Protein AF-0000000079703112 (afdb_homodimer)

Secondary structure (DSSP, 8-state):
------SPP----S-GGGHHHHHHTHHHHHHHTGGGSPPGGGS--GGGTS--TTSTTHHHHHHHHHHHHHTS-HHHHHHHHHHHHHHT-HHHHHHHHHTSTTS--SSSS--SHHHHHHHHHHHHHHHHHHHHHHHHHHHT-S-HHHHHHHHHHHHHH----S-TT-HHHHHHHHHHHHHHHHHHHHHHHHHHHHTT-HHHHHHHHHHHHHHHHHHHHHHHHHHHHHHH-HHHHHHHHHHHHHH----TTTT---SS-TTHHHHHHHHHHHHTSS-HHHHHHHHHHHHHHTTGGG--S--HHHHHHHHHHHHHHHHHHHHHHHHHTT-PPPPEEEEGGGTTEEEE-/------SPP----S-GGGHHHHHHTHHHHHHHTGGGSPPGGGS--GGGTS--TTSTTHHHHHHHHHHHHHTS-HHHHHHHHHHHHHHT-HHHHHHHHHTSTTS--SSSS--SHHHHHHHHHHHHHHHHHHHHHHHHHHHT-S-HHHHHHHHHHHHHH----S-TT-HHHHHHHHHHHHHHHHHHHHHHHHHHHHTT-HHHHHHHHHHHHHHHHHHHHHHHHHHHHHHH-HHHHHHHHHHHHHH----TTTT---SS-TTHHHHHHHHHHHHTSS-HHHHHHHHHHHHHHTTGGG--S--HHHHHHHHHHHHHHHHHHHHHHHHHHT-PPPPEEEEGGGTTEEEE-

Nearest PDB structures (foldseek):
  2j2f-assembly2_C  TM=9.915E-01  e=2.501E-42  Ricinus communis
  1oq4-assembly1_A  TM=9.899E-01  e=3.880E-42  Ricinus communis
  1oq9-assembly1_A-2  TM=9.872E-01  e=5.512E-42  Ricinus communis
  2uw1-assembly1_B  TM=9.976E-01  e=3.349E-39  Hedera helix
  2uw1-assembly1_A  TM=9.976E-01  e=1.028E-37  Hedera helix

Foldseek 3Di:
DFDADDDDAFADPDPPVCLVVLVVCQVVCQVQQCVLFDDPVPDDFLCVLAQDPVDPCRVVRLVVLLVLLVLADPLLVLLLLVLLLLLLLLVLVLVLQQLARNLHPPPCDDPGSSSVNSVSLSVNSNRLNVNSLVSSVSNPQWDNVLSVLLSVSQNVHRDDQNCNSHVLLVLLLLLLQLLQLLLLLQLSLVVSVVSPNNSSSVSSNSVSVSSVSSNVSSLVVLLVCCVVPVQVNLLSNLVSVVVPGDRRSCSGDRPPDRCSNVVSVVSCCVSVSGHLLNSLVSLCVSCVSSVLVVDPDYDPSSVVSSCNSNPVSVVSVVVRVVCVVVDDFADWWFDNGRVGDTDGD/DFDADDDDAAADPDPPVCLVVLVVCQVVCQVQQCVLFDDPVPDDFLCVLAQDPVDPCRVVRLVVLLVLLVLDDPLLVLLLLVLLLLLLLLVLVLVLLQLARNLHPPPCDDPGSSSVNSVSLSVNSNRLNVNSLVSSVSNPQWDNVLSVLLSVSQNVHRDDQNCNSHVLLVLLLLLLQLLQLLLLLQLSLVVSVVSPNNSSSVSSNSVSVSSVSSNVSSLVVLLVCCVVPVQVNLLSNLVSVVVPGDRRSCSGDRPPDRCSNVVSVVSCCVSVSGHLLNSLVSLCVSCVSSVLVVDPDYDPSSVVSSCNSNPVSVVSVVVRVVCVVPDDFADWWFDNGRVGDTDGD

Radius of gyration: 25.56 Å; Cα contacts (8 Å, |Δi|>4): 1079; chains: 2; bounding box: 62×82×50 Å

Organism: Gossypium tomentosum (NCBI:txid34277)

Structure (mmCIF, N/CA/C/O backbone):
data_AF-0000000079703112-model_v1
#
loop_
_entity.id
_entity.type
_entity.pdbx_description
1 polymer Acyl-
#
loop_
_atom_site.group_PDB
_atom_site.id
_atom_site.type_symbol
_atom_site.label_atom_id
_atom_site.label_alt_id
_atom_site.label_comp_id
_atom_site.label_asym_id
_atom_site.label_entity_id
_atom_site.label_seq_id
_atom_site.pdbx_PDB_ins_code
_atom_site.Cartn_x
_atom_site.Cartn_y
_atom_site.Cartn_z
_atom_site.occupancy
_atom_site.B_iso_or_equiv
_atom_site.auth_seq_id
_atom_site.auth_comp_id
_atom_site.auth_asym_id
_atom_site.auth_atom_id
_atom_site.pdbx_PDB_model_num
ATOM 1 N N . MET A 1 1 ? -1.946 10.82 -18.781 1 72.25 1 MET A N 1
ATOM 2 C CA . MET A 1 1 ? -0.868 10.383 -17.906 1 72.25 1 MET A CA 1
ATOM 3 C C . MET A 1 1 ? -1.01 11 -16.516 1 72.25 1 MET A C 1
ATOM 5 O O . MET A 1 1 ? -1.463 12.133 -16.375 1 72.25 1 MET A O 1
ATOM 9 N N . PRO A 1 2 ? -0.68 10.203 -15.5 1 81.56 2 PRO A N 1
ATOM 10 C CA . PRO A 1 2 ? -0.735 10.797 -14.156 1 81.56 2 PRO A CA 1
ATOM 11 C C . PRO A 1 2 ? 0.171 12.016 -14.008 1 81.56 2 PRO A C 1
ATOM 13 O O . PRO A 1 2 ? 1.207 12.102 -14.68 1 81.56 2 PRO A O 1
ATOM 16 N N . PRO A 1 3 ? -0.272 12.977 -13.172 1 82.56 3 PRO A N 1
ATOM 17 C CA . PRO A 1 3 ? 0.598 14.125 -12.922 1 82.56 3 PRO A CA 1
ATOM 18 C C . PRO A 1 3 ? 1.985 13.719 -12.43 1 82.56 3 PRO A C 1
ATOM 20 O O . PRO A 1 3 ? 2.15 12.633 -11.867 1 82.56 3 PRO A O 1
ATOM 23 N N . SER A 1 4 ? 2.92 14.523 -12.781 1 85.62 4 SER A N 1
ATOM 24 C CA . SER A 1 4 ? 4.293 14.234 -12.383 1 85.62 4 SER A CA 1
ATOM 25 C C . SER A 1 4 ? 4.914 15.414 -11.641 1 85.62 4 SER A C 1
ATOM 27 O O . SER A 1 4 ? 4.441 16.547 -11.766 1 85.62 4 SER A O 1
ATOM 29 N N . GLU A 1 5 ? 5.934 15.086 -10.891 1 85.69 5 GLU A N 1
ATOM 30 C CA . GLU A 1 5 ? 6.684 16.141 -10.219 1 85.69 5 GLU A CA 1
ATOM 31 C C . GLU A 1 5 ? 7.402 17.031 -11.219 1 85.69 5 GLU A C 1
ATOM 33 O O . GLU A 1 5 ? 7.961 16.547 -12.203 1 85.69 5 GLU A O 1
ATOM 38 N N . VAL A 1 6 ? 7.426 18.328 -10.93 1 81.88 6 VAL A N 1
ATOM 39 C CA . VAL A 1 6 ? 7.988 19.25 -11.906 1 81.88 6 VAL A CA 1
ATOM 40 C C . VAL A 1 6 ? 9.312 19.812 -11.398 1 81.88 6 VAL A C 1
ATOM 42 O O . VAL A 1 6 ? 10.102 20.375 -12.164 1 81.88 6 VAL A O 1
ATOM 45 N N . HIS A 1 7 ? 9.602 19.594 -10.125 1 85.38 7 HIS A N 1
ATOM 46 C CA . HIS A 1 7 ? 10.844 20.125 -9.57 1 85.38 7 HIS A CA 1
ATOM 47 C C . HIS A 1 7 ? 12.016 19.188 -9.836 1 85.38 7 HIS A C 1
ATOM 49 O O . HIS A 1 7 ? 11.812 18.016 -10.172 1 85.38 7 HIS A O 1
ATOM 55 N N . VAL A 1 8 ? 13.188 19.781 -9.758 1 87.81 8 VAL A N 1
ATOM 56 C CA . VAL A 1 8 ? 14.391 18.969 -9.875 1 87.81 8 VAL A CA 1
ATOM 57 C C . VAL A 1 8 ? 14.469 17.984 -8.711 1 87.81 8 VAL A C 1
ATOM 59 O O . VAL A 1 8 ? 14.32 18.391 -7.551 1 87.81 8 VAL A O 1
ATOM 62 N N . GLN A 1 9 ? 14.719 16.75 -9.039 1 91 9 GLN A N 1
ATOM 63 C CA . GLN A 1 9 ? 14.789 15.711 -8.016 1 91 9 GLN A CA 1
ATOM 64 C C . GLN A 1 9 ? 16.219 15.477 -7.559 1 91 9 GLN A C 1
ATOM 66 O O . GLN A 1 9 ? 17.094 15.18 -8.375 1 91 9 GLN A O 1
ATOM 71 N N . VAL A 1 10 ? 16.422 15.711 -6.273 1 92.5 10 VAL A N 1
ATOM 72 C CA . VAL A 1 10 ? 17.719 15.539 -5.641 1 92.5 10 VAL A CA 1
ATOM 73 C C . VAL A 1 10 ? 17.703 14.312 -4.734 1 92.5 10 VAL A C 1
ATOM 75 O O . VAL A 1 10 ? 16.719 14.055 -4.047 1 92.5 10 VAL A O 1
ATOM 78 N N . THR A 1 11 ? 18.797 13.539 -4.785 1 93.25 11 THR A N 1
ATOM 79 C CA . THR A 1 11 ? 18.891 12.391 -3.896 1 93.25 11 THR A CA 1
ATOM 80 C C . THR A 1 11 ? 20.203 12.406 -3.131 1 93.25 11 THR A C 1
ATOM 82 O O . THR A 1 11 ? 21.203 12.961 -3.609 1 93.25 11 THR A O 1
ATOM 85 N N . HIS A 1 12 ? 20.219 11.938 -1.93 1 93.12 12 HIS A N 1
ATOM 86 C CA . HIS A 1 12 ? 21.391 11.609 -1.129 1 93.12 12 HIS A CA 1
ATOM 87 C C . HIS A 1 12 ? 22.188 12.859 -0.782 1 93.12 12 HIS A C 1
ATOM 89 O O . HIS A 1 12 ? 23.391 12.922 -1.026 1 93.12 12 HIS A O 1
ATOM 95 N N . SER A 1 13 ? 21.562 13.812 -0.246 1 93 13 SER A N 1
ATOM 96 C CA . SER A 1 13 ? 22.219 15.078 0.081 1 93 13 SER A CA 1
ATOM 97 C C . SER A 1 13 ? 22.969 14.992 1.408 1 93 13 SER A C 1
ATOM 99 O O . SER A 1 13 ? 23.75 15.875 1.739 1 93 13 SER A O 1
ATOM 101 N N . MET A 1 14 ? 22.719 13.938 2.193 1 93.44 14 MET A N 1
ATOM 102 C CA . MET A 1 14 ? 23.422 13.766 3.457 1 93.44 14 MET A CA 1
ATOM 103 C C . MET A 1 14 ? 24.828 13.227 3.223 1 93.44 14 MET A C 1
ATOM 105 O O . MET A 1 14 ? 25.016 12.25 2.492 1 93.44 14 MET A O 1
ATOM 109 N N . PRO A 1 15 ? 25.844 13.867 3.852 1 91.69 15 PRO A N 1
ATOM 110 C CA . PRO A 1 15 ? 27.188 13.305 3.732 1 91.69 15 PRO A CA 1
ATOM 111 C C . PRO A 1 15 ? 27.266 11.852 4.176 1 91.69 15 PRO A C 1
ATOM 113 O O . PRO A 1 15 ? 26.672 11.477 5.195 1 91.69 15 PRO A O 1
ATOM 116 N N . PRO A 1 16 ? 28.016 11.078 3.484 1 90.38 16 PRO A N 1
ATOM 117 C CA . PRO A 1 16 ? 28.047 9.633 3.746 1 90.38 16 PRO A CA 1
ATOM 118 C C . PRO A 1 16 ? 28.484 9.305 5.176 1 90.38 16 PRO A C 1
ATOM 120 O O . PRO A 1 16 ? 28.031 8.305 5.742 1 90.38 16 PRO A O 1
ATOM 123 N N . GLN A 1 17 ? 29.359 10.117 5.742 1 90.75 17 GLN A N 1
ATOM 124 C CA . GLN A 1 17 ? 29.844 9.844 7.09 1 90.75 17 GLN A CA 1
ATOM 125 C C . GLN A 1 17 ? 28.734 9.961 8.117 1 90.75 17 GLN A C 1
ATOM 127 O O . GLN A 1 17 ? 28.812 9.367 9.195 1 90.75 17 GLN A O 1
ATOM 132 N N . LYS A 1 18 ? 27.703 10.656 7.734 1 92.69 18 LYS A N 1
ATOM 133 C CA . LYS A 1 18 ? 26.609 10.875 8.68 1 92.69 18 LYS A CA 1
ATOM 134 C C . LYS A 1 18 ? 25.672 9.672 8.719 1 92.69 18 LYS A C 1
ATOM 136 O O . LYS A 1 18 ? 24.812 9.57 9.602 1 92.69 18 LYS A O 1
ATOM 141 N N . ILE A 1 19 ? 25.812 8.797 7.801 1 92.5 19 ILE A N 1
ATOM 142 C CA . ILE A 1 19 ? 25 7.586 7.781 1 92.5 19 ILE A CA 1
ATOM 143 C C . ILE A 1 19 ? 25.219 6.793 9.062 1 92.5 19 ILE A C 1
ATOM 145 O O . ILE A 1 19 ? 24.297 6.184 9.594 1 92.5 19 ILE A O 1
ATOM 149 N N . GLU A 1 20 ? 26.391 6.875 9.586 1 93.81 20 GLU A N 1
ATOM 150 C CA . GLU A 1 20 ? 26.766 6.148 10.797 1 93.81 20 GLU A CA 1
ATOM 151 C C . GLU A 1 20 ? 25.969 6.621 12 1 93.81 20 GLU A C 1
ATOM 153 O O . GLU A 1 20 ? 25.781 5.871 12.969 1 93.81 20 GLU A O 1
ATOM 158 N N . ILE A 1 21 ? 25.516 7.828 11.938 1 95.12 21 ILE A N 1
ATOM 159 C CA . ILE A 1 21 ? 24.688 8.367 13.016 1 95.12 21 ILE A CA 1
ATOM 160 C C . ILE A 1 21 ? 23.453 7.48 13.219 1 95.12 21 ILE A C 1
ATOM 162 O O . ILE A 1 21 ? 23.156 7.07 14.344 1 95.12 21 ILE A O 1
ATOM 166 N N . PHE A 1 22 ? 22.828 7.09 12.18 1 96.12 22 PHE A N 1
ATOM 167 C CA . PHE A 1 22 ? 21.578 6.344 12.281 1 96.12 22 PHE A CA 1
ATOM 168 C C . PHE A 1 22 ? 21.859 4.875 12.594 1 96.12 22 PHE A C 1
ATOM 170 O O . PHE A 1 22 ? 21.016 4.203 13.203 1 96.12 22 PHE A O 1
ATOM 177 N N . LYS A 1 23 ? 23.016 4.438 12.203 1 94.62 23 LYS A N 1
ATOM 178 C CA . LYS A 1 23 ? 23.438 3.113 12.656 1 94.62 23 LYS A CA 1
ATOM 179 C C . LYS A 1 23 ? 23.641 3.092 14.172 1 94.62 23 LYS A C 1
ATOM 181 O O . LYS A 1 23 ? 23.25 2.135 14.844 1 94.62 23 LYS A O 1
ATOM 186 N N . SER A 1 24 ? 24.234 4.121 14.641 1 96.31 24 SER A N 1
ATOM 187 C CA . SER A 1 24 ? 24.516 4.215 16.078 1 96.31 24 SER A CA 1
ATOM 188 C C . SER A 1 24 ? 23.234 4.41 16.875 1 96.31 24 SER A C 1
ATOM 190 O O . SER A 1 24 ? 23.203 4.164 18.078 1 96.31 24 SER A O 1
ATOM 192 N N . LEU A 1 25 ? 22.156 4.809 16.25 1 97.81 25 LEU A N 1
ATOM 193 C CA . LEU A 1 25 ? 20.906 5.098 16.922 1 97.81 25 LEU A CA 1
ATOM 194 C C . LEU A 1 25 ? 19.984 3.877 16.922 1 97.81 25 LEU A C 1
ATOM 196 O O . LEU A 1 25 ? 18.875 3.93 17.438 1 97.81 25 LEU A O 1
ATOM 200 N N . GLU A 1 26 ? 20.375 2.785 16.406 1 97.69 26 GLU A N 1
ATOM 201 C CA . GLU A 1 26 ? 19.516 1.618 16.266 1 97.69 26 GLU A CA 1
ATOM 202 C C . GLU A 1 26 ? 19.047 1.108 17.625 1 97.69 26 GLU A C 1
ATOM 204 O O . GLU A 1 26 ? 17.859 0.825 17.812 1 97.69 26 GLU A O 1
ATOM 209 N N . ASP A 1 27 ? 19.953 0.98 18.562 1 97.94 27 ASP A N 1
ATOM 210 C CA . ASP A 1 27 ? 19.562 0.534 19.891 1 97.94 27 ASP A CA 1
ATOM 211 C C . ASP A 1 27 ? 18.578 1.51 20.531 1 97.94 27 ASP A C 1
ATOM 213 O O . ASP A 1 27 ? 17.609 1.093 21.156 1 97.94 27 ASP A O 1
ATOM 217 N N . TRP A 1 28 ? 18.938 2.74 20.391 1 98.56 28 TRP A N 1
ATOM 218 C CA . TRP A 1 28 ? 18.031 3.768 20.906 1 98.56 28 TRP A CA 1
ATOM 219 C C . TRP A 1 28 ? 16.656 3.664 20.266 1 98.56 28 TRP A C 1
ATOM 221 O O . TRP A 1 28 ? 15.633 3.725 20.953 1 98.56 28 TRP A O 1
ATOM 231 N N . ALA A 1 29 ? 16.594 3.533 18.938 1 98.56 29 ALA A N 1
ATOM 232 C CA . ALA A 1 29 ? 15.328 3.43 18.219 1 98.56 29 ALA A CA 1
ATOM 233 C C . ALA A 1 29 ? 14.523 2.215 18.672 1 98.56 29 ALA A C 1
ATOM 235 O O . ALA A 1 29 ? 13.305 2.291 18.828 1 98.56 29 ALA A O 1
ATOM 236 N N . GLU A 1 30 ? 15.188 1.112 18.844 1 98.12 30 GLU A N 1
ATOM 237 C CA . GLU A 1 30 ? 14.531 -0.104 19.312 1 98.12 30 GLU A CA 1
ATOM 238 C C . GLU A 1 30 ? 13.828 0.128 20.656 1 98.12 30 GLU A C 1
ATOM 240 O O . GLU A 1 30 ? 12.695 -0.317 20.844 1 98.12 30 GLU A O 1
ATOM 245 N N . ASN A 1 31 ? 14.414 0.886 21.5 1 98.19 31 ASN A N 1
ATOM 246 C CA . ASN A 1 31 ? 13.938 1.01 22.875 1 98.19 31 ASN A CA 1
ATOM 247 C C . ASN A 1 31 ? 13.039 2.236 23.047 1 98.19 31 ASN A C 1
ATOM 249 O O . ASN A 1 31 ? 12.328 2.354 24.047 1 98.19 31 ASN A O 1
ATOM 253 N N . ASN A 1 32 ? 13.125 3.16 22.094 1 98.38 32 ASN A N 1
ATOM 254 C CA . ASN A 1 32 ? 12.414 4.418 22.312 1 98.38 32 ASN A CA 1
ATOM 255 C C . ASN A 1 32 ? 11.352 4.652 21.25 1 98.38 32 ASN A C 1
ATOM 257 O O . ASN A 1 32 ? 10.352 5.32 21.5 1 98.38 32 ASN A O 1
ATOM 261 N N . ILE A 1 33 ? 11.609 4.125 20.031 1 98.62 33 ILE A N 1
ATOM 262 C CA . ILE A 1 33 ? 10.68 4.383 18.938 1 98.62 33 ILE A CA 1
ATOM 263 C C . ILE A 1 33 ? 9.711 3.215 18.797 1 98.62 33 ILE A C 1
ATOM 265 O O . ILE A 1 33 ? 8.5 3.416 18.719 1 98.62 33 ILE A O 1
ATOM 269 N N . LEU A 1 34 ? 10.188 1.976 18.812 1 97.94 34 LEU A N 1
ATOM 270 C CA . LEU A 1 34 ? 9.344 0.801 18.609 1 97.94 34 LEU A CA 1
ATOM 271 C C . LEU A 1 34 ? 8.312 0.664 19.719 1 97.94 34 LEU A C 1
ATOM 273 O O . LEU A 1 34 ? 7.293 -0.01 19.547 1 97.94 34 LEU A O 1
ATOM 277 N N . THR A 1 35 ? 8.5 1.334 20.844 1 97.62 35 THR A N 1
ATOM 278 C CA . THR A 1 35 ? 7.578 1.258 21.969 1 97.62 35 THR A CA 1
ATOM 279 C C . THR A 1 35 ? 6.262 1.952 21.625 1 97.62 35 THR A C 1
ATOM 281 O O . THR A 1 35 ? 5.258 1.754 22.312 1 97.62 35 THR A O 1
ATOM 284 N N . TYR A 1 36 ? 6.27 2.787 20.562 1 97.75 36 TYR A N 1
ATOM 285 C CA . TYR A 1 36 ? 5.059 3.508 20.188 1 97.75 36 TYR A CA 1
ATOM 286 C C . TYR A 1 36 ? 4.172 2.646 19.297 1 97.75 36 TYR A C 1
ATOM 288 O O . TYR A 1 36 ? 3.051 3.035 18.969 1 97.75 36 TYR A O 1
ATOM 296 N N . LEU A 1 37 ? 4.66 1.473 18.875 1 96.88 37 LEU A N 1
ATOM 297 C CA . LEU A 1 37 ? 3.838 0.511 18.141 1 96.88 37 LEU A CA 1
ATOM 298 C C . LEU A 1 37 ? 2.986 -0.312 19.109 1 96.88 37 LEU A C 1
ATOM 300 O O . LEU A 1 37 ? 3.498 -0.842 20.094 1 96.88 37 LEU A O 1
ATOM 304 N N . LYS A 1 38 ? 1.77 -0.373 18.812 1 94.81 38 LYS A N 1
ATOM 305 C CA . LYS A 1 38 ? 0.883 -1.234 19.594 1 94.81 38 LYS A CA 1
ATOM 306 C C . LYS A 1 38 ? 0.883 -2.658 19.047 1 94.81 38 LYS A C 1
ATOM 308 O O . LYS A 1 38 ? 0.924 -2.863 17.828 1 94.81 38 LYS A O 1
ATOM 313 N N . PRO A 1 39 ? 0.862 -3.65 20.016 1 95.75 39 PRO A N 1
ATOM 314 C CA . PRO A 1 39 ? 0.627 -5.004 19.5 1 95.75 39 PRO A CA 1
ATOM 315 C C . PRO A 1 39 ? -0.656 -5.105 18.672 1 95.75 39 PRO A C 1
ATOM 317 O O . PRO A 1 39 ? -1.668 -4.492 19.031 1 95.75 39 PRO A O 1
ATOM 320 N N . VAL A 1 40 ? -0.612 -5.855 17.625 1 97.62 40 VAL A N 1
ATOM 321 C CA . VAL A 1 40 ? -1.74 -5.984 16.703 1 97.62 40 VAL A CA 1
ATOM 322 C C . VAL A 1 40 ? -2.994 -6.379 17.484 1 97.62 40 VAL A C 1
ATOM 324 O O . VAL A 1 40 ? -4.09 -5.887 17.203 1 97.62 40 VAL A O 1
ATOM 327 N N . GLU A 1 41 ? -2.855 -7.18 18.5 1 96.81 41 GLU A N 1
ATOM 328 C CA . GLU A 1 41 ? -3.979 -7.676 19.297 1 96.81 41 GLU A CA 1
ATOM 329 C C . GLU A 1 41 ? -4.668 -6.543 20.047 1 96.81 41 GLU A C 1
ATOM 331 O O . GLU A 1 41 ? -5.828 -6.668 20.453 1 96.81 41 GLU A O 1
ATOM 336 N N . LYS A 1 42 ? -4.023 -5.438 20.234 1 96.75 42 LYS A N 1
ATOM 337 C CA . LYS A 1 42 ? -4.566 -4.301 20.969 1 96.75 42 LYS A CA 1
ATOM 338 C C . LYS A 1 42 ? -5.027 -3.197 20.031 1 96.75 42 LYS A C 1
ATOM 340 O O . LYS A 1 42 ? -5.543 -2.17 20.469 1 96.75 42 LYS A O 1
ATOM 345 N N . CYS A 1 43 ? -4.828 -3.361 18.781 1 97.75 43 CYS A N 1
ATOM 346 C CA . CYS A 1 43 ? -5.238 -2.385 17.781 1 97.75 43 CYS A CA 1
ATOM 347 C C . CYS A 1 43 ? -6.711 -2.557 17.422 1 97.75 43 CYS A C 1
ATOM 349 O O . CYS A 1 43 ? -7.199 -3.682 17.312 1 97.75 43 CYS A O 1
ATOM 351 N N . TRP A 1 44 ? -7.402 -1.412 17.359 1 98.56 44 TRP A N 1
ATOM 352 C CA . TRP A 1 44 ? -8.703 -1.494 16.703 1 98.56 44 TRP A CA 1
ATOM 353 C C . TRP A 1 44 ? -8.555 -1.918 15.242 1 98.56 44 TRP A C 1
ATOM 355 O O . TRP A 1 44 ? -7.477 -1.771 14.656 1 98.56 44 TRP A O 1
ATOM 365 N N . GLN A 1 45 ? -9.539 -2.531 14.734 1 98.69 45 GLN A N 1
ATOM 366 C CA . GLN A 1 45 ? -9.625 -2.887 13.32 1 98.69 45 GLN A CA 1
ATOM 367 C C . GLN A 1 45 ? -10.805 -2.191 12.648 1 98.69 45 GLN A C 1
ATOM 369 O O . GLN A 1 45 ? -11.766 -1.809 13.312 1 98.69 45 GLN A O 1
ATOM 374 N N . PRO A 1 46 ? -10.789 -1.968 11.344 1 98.69 46 PRO A N 1
ATOM 375 C CA . PRO A 1 46 ? -11.898 -1.315 10.633 1 98.69 46 PRO A CA 1
ATOM 376 C C . PRO A 1 46 ? -13.25 -1.935 10.953 1 98.69 46 PRO A C 1
ATOM 378 O O . PRO A 1 46 ? -14.234 -1.212 11.164 1 98.69 46 PRO A O 1
ATOM 381 N N . GLN A 1 47 ? -13.258 -3.166 11.07 1 98.62 47 GLN A N 1
ATOM 382 C CA . GLN A 1 47 ? -14.516 -3.871 11.297 1 98.62 47 GLN A CA 1
ATOM 383 C C . GLN A 1 47 ? -15.141 -3.48 12.633 1 98.62 47 GLN A C 1
ATOM 385 O O . GLN A 1 47 ? -16.344 -3.613 12.828 1 98.62 47 GLN A O 1
ATOM 390 N N . ASP A 1 48 ? -14.352 -3.039 13.562 1 98.5 48 ASP A N 1
ATOM 391 C CA . ASP A 1 48 ? -14.852 -2.615 14.867 1 98.5 48 ASP A CA 1
ATOM 392 C C . ASP A 1 48 ? -15.828 -1.444 14.727 1 98.5 48 ASP A C 1
ATOM 394 O O . ASP A 1 48 ? -16.609 -1.172 15.633 1 98.5 48 ASP A O 1
ATOM 398 N N . PHE A 1 49 ? -15.812 -0.713 13.609 1 98.5 49 PHE A N 1
ATOM 399 C CA . PHE A 1 49 ? -16.578 0.526 13.484 1 98.5 49 PHE A CA 1
ATOM 400 C C . PHE A 1 49 ? -17.578 0.436 12.344 1 98.5 49 PHE A C 1
ATOM 402 O O . PHE A 1 49 ? -18.359 1.361 12.133 1 98.5 49 PHE A O 1
ATOM 409 N N . LEU A 1 50 ? -17.578 -0.65 11.633 1 98.56 50 LEU A N 1
ATOM 410 C CA . LEU A 1 50 ? -18.438 -0.828 10.469 1 98.56 50 LEU A CA 1
ATOM 411 C C . LEU A 1 50 ? -19.578 -1.782 10.781 1 98.56 50 LEU A C 1
ATOM 413 O O . LEU A 1 50 ? -19.484 -2.6 11.703 1 98.56 50 LEU A O 1
ATOM 417 N N . PRO A 1 51 ? -20.688 -1.646 9.992 1 98.56 51 PRO A N 1
ATOM 418 C CA . PRO A 1 51 ? -21.734 -2.672 10.125 1 98.56 51 PRO A CA 1
ATOM 419 C C . PRO A 1 51 ? -21.172 -4.09 10.016 1 98.56 51 PRO A C 1
ATOM 421 O O . PRO A 1 51 ? -20.281 -4.348 9.203 1 98.56 51 PRO A O 1
ATOM 424 N N . ASP A 1 52 ? -21.625 -4.977 10.867 1 98.06 52 ASP A N 1
ATOM 425 C CA . ASP A 1 52 ? -21.141 -6.352 10.898 1 98.06 52 ASP A CA 1
ATOM 426 C C . ASP A 1 52 ? -21.844 -7.207 9.852 1 98.06 52 ASP A C 1
ATOM 428 O O . ASP A 1 52 ? -23 -7.613 10.047 1 98.06 52 ASP A O 1
ATOM 432 N N . PRO A 1 53 ? -21.156 -7.539 8.828 1 96.5 53 PRO A N 1
ATOM 433 C CA . PRO A 1 53 ? -21.828 -8.258 7.738 1 96.5 53 PRO A CA 1
ATOM 434 C C . PRO A 1 53 ? -22.234 -9.672 8.125 1 96.5 53 PRO A C 1
ATOM 436 O O . PRO A 1 53 ? -23.078 -10.281 7.453 1 96.5 53 PRO A O 1
ATOM 439 N N . ALA A 1 54 ? -21.703 -10.227 9.133 1 95.88 54 ALA A N 1
ATOM 440 C CA . ALA A 1 54 ? -22.031 -11.594 9.547 1 95.88 54 ALA A CA 1
ATOM 441 C C . ALA A 1 54 ? -23.234 -11.602 10.477 1 95.88 54 ALA A C 1
ATOM 443 O O . ALA A 1 54 ? -23.766 -12.664 10.812 1 95.88 54 ALA A O 1
ATOM 444 N N . SER A 1 55 ? -23.672 -10.406 10.836 1 95.44 55 SER A N 1
ATOM 445 C CA . SER A 1 55 ? -24.781 -10.305 11.773 1 95.44 55 SER A CA 1
ATOM 446 C C . SER A 1 55 ? -26.109 -10.25 11.047 1 95.44 55 SER A C 1
ATOM 448 O O . SER A 1 55 ? -26.188 -9.781 9.906 1 95.44 55 SER A O 1
ATOM 450 N N . ASP A 1 56 ? -27.203 -10.664 11.727 1 93.81 56 ASP A N 1
ATOM 451 C CA . ASP A 1 56 ? -28.547 -10.562 11.188 1 93.81 56 ASP A CA 1
ATOM 452 C C . ASP A 1 56 ? -28.984 -9.109 11.055 1 93.81 56 ASP A C 1
ATOM 454 O O . ASP A 1 56 ? -29.891 -8.789 10.281 1 93.81 56 ASP A O 1
ATOM 458 N N . GLY A 1 57 ? -28.312 -8.266 11.727 1 95.5 57 GLY A N 1
ATOM 459 C CA . GLY A 1 57 ? -28.688 -6.855 11.742 1 95.5 57 GLY A CA 1
ATOM 460 C C . GLY A 1 57 ? -27.906 -6.023 10.75 1 95.5 57 GLY A C 1
ATOM 461 O O . GLY A 1 57 ? -27.969 -4.793 10.773 1 95.5 57 GLY A O 1
ATOM 462 N N . PHE A 1 58 ? -27.219 -6.684 9.859 1 97.62 58 PHE A N 1
ATOM 463 C CA . PHE A 1 58 ? -26.328 -5.988 8.945 1 97.62 58 PHE A CA 1
ATOM 464 C C . PHE A 1 58 ? -27.078 -4.926 8.148 1 97.62 58 PHE A C 1
ATOM 466 O O . PHE A 1 58 ? -26.641 -3.771 8.094 1 97.62 58 PHE A O 1
ATOM 473 N N . HIS A 1 59 ? -28.203 -5.293 7.57 1 96.25 59 HIS A N 1
ATOM 474 C CA . HIS A 1 59 ? -28.953 -4.379 6.715 1 96.25 59 HIS A CA 1
ATOM 475 C C . HIS A 1 59 ? -29.469 -3.18 7.504 1 96.25 59 HIS A C 1
ATOM 477 O O . HIS A 1 59 ? -29.438 -2.049 7.016 1 96.25 59 HIS A O 1
ATOM 483 N N . GLU A 1 60 ? -29.938 -3.461 8.695 1 97.5 60 GLU A N 1
ATOM 484 C CA . GLU A 1 60 ? -30.406 -2.377 9.547 1 97.5 60 GLU A CA 1
ATOM 485 C C . GLU A 1 60 ? -29.266 -1.435 9.93 1 97.5 60 GLU A C 1
ATOM 487 O O . GLU A 1 60 ? -29.453 -0.216 9.953 1 97.5 60 GLU A O 1
ATOM 492 N N . GLN A 1 61 ? -28.172 -1.981 10.234 1 98.12 61 GLN A N 1
ATOM 493 C CA . GLN A 1 61 ? -27 -1.177 10.578 1 98.12 61 GLN A CA 1
ATOM 494 C C . GLN A 1 61 ? -26.578 -0.294 9.414 1 98.12 61 GLN A C 1
ATOM 496 O O . GLN A 1 61 ? -26.188 0.861 9.609 1 98.12 61 GLN A O 1
ATOM 501 N N . VAL A 1 62 ? -26.578 -0.841 8.211 1 98.19 62 VAL A N 1
ATOM 502 C CA . VAL A 1 62 ? -26.234 -0.077 7.02 1 98.19 62 VAL A CA 1
ATOM 503 C C . VAL A 1 62 ? -27.25 1.053 6.816 1 98.19 62 VAL A C 1
ATOM 505 O O . VAL A 1 62 ? -26.859 2.184 6.508 1 98.19 62 VAL A O 1
ATOM 508 N N . LYS A 1 63 ? -28.484 0.737 6.977 1 97.12 63 LYS A N 1
ATOM 509 C CA . LYS A 1 63 ? -29.516 1.762 6.855 1 97.12 63 LYS A CA 1
ATOM 510 C C . LYS A 1 63 ? -29.297 2.898 7.844 1 97.12 63 LYS A C 1
ATOM 512 O O . LYS A 1 63 ? -29.438 4.074 7.496 1 97.12 63 LYS A O 1
ATOM 517 N N . GLU A 1 64 ? -28.969 2.537 9.047 1 97.81 64 GLU A N 1
ATOM 518 C CA . GLU A 1 64 ? -28.703 3.547 10.062 1 97.81 64 GLU A CA 1
ATOM 519 C C . GLU A 1 64 ? -27.516 4.418 9.68 1 97.81 64 GLU A C 1
ATOM 521 O O . GLU A 1 64 ? -27.547 5.637 9.852 1 97.81 64 GLU A O 1
ATOM 526 N N . LEU A 1 65 ? -26.453 3.777 9.234 1 98.25 65 LEU A N 1
ATOM 527 C CA . LEU A 1 65 ? -25.281 4.508 8.773 1 98.25 65 LEU A CA 1
ATOM 528 C C . LEU A 1 65 ? -25.656 5.5 7.676 1 98.25 65 LEU A C 1
ATOM 530 O O . LEU A 1 65 ? -25.25 6.664 7.719 1 98.25 65 LEU A O 1
ATOM 534 N N . ARG A 1 66 ? -26.469 5.082 6.762 1 97.88 66 ARG A N 1
ATOM 535 C CA . ARG A 1 66 ? -26.875 5.91 5.629 1 97.88 66 ARG A CA 1
ATOM 536 C C . ARG A 1 66 ? -27.75 7.074 6.086 1 97.88 66 ARG A C 1
ATOM 538 O O . ARG A 1 66 ? -27.656 8.172 5.543 1 97.88 66 ARG A O 1
ATOM 545 N N . GLU A 1 67 ? -28.562 6.805 7.043 1 97.56 67 GLU A N 1
ATOM 546 C CA . GLU A 1 67 ? -29.406 7.863 7.578 1 97.56 67 GLU A CA 1
ATOM 547 C C . GLU A 1 67 ? -28.578 8.969 8.211 1 97.56 67 GLU A C 1
ATOM 549 O O . GLU A 1 67 ? -28.844 10.156 8 1 97.56 67 GLU A O 1
ATOM 554 N N . ARG A 1 68 ? -27.594 8.617 8.938 1 98 68 ARG A N 1
ATOM 555 C CA . ARG A 1 68 ? -26.703 9.617 9.539 1 98 68 ARG A CA 1
ATOM 556 C C . ARG A 1 68 ? -25.906 10.359 8.461 1 98 68 ARG A C 1
ATOM 558 O O . ARG A 1 68 ? -25.75 11.578 8.539 1 98 68 ARG A O 1
ATOM 565 N N . ALA A 1 69 ? -25.469 9.609 7.484 1 97.62 69 ALA A N 1
ATOM 566 C CA . ALA A 1 69 ? -24.641 10.18 6.426 1 97.62 69 ALA A CA 1
ATOM 567 C C . ALA A 1 69 ? -25.422 11.195 5.602 1 97.62 69 ALA A C 1
ATOM 569 O O . ALA A 1 69 ? -24.844 12.148 5.059 1 97.62 69 ALA A O 1
ATOM 570 N N . LYS A 1 70 ? -26.688 10.984 5.508 1 95.88 70 LYS A N 1
ATOM 571 C CA . LYS A 1 70 ? -27.547 11.875 4.73 1 95.88 70 LYS A CA 1
ATOM 572 C C . LYS A 1 70 ? -27.531 13.289 5.293 1 95.88 70 LYS A C 1
ATOM 574 O O . LYS A 1 70 ? -27.75 14.258 4.559 1 95.88 70 LYS A O 1
ATOM 579 N N . GLU A 1 71 ? -27.266 13.43 6.578 1 95.69 71 GLU A N 1
ATOM 580 C CA . GLU A 1 71 ? -27.297 14.719 7.258 1 95.69 71 GLU A CA 1
ATOM 581 C C . GLU A 1 71 ? -26.016 15.5 7.047 1 95.69 71 GLU A C 1
ATOM 583 O O . GLU A 1 71 ? -25.953 16.703 7.324 1 95.69 71 GLU A O 1
ATOM 588 N N . ILE A 1 72 ? -25.031 14.898 6.496 1 98.38 72 ILE A N 1
ATOM 589 C CA . ILE A 1 72 ? -23.719 15.508 6.344 1 98.38 72 ILE A CA 1
ATOM 590 C C . ILE A 1 72 ? -23.625 16.219 4.988 1 98.38 72 ILE A C 1
ATOM 592 O O . ILE A 1 72 ? -23.953 15.625 3.955 1 98.38 72 ILE A O 1
ATOM 596 N N . PRO A 1 73 ? -23.188 17.453 4.984 1 98.44 73 PRO A N 1
ATOM 597 C CA . PRO A 1 73 ? -23.141 18.219 3.732 1 98.44 73 PRO A CA 1
ATOM 598 C C . PRO A 1 73 ? -22.078 17.703 2.764 1 98.44 73 PRO A C 1
ATOM 600 O O . PRO A 1 73 ? -21.109 17.078 3.186 1 98.44 73 PRO A O 1
ATOM 603 N N . ASP A 1 74 ? -22.219 18.078 1.527 1 98.62 74 ASP A N 1
ATOM 604 C CA . ASP A 1 74 ? -21.344 17.641 0.442 1 98.62 74 ASP A CA 1
ATOM 605 C C . ASP A 1 74 ? -19.922 18.109 0.653 1 98.62 74 ASP A C 1
ATOM 607 O O . ASP A 1 74 ? -18.969 17.391 0.349 1 98.62 74 ASP A O 1
ATOM 611 N N . ASP A 1 75 ? -19.75 19.328 1.075 1 98.44 75 ASP A N 1
ATOM 612 C CA . ASP A 1 75 ? -18.406 19.859 1.241 1 98.44 75 ASP A CA 1
ATOM 613 C C . ASP A 1 75 ? -17.609 19.047 2.258 1 98.44 75 ASP A C 1
ATOM 615 O O . ASP A 1 75 ? -16.406 18.844 2.084 1 98.44 75 ASP A O 1
ATOM 619 N N . TYR A 1 76 ? -18.328 18.547 3.301 1 98.75 76 TYR A N 1
ATOM 620 C CA . TYR A 1 76 ? -17.688 17.641 4.25 1 98.75 76 TYR A CA 1
ATOM 621 C C . TYR A 1 76 ? -17.188 16.391 3.557 1 98.75 76 TYR A C 1
ATOM 623 O O . TYR A 1 76 ? -16.062 15.93 3.809 1 98.75 76 TYR A O 1
ATOM 631 N N . PHE A 1 77 ? -18 15.852 2.705 1 98.88 77 PHE A N 1
ATOM 632 C CA . PHE A 1 77 ? -17.625 14.617 2.02 1 98.88 77 PHE A CA 1
ATOM 633 C C . PHE A 1 77 ? -16.453 14.844 1.082 1 98.88 77 PHE A C 1
ATOM 635 O O . PHE A 1 77 ? -15.602 13.961 0.916 1 98.88 77 PHE A O 1
ATOM 642 N N . VAL A 1 78 ? -16.375 16 0.457 1 98.81 78 VAL A N 1
ATOM 643 C CA . VAL A 1 78 ? -15.227 16.312 -0.377 1 98.81 78 VAL A CA 1
ATOM 644 C C . VAL A 1 78 ? -13.945 16.203 0.451 1 98.81 78 VAL A C 1
ATOM 646 O O . VAL A 1 78 ? -12.977 15.57 0.03 1 98.81 78 VAL A O 1
ATOM 649 N N . VAL A 1 79 ? -13.969 16.75 1.624 1 98.75 79 VAL A N 1
ATOM 650 C CA . VAL A 1 79 ? -12.789 16.766 2.484 1 98.75 79 VAL A CA 1
ATOM 651 C C . VAL A 1 79 ? -12.5 15.359 2.988 1 98.75 79 VAL A C 1
ATOM 653 O O . VAL A 1 79 ? -11.352 14.914 2.98 1 98.75 79 VAL A O 1
ATOM 656 N N . LEU A 1 80 ? -13.531 14.633 3.385 1 98.88 80 LEU A N 1
ATOM 657 C CA . LEU A 1 80 ? -13.352 13.273 3.887 1 98.88 80 LEU A CA 1
ATOM 658 C C . LEU A 1 80 ? -12.789 12.367 2.803 1 98.88 80 LEU A C 1
ATOM 660 O O . LEU A 1 80 ? -11.922 11.531 3.076 1 98.88 80 LEU A O 1
ATOM 664 N N . VAL A 1 81 ? -13.281 12.539 1.584 1 98.88 81 VAL A N 1
ATOM 665 C CA . VAL A 1 81 ? -12.789 11.758 0.454 1 98.88 81 VAL A CA 1
ATOM 666 C C . VAL A 1 81 ? -11.312 12.062 0.213 1 98.88 81 VAL A C 1
ATOM 668 O O . VAL A 1 81 ? -10.508 11.148 0.037 1 98.88 81 VAL A O 1
ATOM 671 N N . GLY A 1 82 ? -10.945 13.344 0.194 1 98.62 82 GLY A N 1
ATOM 672 C CA . GLY A 1 82 ? -9.547 13.703 0.019 1 98.62 82 GLY A CA 1
ATOM 673 C C . GLY A 1 82 ? -8.633 13.109 1.077 1 98.62 82 GLY A C 1
ATOM 674 O O . GLY A 1 82 ? -7.547 12.625 0.766 1 98.62 82 GLY A O 1
ATOM 675 N N . ASP A 1 83 ? -9.117 13.148 2.316 1 98.25 83 ASP A N 1
ATOM 676 C CA . ASP A 1 83 ? -8.367 12.539 3.41 1 98.25 83 ASP A CA 1
ATOM 677 C C . ASP A 1 83 ? -8.211 11.031 3.195 1 98.25 83 ASP A C 1
ATOM 679 O O . ASP A 1 83 ? -7.133 10.477 3.398 1 98.25 83 ASP A O 1
ATOM 683 N N . MET A 1 84 ? -9.281 10.438 2.797 1 98.62 84 MET A N 1
ATOM 684 C CA . MET A 1 84 ? -9.258 8.992 2.586 1 98.62 84 MET A CA 1
ATOM 685 C C . MET A 1 84 ? -8.336 8.625 1.433 1 98.62 84 MET A C 1
ATOM 687 O O . MET A 1 84 ? -7.543 7.688 1.541 1 98.62 84 MET A O 1
ATOM 691 N N . ILE A 1 85 ? -8.391 9.352 0.329 1 98.44 85 ILE A N 1
ATOM 692 C CA . ILE A 1 85 ? -7.527 9.102 -0.823 1 98.44 85 ILE A CA 1
ATOM 693 C C . ILE A 1 85 ? -6.062 9.195 -0.401 1 98.44 85 ILE A C 1
ATOM 695 O O . ILE A 1 85 ? -5.238 8.383 -0.829 1 98.44 85 ILE A O 1
ATOM 699 N N . THR A 1 86 ? -5.801 10.109 0.419 1 97.69 86 THR A N 1
ATOM 700 C CA . THR A 1 86 ? -4.438 10.281 0.918 1 97.69 86 THR A CA 1
ATOM 701 C C . THR A 1 86 ? -3.986 9.047 1.688 1 97.69 86 THR A C 1
ATOM 703 O O . THR A 1 86 ? -2.842 8.609 1.555 1 97.69 86 THR A O 1
ATOM 706 N N . GLU A 1 87 ? -4.883 8.469 2.443 1 97.44 87 GLU A N 1
ATOM 707 C CA . GLU A 1 87 ? -4.562 7.289 3.238 1 97.44 87 GLU A CA 1
ATOM 708 C C . GLU A 1 87 ? -4.285 6.082 2.348 1 97.44 87 GLU A C 1
ATOM 710 O O . GLU A 1 87 ? -3.697 5.094 2.795 1 97.44 87 GLU A O 1
ATOM 715 N N . GLU A 1 88 ? -4.637 6.125 1.111 1 96.88 88 GLU A N 1
ATOM 716 C CA . GLU A 1 88 ? -4.613 4.957 0.239 1 96.88 88 GLU A CA 1
ATOM 717 C C . GLU A 1 88 ? -3.264 4.82 -0.463 1 96.88 88 GLU A C 1
ATOM 719 O O . GLU A 1 88 ? -2.963 3.777 -1.045 1 96.88 88 GLU A O 1
ATOM 724 N N . ALA A 1 89 ? -2.43 5.805 -0.443 1 97 89 ALA A N 1
ATOM 725 C CA . ALA A 1 89 ? -1.19 5.777 -1.216 1 97 89 ALA A CA 1
ATOM 726 C C . ALA A 1 89 ? -0.028 5.262 -0.371 1 97 89 ALA A C 1
ATOM 728 O O . ALA A 1 89 ? 1.096 5.754 -0.485 1 97 89 ALA A O 1
ATOM 729 N N . LEU A 1 90 ? -0.217 4.266 0.393 1 97.69 90 LEU A N 1
ATOM 730 C CA . LEU A 1 90 ? 0.734 3.771 1.383 1 97.69 90 LEU A CA 1
ATOM 731 C C . LEU A 1 90 ? 1.985 3.221 0.706 1 97.69 90 LEU A C 1
ATOM 733 O O . LEU A 1 90 ? 3.096 3.385 1.217 1 97.69 90 LEU A O 1
ATOM 737 N N . PRO A 1 91 ? 1.84 2.541 -0.479 1 97.69 91 PRO A N 1
ATOM 738 C CA . PRO A 1 91 ? 3.08 2.123 -1.138 1 97.69 91 PRO A CA 1
ATOM 739 C C . PRO A 1 91 ? 4.008 3.293 -1.445 1 97.69 91 PRO A C 1
ATOM 741 O O . PRO A 1 91 ? 5.23 3.162 -1.339 1 97.69 91 PRO A O 1
ATOM 744 N N . THR A 1 92 ? 3.41 4.41 -1.75 1 96.88 92 THR A N 1
ATOM 745 C CA . THR A 1 92 ? 4.18 5.617 -2.025 1 96.88 92 THR A CA 1
ATOM 746 C C . THR A 1 92 ? 4.887 6.109 -0.765 1 96.88 92 THR A C 1
ATOM 748 O O . THR A 1 92 ? 6.074 6.434 -0.8 1 96.88 92 THR A O 1
ATOM 751 N N . TYR A 1 93 ? 4.199 6.09 0.332 1 97.25 93 TYR A N 1
ATOM 752 C CA . TYR A 1 93 ? 4.766 6.594 1.577 1 97.25 93 TYR A CA 1
ATOM 753 C C . TYR A 1 93 ? 5.855 5.664 2.1 1 97.25 93 TYR A C 1
ATOM 755 O O . TYR A 1 93 ? 6.883 6.121 2.6 1 97.25 93 TYR A O 1
ATOM 763 N N . GLN A 1 94 ? 5.578 4.422 1.964 1 97.25 94 GLN A N 1
ATOM 764 C CA . GLN A 1 94 ? 6.605 3.475 2.385 1 97.25 94 GLN A CA 1
ATOM 765 C C . GLN A 1 94 ? 7.855 3.6 1.517 1 97.25 94 GLN A C 1
ATOM 767 O O . GLN A 1 94 ? 8.977 3.441 2.006 1 97.25 94 GLN A O 1
ATOM 772 N N . THR A 1 95 ? 7.641 3.834 0.243 1 96.38 95 THR A N 1
ATOM 773 C CA . THR A 1 95 ? 8.773 4.078 -0.644 1 96.38 95 THR A CA 1
ATOM 774 C C . THR A 1 95 ? 9.57 5.293 -0.177 1 96.38 95 THR A C 1
ATOM 776 O O . THR A 1 95 ? 10.797 5.246 -0.108 1 96.38 95 THR A O 1
ATOM 779 N N . MET A 1 96 ? 8.891 6.316 0.117 1 95.06 96 MET A N 1
ATOM 780 C CA . MET A 1 96 ? 9.555 7.523 0.602 1 95.06 96 MET A CA 1
ATOM 781 C C . MET A 1 96 ? 10.422 7.215 1.822 1 95.06 96 MET A C 1
ATOM 783 O O . MET A 1 96 ? 11.602 7.566 1.858 1 95.06 96 MET A O 1
ATOM 787 N N . LEU A 1 97 ? 9.898 6.508 2.773 1 96.62 97 LEU A N 1
ATOM 788 C CA . LEU A 1 97 ? 10.617 6.188 4.004 1 96.62 97 LEU A CA 1
ATOM 789 C C . LEU A 1 97 ? 11.781 5.25 3.719 1 96.62 97 LEU A C 1
ATOM 791 O O . LEU A 1 97 ? 12.859 5.398 4.301 1 96.62 97 LEU A O 1
ATOM 795 N N . ASN A 1 98 ? 11.578 4.402 2.76 1 95.44 98 ASN A N 1
ATOM 796 C CA . ASN A 1 98 ? 12.586 3.395 2.455 1 95.44 98 ASN A CA 1
ATOM 797 C C . ASN A 1 98 ? 13.695 3.961 1.568 1 95.44 98 ASN A C 1
ATOM 799 O O . ASN A 1 98 ? 14.695 3.291 1.313 1 95.44 98 ASN A O 1
ATOM 803 N N . THR A 1 99 ? 13.555 5.133 1.122 1 93.81 99 THR A N 1
ATOM 804 C CA . THR A 1 99 ? 14.625 5.742 0.342 1 93.81 99 THR A CA 1
ATOM 805 C C . THR A 1 99 ? 15.547 6.57 1.236 1 93.81 99 THR A C 1
ATOM 807 O O . THR A 1 99 ? 16.609 7.02 0.799 1 93.81 99 THR A O 1
ATOM 810 N N . LEU A 1 100 ? 15.234 6.746 2.49 1 96.5 100 LEU A N 1
ATOM 811 C CA . LEU A 1 100 ? 16.031 7.555 3.402 1 96.5 100 LEU A CA 1
ATOM 812 C C . LEU A 1 100 ? 17.328 6.836 3.764 1 96.5 100 LEU A C 1
ATOM 814 O O . LEU A 1 100 ? 17.312 5.695 4.234 1 96.5 100 LEU A O 1
ATOM 818 N N . ASP A 1 101 ? 18.391 7.555 3.619 1 96.38 101 ASP A N 1
ATOM 819 C CA . ASP A 1 101 ? 19.719 6.992 3.854 1 96.38 101 ASP A CA 1
ATOM 820 C C . ASP A 1 101 ? 19.906 6.602 5.32 1 96.38 101 ASP A C 1
ATOM 822 O O . ASP A 1 101 ? 19.609 7.395 6.219 1 96.38 101 ASP A O 1
ATOM 826 N N . GLY A 1 102 ? 20.359 5.41 5.527 1 95.25 102 GLY A N 1
ATOM 827 C CA . GLY A 1 102 ? 20.734 4.996 6.867 1 95.25 102 GLY A CA 1
ATOM 828 C C . GLY A 1 102 ? 19.594 4.336 7.629 1 95.25 102 GLY A C 1
ATOM 829 O O . GLY A 1 102 ? 19.828 3.719 8.672 1 95.25 102 GLY A O 1
ATOM 830 N N . VAL A 1 103 ? 18.422 4.418 7.07 1 96.88 103 VAL A N 1
ATOM 831 C CA . VAL A 1 103 ? 17.312 3.834 7.816 1 96.88 103 VAL A CA 1
ATOM 832 C C . VAL A 1 103 ? 16.453 2.977 6.883 1 96.88 103 VAL A C 1
ATOM 834 O O . VAL A 1 103 ? 15.305 2.658 7.203 1 96.88 103 VAL A O 1
ATOM 837 N N . ARG A 1 104 ? 16.938 2.535 5.809 1 94.81 104 ARG A N 1
ATOM 838 C CA . ARG A 1 104 ? 16.234 1.791 4.77 1 94.81 104 ARG A CA 1
ATOM 839 C C . ARG A 1 104 ? 15.945 0.362 5.219 1 94.81 104 ARG A C 1
ATOM 841 O O . ARG A 1 104 ? 16.75 -0.238 5.941 1 94.81 104 ARG A O 1
ATOM 848 N N . ASP A 1 105 ? 14.844 -0.116 4.727 1 96.38 105 ASP A N 1
ATOM 849 C CA . ASP A 1 105 ? 14.633 -1.56 4.746 1 96.38 105 ASP A CA 1
ATOM 850 C C . ASP A 1 105 ? 15.297 -2.23 3.551 1 96.38 105 ASP A C 1
ATOM 852 O O . ASP A 1 105 ? 14.68 -2.406 2.502 1 96.38 105 ASP A O 1
ATOM 856 N N . GLU A 1 106 ? 16.422 -2.758 3.682 1 93.44 106 GLU A N 1
ATOM 857 C CA . GLU A 1 106 ? 17.266 -3.168 2.568 1 93.44 106 GLU A CA 1
ATOM 858 C C . GLU A 1 106 ? 16.781 -4.477 1.952 1 93.44 106 GLU A C 1
ATOM 860 O O . GLU A 1 106 ? 17.094 -4.781 0.8 1 93.44 106 GLU A O 1
ATOM 865 N N . THR A 1 107 ? 16.047 -5.262 2.689 1 94.19 107 THR A N 1
ATOM 866 C CA . THR A 1 107 ? 15.695 -6.582 2.174 1 94.19 107 THR A CA 1
ATOM 867 C C . THR A 1 107 ? 14.188 -6.723 2.051 1 94.19 107 THR A C 1
ATOM 869 O O . THR A 1 107 ? 13.695 -7.699 1.482 1 94.19 107 THR A O 1
ATOM 872 N N . GLY A 1 108 ? 13.398 -5.773 2.58 1 94.06 108 GLY A N 1
ATOM 873 C CA . GLY A 1 108 ? 11.953 -5.898 2.691 1 94.06 108 GLY A CA 1
ATOM 874 C C . GLY A 1 108 ? 11.508 -6.594 3.965 1 94.06 108 GLY A C 1
ATOM 875 O O . GLY A 1 108 ? 10.328 -6.594 4.301 1 94.06 108 GLY A O 1
ATOM 876 N N . ALA A 1 109 ? 12.461 -7.148 4.68 1 95.25 109 ALA A N 1
ATOM 877 C CA . ALA A 1 109 ? 12.195 -7.832 5.941 1 95.25 109 ALA A CA 1
ATOM 878 C C . ALA A 1 109 ? 13.336 -7.633 6.93 1 95.25 109 ALA A C 1
ATOM 880 O O . ALA A 1 109 ? 13.586 -8.492 7.781 1 95.25 109 ALA A O 1
ATOM 881 N N . SER A 1 110 ? 14.102 -6.527 6.746 1 95.5 110 SER A N 1
ATOM 882 C CA . SER A 1 110 ? 15.234 -6.219 7.621 1 95.5 110 SER A CA 1
ATOM 883 C C . SER A 1 110 ? 14.797 -6.156 9.078 1 95.5 110 SER A C 1
ATOM 885 O O . SER A 1 110 ? 13.695 -5.691 9.391 1 95.5 110 SER A O 1
ATOM 887 N N . LEU A 1 111 ? 15.711 -6.566 9.969 1 94.5 111 LEU A N 1
ATOM 888 C CA . LEU A 1 111 ? 15.367 -6.617 11.391 1 94.5 111 LEU A CA 1
ATOM 889 C C . LEU A 1 111 ? 15.844 -5.363 12.109 1 94.5 111 LEU A C 1
ATOM 891 O O . LEU A 1 111 ? 15.742 -5.27 13.336 1 94.5 111 LEU A O 1
ATOM 895 N N . THR A 1 112 ? 16.391 -4.375 11.398 1 96.44 112 THR A N 1
ATOM 896 C CA . THR A 1 112 ? 16.719 -3.104 12.031 1 96.44 112 THR A CA 1
ATOM 897 C C . THR A 1 112 ? 15.461 -2.445 12.594 1 96.44 112 THR A C 1
ATOM 899 O O . THR A 1 112 ? 14.359 -2.625 12.055 1 96.44 112 THR A O 1
ATOM 902 N N . PRO A 1 113 ? 15.617 -1.729 13.695 1 97.94 113 PRO A N 1
ATOM 903 C CA . PRO A 1 113 ? 14.43 -1.085 14.266 1 97.94 113 PRO A CA 1
ATOM 904 C C . PRO A 1 113 ? 13.781 -0.088 13.312 1 97.94 113 PRO A C 1
ATOM 906 O O . PRO A 1 113 ? 12.562 0.114 13.359 1 97.94 113 PRO A O 1
ATOM 909 N N . TRP A 1 114 ? 14.594 0.563 12.438 1 98.38 114 TRP A N 1
ATOM 910 C CA . TRP A 1 114 ? 14.047 1.508 11.469 1 98.38 114 TRP A CA 1
ATOM 911 C C . TRP A 1 114 ? 13.133 0.801 10.469 1 98.38 114 TRP A C 1
ATOM 913 O O . TRP A 1 114 ? 12.023 1.268 10.195 1 98.38 114 TRP A O 1
ATOM 923 N N . ALA A 1 115 ? 13.57 -0.322 9.945 1 97.44 115 ALA A N 1
ATOM 924 C CA . ALA A 1 115 ? 12.781 -1.111 9 1 97.44 115 ALA A CA 1
ATOM 925 C C . ALA A 1 115 ? 11.516 -1.643 9.656 1 97.44 115 ALA A C 1
ATOM 927 O O . ALA A 1 115 ? 10.43 -1.587 9.07 1 97.44 115 ALA A O 1
ATOM 928 N N . ILE A 1 116 ? 11.648 -2.156 10.852 1 97.69 116 ILE A N 1
ATOM 929 C CA 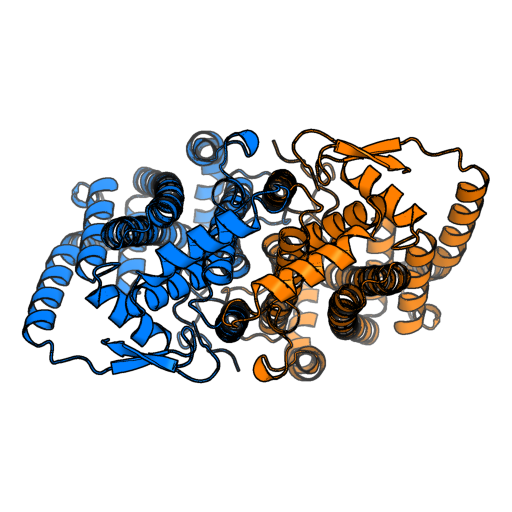. ILE A 1 116 ? 10.508 -2.676 11.602 1 97.69 116 ILE A CA 1
ATOM 930 C C . ILE A 1 116 ? 9.484 -1.565 11.82 1 97.69 116 ILE A C 1
ATOM 932 O O . ILE A 1 116 ? 8.289 -1.764 11.586 1 97.69 116 ILE A O 1
ATOM 936 N N . TRP A 1 117 ? 9.945 -0.391 12.242 1 98.5 117 TRP A N 1
ATOM 937 C CA . TRP A 1 117 ? 9.047 0.743 12.453 1 98.5 117 TRP A CA 1
ATOM 938 C C . TRP A 1 117 ? 8.281 1.068 11.172 1 98.5 117 TRP A C 1
ATOM 940 O O . TRP A 1 117 ? 7.055 1.223 11.203 1 98.5 117 TRP A O 1
ATOM 950 N N . THR A 1 118 ? 9.016 1.183 10.062 1 98.31 118 THR A N 1
ATOM 951 C CA . THR A 1 118 ? 8.391 1.587 8.805 1 98.31 118 THR A CA 1
ATOM 952 C C . THR A 1 118 ? 7.309 0.597 8.398 1 98.31 118 THR A C 1
ATOM 954 O O . THR A 1 118 ? 6.203 0.998 8.023 1 98.31 118 THR A O 1
ATOM 957 N N . ARG A 1 119 ? 7.531 -0.666 8.469 1 97.94 119 ARG A N 1
ATOM 958 C CA . ARG A 1 119 ? 6.555 -1.671 8.062 1 97.94 119 ARG A CA 1
ATOM 959 C C . ARG A 1 119 ? 5.359 -1.69 9.008 1 97.94 119 ARG A C 1
ATOM 961 O O . ARG A 1 119 ? 4.211 -1.766 8.562 1 97.94 119 ARG A O 1
ATOM 968 N N . ALA A 1 120 ? 5.656 -1.642 10.297 1 98.12 120 ALA A N 1
ATOM 969 C CA . ALA A 1 120 ? 4.574 -1.668 11.273 1 98.12 120 ALA A CA 1
ATOM 970 C C . ALA A 1 120 ? 3.723 -0.406 11.188 1 98.12 120 ALA A C 1
ATOM 972 O O . ALA A 1 120 ? 2.496 -0.467 11.312 1 98.12 120 ALA A O 1
ATOM 973 N N . TRP A 1 121 ? 4.438 0.762 11.047 1 98.5 121 TRP A N 1
ATOM 974 C CA . TRP A 1 121 ? 3.717 2.008 10.805 1 98.5 121 TRP A CA 1
ATOM 975 C C . TRP A 1 121 ? 2.797 1.872 9.594 1 98.5 121 TRP A C 1
ATOM 977 O O . TRP A 1 121 ? 1.622 2.24 9.656 1 98.5 121 TRP A O 1
ATOM 987 N N . THR A 1 122 ? 3.295 1.345 8.508 1 98.44 122 THR A N 1
ATOM 988 C CA . THR A 1 122 ? 2.521 1.143 7.285 1 98.44 122 THR A CA 1
ATOM 989 C C . THR A 1 122 ? 1.312 0.25 7.551 1 98.44 122 THR A C 1
ATOM 991 O O . THR A 1 122 ? 0.211 0.531 7.074 1 98.44 122 THR A O 1
ATOM 994 N N . ALA A 1 123 ? 1.525 -0.806 8.281 1 98.31 123 ALA A N 1
ATOM 995 C CA . ALA A 1 123 ? 0.446 -1.73 8.617 1 98.31 123 ALA A CA 1
ATOM 996 C C . ALA A 1 123 ? -0.658 -1.021 9.398 1 98.31 123 ALA A C 1
ATOM 998 O O . ALA A 1 123 ? -1.845 -1.251 9.156 1 98.31 123 ALA A O 1
ATOM 999 N N . GLU A 1 124 ? -0.283 -0.171 10.312 1 98.25 124 GLU A N 1
ATOM 1000 C CA . GLU A 1 124 ? -1.267 0.589 11.078 1 98.25 124 GLU A CA 1
ATOM 1001 C C . GLU A 1 124 ? -2.012 1.58 10.188 1 98.25 124 GLU A C 1
ATOM 1003 O O . GLU A 1 124 ? -3.23 1.729 10.305 1 98.25 124 GLU A O 1
ATOM 1008 N N . GLU A 1 125 ? -1.229 2.248 9.336 1 98.25 125 GLU A N 1
ATOM 1009 C CA . GLU A 1 125 ? -1.827 3.236 8.445 1 98.25 125 GLU A CA 1
ATOM 1010 C C . GLU A 1 125 ? -2.836 2.588 7.5 1 98.25 125 GLU A C 1
ATOM 1012 O O . GLU A 1 125 ? -3.83 3.211 7.121 1 98.25 125 GLU A O 1
ATOM 1017 N N . ASN A 1 126 ? -2.59 1.354 7.113 1 98.56 126 ASN A N 1
ATOM 1018 C CA . ASN A 1 126 ? -3.471 0.646 6.188 1 98.56 126 ASN A CA 1
ATOM 1019 C C . ASN A 1 126 ? -4.898 0.575 6.715 1 98.56 126 ASN A C 1
ATOM 1021 O O . ASN A 1 126 ? -5.855 0.643 5.945 1 98.56 126 ASN A O 1
ATOM 1025 N N . ARG A 1 127 ? -5.086 0.47 8.008 1 98.56 127 ARG A N 1
ATOM 1026 C CA . ARG A 1 127 ? -6.402 0.364 8.633 1 98.56 127 ARG A CA 1
ATOM 1027 C C . ARG A 1 127 ? -7.199 1.649 8.445 1 98.56 127 ARG A C 1
ATOM 1029 O O . ARG A 1 127 ? -8.43 1.615 8.352 1 98.56 127 ARG A O 1
ATOM 1036 N N . HIS A 1 128 ? -6.477 2.811 8.406 1 98.81 128 HIS A N 1
ATOM 1037 C CA . HIS A 1 128 ? -7.152 4.094 8.25 1 98.81 128 HIS A CA 1
ATOM 1038 C C . HIS A 1 128 ? -7.887 4.172 6.914 1 98.81 128 HIS A C 1
ATOM 1040 O O . HIS A 1 128 ? -9.078 4.492 6.871 1 98.81 128 HIS A O 1
ATOM 1046 N N . GLY A 1 129 ? -7.098 3.848 5.84 1 98.31 129 GLY A N 1
ATOM 1047 C CA . GLY A 1 129 ? -7.695 3.865 4.512 1 98.31 129 GLY A CA 1
ATOM 1048 C C . GLY A 1 129 ? -8.82 2.855 4.352 1 98.31 129 GLY A C 1
ATOM 1049 O O . GLY A 1 129 ? -9.859 3.168 3.773 1 98.31 129 GLY A O 1
ATOM 1050 N N . ASP A 1 130 ? -8.625 1.652 4.891 1 98.38 130 ASP A N 1
ATOM 1051 C CA . ASP A 1 130 ? -9.633 0.602 4.797 1 98.38 130 ASP A CA 1
ATOM 1052 C C . ASP A 1 130 ? -10.945 1.04 5.449 1 98.38 130 ASP A C 1
ATOM 1054 O O . ASP A 1 130 ? -12.023 0.829 4.887 1 98.38 130 ASP A O 1
ATOM 1058 N N . LEU A 1 131 ? -10.836 1.635 6.641 1 98.81 131 LEU A N 1
ATOM 1059 C CA . LEU A 1 131 ? -12.008 2.025 7.406 1 98.81 131 LEU A CA 1
ATOM 1060 C C . LEU A 1 131 ? -12.773 3.146 6.703 1 98.81 131 LEU A C 1
ATOM 1062 O O . LEU A 1 131 ? -13.977 3.029 6.461 1 98.81 131 LEU A O 1
ATOM 1066 N N . LEU A 1 132 ? -12.07 4.191 6.324 1 98.88 132 LEU A N 1
ATOM 1067 C CA . LEU A 1 132 ? -12.711 5.34 5.691 1 98.88 132 LEU A CA 1
ATOM 1068 C C . LEU A 1 132 ? -13.289 4.957 4.332 1 98.88 132 LEU A C 1
ATOM 1070 O O . LEU A 1 132 ? -14.375 5.41 3.967 1 98.88 132 LEU A O 1
ATOM 1074 N N . ASN A 1 133 ? -12.547 4.133 3.621 1 98.75 133 ASN A N 1
ATOM 1075 C CA . ASN A 1 133 ? -12.992 3.676 2.309 1 98.75 133 ASN A CA 1
ATOM 1076 C C . ASN A 1 133 ? -14.312 2.924 2.396 1 98.75 133 ASN A C 1
ATOM 1078 O O . ASN A 1 133 ? -15.242 3.195 1.629 1 98.75 133 ASN A O 1
ATOM 1082 N N . LYS A 1 134 ? -14.469 2.041 3.316 1 98.69 134 LYS A N 1
ATOM 1083 C CA . LYS A 1 134 ? -15.688 1.257 3.469 1 98.69 134 LYS A CA 1
ATOM 1084 C C . LYS A 1 134 ? -16.844 2.123 3.979 1 98.69 134 LYS A C 1
ATOM 1086 O O . LYS A 1 134 ? -17.984 1.964 3.549 1 98.69 134 LYS A O 1
ATOM 1091 N N . TYR A 1 135 ? -16.531 3.037 4.918 1 98.88 135 TYR A N 1
ATOM 1092 C CA . TYR A 1 135 ? -17.578 3.953 5.375 1 98.88 135 TYR A CA 1
ATOM 1093 C C . TYR A 1 135 ? -18.141 4.758 4.211 1 98.88 135 TYR A C 1
ATOM 1095 O O . TYR A 1 135 ? -19.359 4.859 4.051 1 98.88 135 TYR A O 1
ATOM 1103 N N . LEU A 1 136 ? -17.188 5.34 3.424 1 98.88 136 LEU A N 1
ATOM 1104 C CA . LEU A 1 136 ? -17.609 6.16 2.293 1 98.88 136 LEU A CA 1
ATOM 1105 C C . LEU A 1 136 ? -18.422 5.34 1.302 1 98.88 136 LEU A C 1
ATOM 1107 O O . LEU A 1 136 ? -19.438 5.809 0.795 1 98.88 136 LEU A O 1
ATOM 1111 N N . TYR A 1 137 ? -18.031 4.125 1.061 1 98.88 137 TYR A N 1
ATOM 1112 C CA . TYR A 1 137 ? -18.781 3.232 0.181 1 98.88 137 TYR A CA 1
ATOM 1113 C C . TYR A 1 137 ? -20.188 2.994 0.714 1 98.88 137 TYR A C 1
ATOM 1115 O O . TYR A 1 137 ? -21.172 3.18 -0.008 1 98.88 137 TYR A O 1
ATOM 1123 N N . LEU A 1 138 ? -20.281 2.639 1.995 1 98.62 138 LEU A N 1
ATOM 1124 C CA . LEU A 1 138 ? -21.562 2.273 2.58 1 98.62 138 LEU A CA 1
ATOM 1125 C C . LEU A 1 138 ? -22.484 3.486 2.668 1 98.62 138 LEU A C 1
ATOM 1127 O O . LEU A 1 138 ? -23.703 3.344 2.639 1 98.62 138 LEU A O 1
ATOM 1131 N N . SER A 1 139 ? -21.922 4.676 2.773 1 98.38 139 SER A N 1
ATOM 1132 C CA . SER A 1 139 ? -22.719 5.887 2.947 1 98.38 139 SER A CA 1
ATOM 1133 C C . SER A 1 139 ? -23.594 6.145 1.733 1 98.38 139 SER A C 1
ATOM 1135 O O . SER A 1 139 ? -24.672 6.75 1.853 1 98.38 139 SER A O 1
ATOM 1137 N N . GLY A 1 140 ? -23.094 5.746 0.526 1 98.25 140 GLY A N 1
ATOM 1138 C CA . GLY A 1 140 ? -23.812 5.988 -0.708 1 98.25 140 GLY A CA 1
ATOM 1139 C C . GLY A 1 140 ? -23.797 7.441 -1.141 1 98.25 140 GLY A C 1
ATOM 1140 O O . GLY A 1 140 ? -24.531 7.836 -2.051 1 98.25 140 GLY A O 1
ATOM 1141 N N . ARG A 1 141 ? -22.906 8.211 -0.506 1 98.38 141 ARG A N 1
ATOM 1142 C CA . ARG A 1 141 ? -22.906 9.656 -0.704 1 98.38 141 ARG A CA 1
ATOM 1143 C C . ARG A 1 141 ? -21.891 10.07 -1.753 1 98.38 141 ARG A C 1
ATOM 1145 O O . ARG A 1 141 ? -21.891 11.211 -2.215 1 98.38 141 ARG A O 1
ATOM 1152 N N . VAL A 1 142 ? -21.062 9.148 -2.154 1 98.75 142 VAL A N 1
ATOM 1153 C CA . VAL A 1 142 ? -19.922 9.539 -2.971 1 98.75 142 VAL A CA 1
ATOM 1154 C C . VAL A 1 142 ? -19.828 8.648 -4.207 1 98.75 142 VAL A C 1
ATOM 1156 O O . VAL A 1 142 ? -20.438 7.574 -4.246 1 98.75 142 VAL A O 1
ATOM 1159 N N . ASP A 1 143 ? -19.141 9.125 -5.23 1 98.69 143 ASP A N 1
ATOM 1160 C CA . ASP A 1 143 ? -18.875 8.367 -6.453 1 98.69 143 ASP A CA 1
ATOM 1161 C C . ASP A 1 143 ? -17.609 7.52 -6.309 1 98.69 143 ASP A C 1
ATOM 1163 O O . ASP A 1 143 ? -16.516 7.961 -6.672 1 98.69 143 ASP A O 1
ATOM 1167 N N . MET A 1 144 ? -17.844 6.297 -5.934 1 98.69 144 MET A N 1
ATOM 1168 C CA . MET A 1 144 ? -16.734 5.414 -5.617 1 98.69 144 MET A CA 1
ATOM 1169 C C . MET A 1 144 ? -15.867 5.164 -6.848 1 98.69 144 MET A C 1
ATOM 1171 O O . MET A 1 144 ? -14.648 5.027 -6.738 1 98.69 144 MET A O 1
ATOM 1175 N N . ARG A 1 145 ? -16.438 5.062 -8.008 1 98.56 145 ARG A N 1
ATOM 1176 C CA . ARG A 1 145 ? -15.664 4.801 -9.219 1 98.56 145 ARG A CA 1
ATOM 1177 C C . ARG A 1 145 ? -14.664 5.918 -9.477 1 98.56 145 ARG A C 1
ATOM 1179 O O . ARG A 1 145 ? -13.5 5.66 -9.797 1 98.56 145 ARG A O 1
ATOM 1186 N N . GLN A 1 146 ? -15.094 7.145 -9.352 1 98.56 146 GLN A N 1
ATOM 1187 C CA . GLN A 1 146 ? -14.211 8.289 -9.547 1 98.56 146 GLN A CA 1
ATOM 1188 C C . GLN A 1 146 ? -13.133 8.344 -8.469 1 98.56 146 GLN A C 1
ATOM 1190 O O . GLN A 1 146 ? -11.992 8.727 -8.742 1 98.56 146 GLN A O 1
ATOM 1195 N N . ILE A 1 147 ? -13.523 8.047 -7.293 1 98.75 147 ILE A N 1
ATOM 1196 C CA . ILE A 1 147 ? -12.578 8.016 -6.184 1 98.75 147 ILE A CA 1
ATOM 1197 C C . ILE A 1 147 ? -11.508 6.957 -6.445 1 98.75 147 ILE A C 1
ATOM 1199 O O . ILE A 1 147 ? -10.312 7.215 -6.273 1 98.75 147 ILE A O 1
ATOM 1203 N N . GLU A 1 148 ? -11.953 5.781 -6.898 1 98.75 148 GLU A N 1
ATOM 1204 C CA . GLU A 1 148 ? -11.023 4.695 -7.199 1 98.75 148 GLU A CA 1
ATOM 1205 C C . GLU A 1 148 ? -10.078 5.078 -8.328 1 98.75 148 GLU A C 1
ATOM 1207 O O . GLU A 1 148 ? -8.883 4.77 -8.273 1 98.75 148 GLU A O 1
ATOM 1212 N N . LYS A 1 149 ? -10.547 5.75 -9.328 1 98.5 149 LYS A N 1
ATOM 1213 C CA . LYS A 1 149 ? -9.68 6.273 -10.383 1 98.5 149 LYS A CA 1
ATOM 1214 C C . LYS A 1 149 ? -8.656 7.25 -9.812 1 98.5 149 LYS A C 1
ATOM 1216 O O . LYS A 1 149 ? -7.477 7.207 -10.18 1 98.5 149 LYS A O 1
ATOM 1221 N N . THR A 1 150 ? -9.117 8.125 -8.938 1 98.75 150 THR A N 1
ATOM 1222 C CA . THR A 1 150 ? -8.227 9.102 -8.32 1 98.75 150 THR A CA 1
ATOM 1223 C C . THR A 1 150 ? -7.113 8.406 -7.539 1 98.75 150 THR A C 1
ATOM 1225 O O . THR A 1 150 ? -5.953 8.812 -7.602 1 98.75 150 THR A O 1
ATOM 1228 N N . ILE A 1 151 ? -7.512 7.355 -6.793 1 98.62 151 ILE A N 1
ATOM 1229 C CA . ILE A 1 151 ? -6.531 6.574 -6.043 1 98.62 151 ILE A CA 1
ATOM 1230 C C . ILE A 1 151 ? -5.516 5.965 -7.004 1 98.62 151 ILE A C 1
ATOM 1232 O O . ILE A 1 151 ? -4.309 6.012 -6.754 1 98.62 151 ILE A O 1
ATOM 1236 N N . GLN A 1 152 ? -5.973 5.391 -8.07 1 98.56 152 GLN A N 1
ATOM 1237 C CA . GLN A 1 152 ? -5.09 4.758 -9.047 1 98.56 152 GLN A CA 1
ATOM 1238 C C . GLN A 1 152 ? -4.113 5.77 -9.641 1 98.56 152 GLN A C 1
ATOM 1240 O O . GLN A 1 152 ? -2.916 5.488 -9.758 1 98.56 152 GLN A O 1
ATOM 1245 N N . TYR A 1 153 ? -4.602 6.957 -9.977 1 98.38 153 TYR A N 1
ATOM 1246 C CA . TYR A 1 153 ? -3.73 8.016 -10.477 1 98.38 153 TYR A CA 1
ATOM 1247 C C . TYR A 1 153 ? -2.68 8.391 -9.438 1 98.38 153 TYR A C 1
ATOM 1249 O O . TYR A 1 153 ? -1.503 8.555 -9.773 1 98.38 153 TYR A O 1
ATOM 1257 N N . LEU A 1 154 ? -3.131 8.539 -8.258 1 98.25 154 LEU A N 1
ATOM 1258 C CA . LEU A 1 154 ? -2.252 9.023 -7.199 1 98.25 154 LEU A CA 1
ATOM 1259 C C . LEU A 1 154 ? -1.105 8.047 -6.957 1 98.25 154 LEU A C 1
ATOM 1261 O O . LEU A 1 154 ? 0.06 8.445 -6.922 1 98.25 154 LEU A O 1
ATOM 1265 N N . ILE A 1 155 ? -1.427 6.762 -6.816 1 98.06 155 ILE A N 1
ATOM 1266 C CA . ILE A 1 155 ? -0.4 5.746 -6.602 1 98.06 155 ILE A CA 1
ATOM 1267 C C . ILE A 1 155 ? 0.532 5.691 -7.809 1 98.06 155 ILE A C 1
ATOM 1269 O O . ILE A 1 155 ? 1.751 5.586 -7.656 1 98.06 155 ILE A O 1
ATOM 1273 N N . GLY A 1 156 ? 0.007 5.797 -8.977 1 97.44 156 GLY A N 1
ATOM 1274 C CA . GLY A 1 156 ? 0.8 5.777 -10.188 1 97.44 156 GLY A CA 1
ATOM 1275 C C . GLY A 1 156 ? 1.743 6.961 -10.305 1 97.44 156 GLY A C 1
ATOM 1276 O O . GLY A 1 156 ? 2.816 6.852 -10.906 1 97.44 156 GLY A O 1
ATOM 1277 N N . SER A 1 157 ? 1.367 8.07 -9.703 1 96.75 157 SER A N 1
ATOM 1278 C CA . SER A 1 157 ? 2.17 9.281 -9.773 1 96.75 157 SER A CA 1
ATOM 1279 C C . SER A 1 157 ? 3.342 9.227 -8.805 1 96.75 157 SER A C 1
ATOM 1281 O O . SER A 1 157 ? 4.402 9.805 -9.07 1 96.75 157 SER A O 1
ATOM 1283 N N . GLY A 1 158 ? 3.127 8.531 -7.742 1 95.88 158 GLY A N 1
ATOM 1284 C CA . GLY A 1 158 ? 4.109 8.609 -6.676 1 95.88 158 GLY A CA 1
ATOM 1285 C C . GLY A 1 158 ? 4.23 10 -6.082 1 95.88 158 GLY A C 1
ATOM 1286 O O . GLY A 1 158 ? 3.287 10.797 -6.148 1 95.88 158 GLY A O 1
ATOM 1287 N N . MET A 1 159 ? 5.348 10.188 -5.359 1 95 159 MET A N 1
ATOM 1288 C CA . MET A 1 159 ? 5.586 11.492 -4.754 1 95 159 MET A CA 1
ATOM 1289 C C . MET A 1 159 ? 7.062 11.672 -4.406 1 95 159 MET A C 1
ATOM 1291 O O . MET A 1 159 ? 7.734 10.711 -4.031 1 95 159 MET A O 1
ATOM 1295 N N . ASP A 1 160 ? 7.52 12.828 -4.656 1 93.94 160 ASP A N 1
ATOM 1296 C CA . ASP A 1 160 ? 8.805 13.281 -4.133 1 93.94 160 ASP A CA 1
ATOM 1297 C C . ASP A 1 160 ? 8.617 14.375 -3.084 1 93.94 160 ASP A C 1
ATOM 1299 O O . ASP A 1 160 ? 8.32 15.523 -3.424 1 93.94 160 ASP A O 1
ATOM 1303 N N . PRO A 1 161 ? 8.742 14.031 -1.866 1 92.12 161 PRO A N 1
ATOM 1304 C CA . PRO A 1 161 ? 8.539 15.023 -0.807 1 92.12 161 PRO A CA 1
ATOM 1305 C C . PRO A 1 161 ? 9.719 15.992 -0.679 1 92.12 161 PRO A C 1
ATOM 1307 O O . PRO A 1 161 ? 9.703 16.875 0.19 1 92.12 161 PRO A O 1
ATOM 1310 N N . ARG A 1 162 ? 10.766 15.805 -1.5 1 94.69 162 ARG A N 1
ATOM 1311 C CA . ARG A 1 162 ? 11.969 16.625 -1.534 1 94.69 162 ARG A CA 1
ATOM 1312 C C . ARG A 1 162 ? 12.789 16.453 -0.259 1 94.69 162 ARG A C 1
ATOM 1314 O O . ARG A 1 162 ? 13.352 17.422 0.257 1 94.69 162 ARG A O 1
ATOM 1321 N N . THR A 1 163 ? 12.797 15.289 0.286 1 96 163 THR A N 1
ATOM 1322 C CA . THR A 1 163 ? 13.602 14.984 1.462 1 96 163 THR A CA 1
ATOM 1323 C C . THR A 1 163 ? 15.016 14.578 1.058 1 96 163 THR A C 1
ATOM 1325 O O . THR A 1 163 ? 15.891 14.43 1.912 1 96 163 THR A O 1
ATOM 1328 N N . GLU A 1 164 ? 15.219 14.406 -0.305 1 96.81 164 GLU A N 1
ATOM 1329 C CA . GLU A 1 164 ? 16.547 14.133 -0.861 1 96.81 164 GLU A CA 1
ATOM 1330 C C . GLU A 1 164 ? 17.156 12.883 -0.233 1 96.81 164 GLU A C 1
ATOM 1332 O O . GLU A 1 164 ? 18.375 12.836 -0.002 1 96.81 164 GLU A O 1
ATOM 1337 N N . ASN A 1 165 ? 16.297 11.953 0.161 1 96.69 165 ASN A N 1
ATOM 1338 C CA . ASN A 1 165 ? 16.688 10.711 0.817 1 96.69 165 ASN A CA 1
ATOM 1339 C C . ASN A 1 165 ? 17.5 10.977 2.08 1 96.69 165 ASN A C 1
ATOM 1341 O O . ASN A 1 165 ? 18.328 10.148 2.473 1 96.69 165 ASN A O 1
ATOM 1345 N N . ASN A 1 166 ? 17.406 12.188 2.6 1 97.75 166 ASN A N 1
ATOM 1346 C CA . ASN A 1 166 ? 18.031 12.633 3.846 1 97.75 166 ASN A CA 1
ATOM 1347 C C . ASN A 1 166 ? 17.109 12.383 5.043 1 97.75 166 ASN A C 1
ATOM 1349 O O . ASN A 1 166 ? 16.047 13 5.156 1 97.75 166 ASN A O 1
ATOM 1353 N N . PRO A 1 167 ? 17.578 11.469 5.945 1 97.81 167 PRO A N 1
ATOM 1354 C CA . PRO A 1 167 ? 16.672 11.133 7.043 1 97.81 167 PRO A CA 1
ATOM 1355 C C . PRO A 1 167 ? 16.391 12.32 7.965 1 97.81 167 PRO A C 1
ATOM 1357 O O . PRO A 1 167 ? 15.336 12.375 8.602 1 97.81 167 PRO A O 1
ATOM 1360 N N . TYR A 1 168 ? 17.328 13.336 8.078 1 98.19 168 TYR A N 1
ATOM 1361 C CA . TYR A 1 168 ? 17 14.555 8.812 1 98.19 168 TYR A CA 1
ATOM 1362 C C . TYR A 1 168 ? 15.75 15.219 8.242 1 98.19 168 TYR A C 1
ATOM 1364 O O . TYR A 1 168 ? 14.82 15.531 8.984 1 98.19 168 TYR A O 1
ATOM 1372 N N . LEU A 1 169 ? 15.781 15.383 6.93 1 98.06 169 LEU A N 1
ATOM 1373 C CA . LEU A 1 169 ? 14.641 15.984 6.246 1 98.06 169 LEU A CA 1
ATOM 1374 C C . LEU A 1 169 ? 13.414 15.086 6.336 1 98.06 169 LEU A C 1
ATOM 1376 O O . LEU A 1 169 ? 12.305 15.562 6.59 1 98.06 169 LEU A O 1
ATOM 1380 N N . GLY A 1 170 ? 13.609 13.797 6.148 1 97.75 170 GLY A N 1
ATOM 1381 C CA . GLY A 1 170 ? 12.516 12.836 6.16 1 97.75 170 GLY A CA 1
ATOM 1382 C C . GLY A 1 170 ? 11.758 12.812 7.473 1 97.75 170 GLY A C 1
ATOM 1383 O O . GLY A 1 170 ? 10.523 12.836 7.48 1 97.75 170 GLY A O 1
ATOM 1384 N N . PHE A 1 171 ? 12.477 12.758 8.57 1 98.56 171 PHE A N 1
ATOM 1385 C CA . PHE A 1 171 ? 11.82 12.633 9.867 1 98.56 171 PHE A CA 1
ATOM 1386 C C . PHE A 1 171 ? 11.18 13.953 10.281 1 98.56 171 PHE A C 1
ATOM 1388 O O . PHE A 1 171 ? 10.172 13.969 10.984 1 98.56 171 PHE A O 1
ATOM 1395 N N . ILE A 1 172 ? 11.727 15.086 9.828 1 98.69 172 ILE A N 1
ATOM 1396 C CA . ILE A 1 172 ? 11.07 16.375 10.031 1 98.69 172 ILE A CA 1
ATOM 1397 C C . ILE A 1 172 ? 9.758 16.406 9.25 1 98.69 172 ILE A C 1
ATOM 1399 O O . ILE A 1 172 ? 8.719 16.797 9.789 1 98.69 172 ILE A O 1
ATOM 1403 N N . TYR A 1 173 ? 9.82 15.992 8.023 1 98.12 173 TYR A N 1
ATOM 1404 C CA . TYR A 1 173 ? 8.633 15.922 7.184 1 98.12 173 TYR A CA 1
ATOM 1405 C C . TYR A 1 173 ? 7.551 15.062 7.828 1 98.12 173 TYR A C 1
ATOM 1407 O O . TYR A 1 173 ? 6.387 15.469 7.895 1 98.12 173 TYR A O 1
ATOM 1415 N N . THR A 1 174 ? 7.93 13.867 8.312 1 98.12 174 THR A N 1
ATOM 1416 C CA . THR A 1 174 ? 6.957 12.945 8.891 1 98.12 174 THR A CA 1
ATOM 1417 C C . THR A 1 174 ? 6.383 13.516 10.188 1 98.12 174 THR A C 1
ATOM 1419 O O . THR A 1 174 ? 5.195 13.344 10.477 1 98.12 174 THR A O 1
ATOM 1422 N N . SER A 1 175 ? 7.23 14.172 11.008 1 98.62 175 SER A N 1
ATOM 1423 C CA . SER A 1 175 ? 6.738 14.82 12.219 1 98.62 175 SER A CA 1
ATOM 1424 C C . SER A 1 175 ? 5.648 15.836 11.898 1 98.62 175 SER A C 1
ATOM 1426 O O . SER A 1 175 ? 4.586 15.828 12.523 1 98.62 175 SER A O 1
ATOM 1428 N N . PHE A 1 176 ? 5.938 16.625 10.914 1 98.38 176 PHE A N 1
ATOM 1429 C CA . PHE A 1 176 ? 5 17.672 10.5 1 98.38 176 PHE A CA 1
ATOM 1430 C C . PHE A 1 176 ? 3.711 17.047 9.969 1 98.38 176 PHE A C 1
ATOM 1432 O O . PHE A 1 176 ? 2.617 17.438 10.391 1 98.38 176 PHE A O 1
ATOM 1439 N N . GLN A 1 177 ? 3.816 16.125 9.086 1 97.75 177 GLN A N 1
ATOM 1440 C CA . GLN A 1 177 ? 2.664 15.539 8.406 1 97.75 177 GLN A CA 1
ATOM 1441 C C . GLN A 1 177 ? 1.781 14.766 9.383 1 97.75 177 GLN A C 1
ATOM 1443 O O . GLN A 1 177 ? 0.554 14.781 9.258 1 97.75 177 GLN A O 1
ATOM 1448 N N . GLU A 1 178 ? 2.389 14.008 10.328 1 98.25 178 GLU A N 1
ATOM 1449 C CA . GLU A 1 178 ? 1.59 13.289 11.312 1 98.25 178 GLU A CA 1
ATOM 1450 C C . GLU A 1 178 ? 0.759 14.25 12.156 1 98.25 178 GLU A C 1
ATOM 1452 O O . GLU A 1 178 ? -0.385 13.945 12.5 1 98.25 178 GLU A O 1
ATOM 1457 N N . ARG A 1 179 ? 1.335 15.375 12.516 1 98.38 179 ARG A N 1
ATOM 1458 C CA . ARG A 1 179 ? 0.564 16.359 13.273 1 98.38 179 ARG A CA 1
ATOM 1459 C C . ARG A 1 179 ? -0.529 16.969 12.414 1 98.38 179 ARG A C 1
ATOM 1461 O O . ARG A 1 179 ? -1.645 17.203 12.883 1 98.38 179 ARG A O 1
ATOM 1468 N N . ALA A 1 180 ? -0.18 17.266 11.164 1 97.94 180 ALA A N 1
ATOM 1469 C CA . ALA A 1 180 ? -1.182 17.812 10.25 1 97.94 180 ALA A CA 1
ATOM 1470 C C . ALA A 1 180 ? -2.379 16.875 10.133 1 97.94 180 ALA A C 1
ATOM 1472 O O . ALA A 1 180 ? -3.529 17.312 10.188 1 97.94 180 ALA A O 1
ATOM 1473 N N . THR A 1 181 ? -2.158 15.578 9.977 1 98 181 THR A N 1
ATOM 1474 C CA . THR A 1 181 ? -3.252 14.633 9.812 1 98 181 THR A CA 1
ATOM 1475 C C . THR A 1 181 ? -4 14.438 11.125 1 98 181 THR A C 1
ATOM 1477 O O . THR A 1 181 ? -5.215 14.227 11.133 1 98 181 THR A O 1
ATOM 1480 N N . PHE A 1 182 ? -3.211 14.477 12.242 1 98.69 182 PHE A N 1
ATOM 1481 C CA . PHE A 1 182 ? -3.859 14.469 13.547 1 98.69 182 PHE A CA 1
ATOM 1482 C C . PHE A 1 182 ? -4.898 15.578 13.648 1 98.69 182 PHE A C 1
ATOM 1484 O O . PHE A 1 182 ? -6.055 15.32 14.008 1 98.69 182 PHE A O 1
ATOM 1491 N N . ILE A 1 183 ? -4.527 16.75 13.289 1 98.44 183 ILE A N 1
ATOM 1492 C CA . ILE A 1 183 ? -5.402 17.922 13.344 1 98.44 183 ILE A CA 1
ATOM 1493 C C . ILE A 1 183 ? -6.555 17.75 12.359 1 98.44 183 ILE A C 1
ATOM 1495 O O . ILE A 1 183 ? -7.715 17.953 12.711 1 98.44 183 ILE A O 1
ATOM 1499 N N . SER A 1 184 ? -6.273 17.359 11.148 1 98.31 184 SER A N 1
ATOM 1500 C CA . SER A 1 184 ? -7.285 17.188 10.109 1 98.31 184 SER A CA 1
ATOM 1501 C C . SER A 1 184 ? -8.344 16.188 10.523 1 98.31 184 SER A C 1
ATOM 1503 O O . SER A 1 184 ? -9.539 16.469 10.461 1 98.31 184 SER A O 1
ATOM 1505 N N . HIS A 1 185 ? -7.941 15.008 10.938 1 98.81 185 HIS A N 1
ATOM 1506 C CA . HIS A 1 185 ? -8.883 13.977 11.359 1 98.81 185 HIS A CA 1
ATOM 1507 C C . HIS A 1 185 ? -9.633 14.398 12.617 1 98.81 185 HIS A C 1
ATOM 1509 O O . HIS A 1 185 ? -10.805 14.062 12.789 1 98.81 185 HIS A O 1
ATOM 1515 N N . GLY A 1 186 ? -8.891 15.055 13.516 1 98.81 186 GLY A N 1
ATOM 1516 C CA . GLY A 1 186 ? -9.578 15.594 14.68 1 98.81 186 GLY A CA 1
ATOM 1517 C C . GLY A 1 186 ? -10.695 16.562 14.32 1 98.81 186 GLY A C 1
ATOM 1518 O O . GLY A 1 186 ? -11.789 16.484 14.875 1 98.81 186 GLY A O 1
ATOM 1519 N N . ASN A 1 187 ? -10.43 17.438 13.422 1 98.75 187 ASN A N 1
ATOM 1520 C CA . ASN A 1 187 ? -11.414 18.422 13 1 98.75 187 ASN A CA 1
ATOM 1521 C C . ASN A 1 187 ? -12.562 17.781 12.227 1 98.75 187 ASN A C 1
ATOM 1523 O O . ASN A 1 187 ? -13.719 18.188 12.359 1 98.75 187 ASN A O 1
ATOM 1527 N N . THR A 1 188 ? -12.297 16.797 11.422 1 98.75 188 THR A N 1
ATOM 1528 C CA . THR A 1 188 ? -13.367 16.078 10.734 1 98.75 188 THR A CA 1
ATOM 1529 C C . THR A 1 188 ? -14.234 15.312 11.734 1 98.75 188 THR A C 1
ATOM 1531 O O . THR A 1 188 ? -15.445 15.18 11.531 1 98.75 188 THR A O 1
ATOM 1534 N N . ALA A 1 189 ? -13.562 14.766 12.781 1 98.81 189 ALA A N 1
ATOM 1535 C CA . ALA A 1 189 ? -14.336 14.125 13.844 1 98.81 189 ALA A CA 1
ATOM 1536 C C . ALA A 1 189 ? -15.305 15.117 14.484 1 98.81 189 ALA A C 1
ATOM 1538 O O . ALA A 1 189 ? -16.484 14.812 14.648 1 98.81 189 ALA A O 1
ATOM 1539 N N . ARG A 1 190 ? -14.82 16.312 14.828 1 98.62 190 ARG A N 1
ATOM 1540 C CA . ARG A 1 190 ? -15.633 17.344 15.453 1 98.62 190 ARG A CA 1
ATOM 1541 C C . ARG A 1 190 ? -16.812 17.734 14.555 1 98.62 190 ARG A C 1
ATOM 1543 O O . ARG A 1 190 ? -17.953 17.812 15.016 1 98.62 190 ARG A O 1
ATOM 1550 N N . LEU A 1 191 ? -16.562 17.969 13.297 1 98.62 191 LEU A N 1
ATOM 1551 C CA . LEU A 1 191 ? -17.594 18.375 12.352 1 98.62 191 LEU A CA 1
ATOM 1552 C C . LEU A 1 191 ? -18.625 17.266 12.172 1 98.62 191 LEU A C 1
ATOM 1554 O O . LEU A 1 191 ? -19.828 17.547 12.047 1 98.62 191 LEU A O 1
ATOM 1558 N N . ALA A 1 192 ? -18.156 15.984 12.094 1 98.69 192 ALA A N 1
ATOM 1559 C CA . ALA A 1 192 ? -19.078 14.867 11.977 1 98.69 192 ALA A CA 1
ATOM 1560 C C . ALA A 1 192 ? -20.047 14.828 13.156 1 98.69 192 ALA A C 1
ATOM 1562 O O . ALA A 1 192 ? -21.25 14.578 12.977 1 98.69 192 ALA A O 1
ATOM 1563 N N . LYS A 1 193 ? -19.5 15.047 14.328 1 98.06 193 LYS A N 1
ATOM 1564 C CA . LYS A 1 193 ? -20.328 15.109 15.523 1 98.06 193 LYS A CA 1
ATOM 1565 C C . LYS A 1 193 ? -21.359 16.219 15.422 1 98.06 193 LYS A C 1
ATOM 1567 O O . LYS A 1 193 ? -22.531 16.016 15.758 1 98.06 193 LYS A O 1
ATOM 1572 N N . GLU A 1 194 ? -20.969 17.375 14.977 1 98.25 194 GLU A N 1
ATOM 1573 C CA . GLU A 1 194 ? -21.859 18.531 14.812 1 98.25 194 GLU A CA 1
ATOM 1574 C C . GLU A 1 194 ? -22.969 18.219 13.82 1 98.25 194 GLU A C 1
ATOM 1576 O O . GLU A 1 194 ? -24.094 18.703 13.977 1 98.25 194 GLU A O 1
ATOM 1581 N N . HIS A 1 195 ? -22.688 17.391 12.844 1 97.94 195 HIS A N 1
ATOM 1582 C CA . HIS A 1 195 ? -23.672 17.062 11.812 1 97.94 195 HIS A CA 1
ATOM 1583 C C . HIS A 1 195 ? -24.5 15.852 12.219 1 97.94 195 HIS A C 1
ATOM 1585 O O . HIS A 1 195 ? -25.375 15.414 11.469 1 97.94 195 HIS A O 1
ATOM 1591 N N . GLY A 1 196 ? -24.172 15.273 13.375 1 96.94 196 GLY A N 1
ATOM 1592 C CA . GLY A 1 196 ? -25.062 14.266 13.938 1 96.94 196 GLY A CA 1
ATOM 1593 C C . GLY A 1 196 ? -24.578 12.852 13.695 1 96.94 196 GLY A C 1
ATOM 1594 O O . GLY A 1 196 ? -25.25 11.891 14.086 1 96.94 196 GLY A O 1
ATOM 1595 N N . ASP A 1 197 ? -23.484 12.656 13.062 1 98.25 197 ASP A N 1
ATOM 1596 C CA . ASP A 1 197 ? -22.953 11.312 12.867 1 98.25 197 ASP A CA 1
ATOM 1597 C C . ASP A 1 197 ? -21.891 10.992 13.914 1 98.25 197 ASP A C 1
ATOM 1599 O O . ASP A 1 197 ? -20.688 11.078 13.641 1 98.25 197 ASP A O 1
ATOM 1603 N N . ILE A 1 198 ? -22.297 10.43 14.953 1 97.81 198 ILE A N 1
ATOM 1604 C CA . ILE A 1 198 ? -21.438 10.164 16.109 1 97.81 198 ILE A CA 1
ATOM 1605 C C . ILE A 1 198 ? -20.469 9.039 15.773 1 97.81 198 ILE A C 1
ATOM 1607 O O . ILE A 1 198 ? -19.312 9.047 16.219 1 97.81 198 ILE A O 1
ATOM 1611 N N . LYS A 1 199 ? -20.922 8.086 15 1 98.06 199 LYS A N 1
ATOM 1612 C CA . LYS A 1 199 ? -20.047 6.973 14.633 1 98.06 199 LYS A CA 1
ATOM 1613 C C . LYS A 1 199 ? -18.906 7.445 13.742 1 98.06 199 LYS A C 1
ATOM 1615 O O . LYS A 1 199 ? -17.75 7.027 13.93 1 98.06 199 LYS A O 1
ATOM 1620 N N . LEU A 1 200 ? -19.234 8.289 12.781 1 98.75 200 LEU A N 1
ATOM 1621 C CA . LEU A 1 200 ? -18.172 8.859 11.945 1 98.75 200 LEU A CA 1
ATOM 1622 C C . LEU A 1 200 ? -17.203 9.68 12.773 1 98.75 200 LEU A C 1
ATOM 1624 O O . LEU A 1 200 ? -16 9.664 12.531 1 98.75 200 LEU A O 1
ATOM 1628 N N . ALA A 1 201 ? -17.734 10.43 13.734 1 98.81 201 ALA A N 1
ATOM 1629 C CA . ALA A 1 201 ? -16.875 11.172 14.656 1 98.81 201 ALA A CA 1
ATOM 1630 C C . ALA A 1 201 ? -15.914 10.242 15.383 1 98.81 201 ALA A C 1
ATOM 1632 O O . ALA A 1 201 ? -14.734 10.562 15.555 1 98.81 201 ALA A O 1
ATOM 1633 N N . GLN A 1 202 ? -16.406 9.109 15.797 1 98.75 202 GLN A N 1
ATOM 1634 C CA . GLN A 1 202 ? -15.578 8.117 16.469 1 98.75 202 GLN A CA 1
ATOM 1635 C C . GLN A 1 202 ? -14.508 7.57 15.531 1 98.75 202 GLN A C 1
ATOM 1637 O O . GLN A 1 202 ? -13.352 7.395 15.93 1 98.75 202 GLN A O 1
ATOM 1642 N N . ILE A 1 203 ? -14.922 7.273 14.328 1 98.75 203 ILE A N 1
ATOM 1643 C CA . ILE A 1 203 ? -14 6.777 13.312 1 98.75 203 ILE A CA 1
ATOM 1644 C C . ILE A 1 203 ? -12.844 7.758 13.141 1 98.75 203 ILE A C 1
ATOM 1646 O O . ILE A 1 203 ? -11.68 7.395 13.336 1 98.75 203 ILE A O 1
ATOM 1650 N N . CYS A 1 204 ? -13.148 8.992 12.82 1 98.88 204 CYS A N 1
ATOM 1651 C CA . CYS A 1 204 ? -12.133 10.016 12.602 1 98.88 204 CYS A CA 1
ATOM 1652 C C . CYS A 1 204 ? -11.32 10.266 13.867 1 98.88 204 CYS A C 1
ATOM 1654 O O . CYS A 1 204 ? -10.117 10.492 13.797 1 98.88 204 CYS A O 1
ATOM 1656 N N . GLY A 1 205 ? -11.977 10.234 15.008 1 98.81 205 GLY A N 1
ATOM 1657 C CA . GLY A 1 205 ? -11.289 10.43 16.281 1 98.81 205 GLY A CA 1
ATOM 1658 C C . GLY A 1 205 ? -10.258 9.352 16.562 1 98.81 205 GLY A C 1
ATOM 1659 O O . GLY A 1 205 ? -9.172 9.648 17.062 1 98.81 205 GLY A O 1
ATOM 1660 N N . ASN A 1 206 ? -10.602 8.086 16.344 1 98.69 206 ASN A N 1
ATOM 1661 C CA . ASN A 1 206 ? -9.664 6.992 16.562 1 98.69 206 ASN A CA 1
ATOM 1662 C C . ASN A 1 206 ? -8.461 7.094 15.617 1 98.69 206 ASN A C 1
ATOM 1664 O O . ASN A 1 206 ? -7.332 6.809 16.016 1 98.69 206 ASN A O 1
ATOM 1668 N N . ILE A 1 207 ? -8.75 7.449 14.391 1 98.81 207 ILE A N 1
ATOM 1669 C CA . ILE A 1 207 ? -7.656 7.656 13.445 1 98.81 207 ILE A CA 1
ATOM 1670 C C . ILE A 1 207 ? -6.758 8.797 13.93 1 98.81 207 ILE A C 1
ATOM 1672 O O . ILE A 1 207 ? -5.531 8.672 13.914 1 98.81 207 ILE A O 1
ATOM 1676 N N . ALA A 1 208 ? -7.383 9.914 14.367 1 98.81 208 ALA A N 1
ATOM 1677 C CA . ALA A 1 208 ? -6.617 11.039 14.898 1 98.81 208 ALA A CA 1
ATOM 1678 C C . ALA A 1 208 ? -5.719 10.594 16.047 1 98.81 208 ALA A C 1
ATOM 1680 O O . ALA A 1 208 ? -4.582 11.055 16.172 1 98.81 208 ALA A O 1
ATOM 1681 N N . SER A 1 209 ? -6.227 9.734 16.859 1 98.69 209 SER A N 1
ATOM 1682 C CA . SER A 1 209 ? -5.445 9.227 17.984 1 98.69 209 SER A CA 1
ATOM 1683 C C . SER A 1 209 ? -4.215 8.461 17.5 1 98.69 209 SER A C 1
ATOM 1685 O O . SER A 1 209 ? -3.127 8.602 18.062 1 98.69 209 SER A O 1
ATOM 1687 N N . ASP A 1 210 ? -4.355 7.629 16.5 1 98.69 210 ASP A N 1
ATOM 1688 C CA . ASP A 1 210 ? -3.211 6.938 15.914 1 98.69 210 ASP A CA 1
ATOM 1689 C C . ASP A 1 210 ? -2.189 7.934 15.367 1 98.69 210 ASP A C 1
ATOM 1691 O O . ASP A 1 210 ? -0.985 7.762 15.562 1 98.69 210 ASP A O 1
ATOM 1695 N N . GLU A 1 211 ? -2.738 8.906 14.633 1 98.56 211 GLU A N 1
ATOM 1696 C CA . GLU A 1 211 ? -1.856 9.922 14.07 1 98.56 211 GLU A CA 1
ATOM 1697 C C . GLU A 1 211 ? -1.04 10.617 15.156 1 98.56 211 GLU A C 1
ATOM 1699 O O . GLU A 1 211 ? 0.14 10.914 14.961 1 98.56 211 GLU A O 1
ATOM 1704 N N . LYS A 1 212 ? -1.677 10.906 16.234 1 98.62 212 LYS A N 1
ATOM 1705 C CA . LYS A 1 212 ? -0.991 11.562 17.344 1 98.62 212 LYS A CA 1
ATOM 1706 C C . LYS A 1 212 ? 0.132 10.688 17.891 1 98.62 212 LYS A C 1
ATOM 1708 O O . LYS A 1 212 ? 1.213 11.18 18.219 1 98.62 212 LYS A O 1
ATOM 1713 N N . ARG A 1 213 ? -0.134 9.43 18.062 1 98.62 213 ARG A N 1
ATOM 1714 C CA . ARG A 1 213 ? 0.888 8.492 18.516 1 98.62 213 ARG A CA 1
ATOM 1715 C C . ARG A 1 213 ? 2.059 8.438 17.547 1 98.62 213 ARG A C 1
ATOM 1717 O O . ARG A 1 213 ? 3.219 8.438 17.953 1 98.62 213 ARG A O 1
ATOM 1724 N N . HIS A 1 214 ? 1.797 8.359 16.25 1 98.75 214 HIS A N 1
ATOM 1725 C CA . HIS A 1 214 ? 2.836 8.383 15.227 1 98.75 214 HIS A CA 1
ATOM 1726 C C . HIS A 1 214 ? 3.641 9.672 15.281 1 98.75 214 HIS A C 1
ATOM 1728 O O . HIS A 1 214 ? 4.867 9.656 15.172 1 98.75 214 HIS A O 1
ATOM 1734 N N . GLU A 1 215 ? 2.904 10.758 15.422 1 98.69 215 GLU A N 1
ATOM 1735 C CA . GLU A 1 215 ? 3.555 12.062 15.57 1 98.69 215 GLU A CA 1
ATOM 1736 C C . GLU A 1 215 ? 4.57 12.039 16.703 1 98.69 215 GLU A C 1
ATOM 1738 O O . GLU A 1 215 ? 5.688 12.539 16.547 1 98.69 215 GLU A O 1
ATOM 1743 N N . THR A 1 216 ? 4.145 11.508 17.812 1 98.75 216 THR A N 1
ATOM 1744 C CA . THR A 1 216 ? 5.016 11.469 18.984 1 98.75 216 THR A CA 1
ATOM 1745 C C . THR A 1 216 ? 6.297 10.703 18.672 1 98.75 216 THR A C 1
ATOM 1747 O O . THR A 1 216 ? 7.391 11.133 19.047 1 98.75 216 THR A O 1
ATOM 1750 N N . ALA A 1 217 ? 6.184 9.602 18.031 1 98.75 217 ALA A N 1
ATOM 1751 C CA . ALA A 1 217 ? 7.348 8.797 17.672 1 98.75 217 ALA A CA 1
ATOM 1752 C C . ALA A 1 217 ? 8.297 9.578 16.766 1 98.75 217 ALA A C 1
ATOM 1754 O O . ALA A 1 217 ? 9.5 9.664 17.047 1 98.75 217 ALA A O 1
ATOM 1755 N N . TYR A 1 218 ? 7.793 10.164 15.711 1 98.75 218 TYR A N 1
ATOM 1756 C CA . TYR A 1 218 ? 8.633 10.867 14.75 1 98.75 218 TYR A CA 1
ATOM 1757 C C . TYR A 1 218 ? 9.258 12.109 15.375 1 98.75 218 TYR A C 1
ATOM 1759 O O . TYR A 1 218 ? 10.422 12.43 15.109 1 98.75 218 TYR A O 1
ATOM 1767 N N . THR A 1 219 ? 8.492 12.828 16.188 1 98.75 219 THR A N 1
ATOM 1768 C CA . THR A 1 219 ? 9.031 14.008 16.859 1 98.75 219 THR A CA 1
ATOM 1769 C C . THR A 1 219 ? 10.156 13.633 17.812 1 98.75 219 THR A C 1
ATOM 1771 O O . THR A 1 219 ? 11.109 14.391 17.984 1 98.75 219 THR A O 1
ATOM 1774 N N . LYS A 1 220 ? 10.023 12.492 18.453 1 98.75 220 LYS A N 1
ATOM 1775 C CA . LYS A 1 220 ? 11.062 12 19.344 1 98.75 220 LYS A CA 1
ATOM 1776 C C . LYS A 1 220 ? 12.359 11.727 18.578 1 98.75 220 LYS A C 1
ATOM 1778 O O . LYS A 1 220 ? 13.453 11.938 19.109 1 98.75 220 LYS A O 1
ATOM 1783 N N . ILE A 1 221 ? 12.281 11.211 17.391 1 98.75 221 ILE A N 1
ATOM 1784 C CA . ILE A 1 221 ? 13.453 10.977 16.562 1 98.75 221 ILE A CA 1
ATOM 1785 C C . ILE A 1 221 ? 14.188 12.289 16.297 1 98.75 221 ILE A C 1
ATOM 1787 O O . ILE A 1 221 ? 15.406 12.375 16.469 1 98.75 221 ILE A O 1
ATOM 1791 N N . VAL A 1 222 ? 13.414 13.273 15.93 1 98.81 222 VAL A N 1
ATOM 1792 C CA . VAL A 1 222 ? 14.016 14.57 15.625 1 98.81 222 VAL A CA 1
ATOM 1793 C C . VAL A 1 222 ? 14.586 15.188 16.891 1 98.81 222 VAL A C 1
ATOM 1795 O O . VAL A 1 222 ? 15.633 15.836 16.859 1 98.81 222 VAL A O 1
ATOM 1798 N N . GLU A 1 223 ? 13.898 15.008 17.984 1 98.62 223 GLU A N 1
ATOM 1799 C CA . GLU A 1 223 ? 14.438 15.445 19.266 1 98.62 223 GLU A CA 1
ATOM 1800 C C . GLU A 1 223 ? 15.812 14.828 19.531 1 98.62 223 GLU A C 1
ATOM 1802 O O . GLU A 1 223 ? 16.734 15.516 19.969 1 98.62 223 GLU A O 1
ATOM 1807 N N . LYS A 1 224 ? 15.945 13.562 19.297 1 98.69 224 LYS A N 1
ATOM 1808 C CA . LYS A 1 224 ? 17.219 12.867 19.469 1 98.69 224 LYS A CA 1
ATOM 1809 C C . LYS A 1 224 ? 18.281 13.414 18.516 1 98.69 224 LYS A C 1
ATOM 1811 O O . LYS A 1 224 ? 19.438 13.547 18.891 1 98.69 224 LYS A O 1
ATOM 1816 N N . LEU A 1 225 ? 17.859 13.727 17.297 1 98.19 225 LEU A N 1
ATOM 1817 C CA . LEU A 1 225 ? 18.781 14.328 16.344 1 98.19 225 LEU A CA 1
ATOM 1818 C C . LEU A 1 225 ? 19.266 15.688 16.828 1 98.19 225 LEU A C 1
ATOM 1820 O O . LEU A 1 225 ? 20.438 16.016 16.688 1 98.19 225 LEU A O 1
ATOM 1824 N N . PHE A 1 226 ? 18.375 16.5 17.422 1 98.5 226 PHE A N 1
ATOM 1825 C CA . PHE A 1 226 ? 18.766 17.797 17.969 1 98.5 226 PHE A CA 1
ATOM 1826 C C . PHE A 1 226 ? 19.75 17.609 19.109 1 98.5 226 PHE A C 1
ATOM 1828 O O . PHE A 1 226 ? 20.641 18.453 19.312 1 98.5 226 PHE A O 1
ATOM 1835 N N . GLU A 1 227 ? 19.625 16.531 19.844 1 97.69 227 GLU A N 1
ATOM 1836 C CA . GLU A 1 227 ? 20.531 16.219 20.938 1 97.69 227 GLU A CA 1
ATOM 1837 C C . GLU A 1 227 ? 21.938 15.906 20.422 1 97.69 227 GLU A C 1
ATOM 1839 O O . GLU A 1 227 ? 22.938 16.375 20.969 1 97.69 227 GLU A O 1
ATOM 1844 N N . ILE A 1 228 ? 22.062 15.188 19.328 1 96.75 228 ILE A N 1
ATOM 1845 C CA . ILE A 1 228 ? 23.359 14.633 18.953 1 96.75 228 ILE A CA 1
ATOM 1846 C C . ILE A 1 228 ? 23.984 15.461 17.828 1 96.75 228 ILE A C 1
ATOM 1848 O O . ILE A 1 228 ? 25.188 15.422 17.609 1 96.75 228 ILE A O 1
ATOM 1852 N N . ASP A 1 229 ? 23.156 16.156 17.094 1 97.19 229 ASP A N 1
ATOM 1853 C CA . ASP A 1 229 ? 23.609 17 15.984 1 97.19 229 ASP A CA 1
ATOM 1854 C C . ASP A 1 229 ? 22.719 18.219 15.812 1 97.19 229 ASP A C 1
ATOM 1856 O O . ASP A 1 229 ? 22.062 18.375 14.781 1 97.19 229 ASP A O 1
ATOM 1860 N N . PRO A 1 230 ? 22.766 19.125 16.812 1 97.94 230 PRO A N 1
ATOM 1861 C CA . PRO A 1 230 ? 21.859 20.281 16.781 1 97.94 230 PRO A CA 1
ATOM 1862 C C . PRO A 1 230 ? 22.031 21.156 15.547 1 97.94 230 PRO A C 1
ATOM 1864 O O . PRO A 1 230 ? 21.047 21.609 14.961 1 97.94 230 PRO A O 1
ATOM 1867 N N . ASP A 1 231 ? 23.281 21.344 15.102 1 97.81 231 ASP A N 1
ATOM 1868 C CA . ASP A 1 231 ? 23.547 22.203 13.953 1 97.81 231 ASP A CA 1
ATOM 1869 C C . ASP A 1 231 ? 22.969 21.609 12.68 1 97.81 231 ASP A C 1
ATOM 1871 O O . ASP A 1 231 ? 22.234 22.297 11.953 1 97.81 231 ASP A O 1
ATOM 1875 N N . GLY A 1 232 ? 23.234 20.328 12.414 1 97.38 232 GLY A N 1
ATOM 1876 C CA . GLY A 1 232 ? 22.703 19.688 11.227 1 97.38 232 GLY A CA 1
ATOM 1877 C C . GLY A 1 232 ? 21.188 19.609 11.227 1 97.38 232 GLY A C 1
ATOM 1878 O O . GLY A 1 232 ? 20.547 19.75 10.18 1 97.38 232 GLY A O 1
ATOM 1879 N N . THR A 1 233 ? 20.625 19.453 12.383 1 98.5 233 THR A N 1
ATOM 1880 C CA . THR A 1 233 ? 19.188 19.266 12.5 1 98.5 233 THR A CA 1
ATOM 1881 C C . THR A 1 233 ? 18.453 20.578 12.242 1 98.5 233 THR A C 1
ATOM 1883 O O . THR A 1 233 ? 17.453 20.609 11.531 1 98.5 233 THR A O 1
ATOM 1886 N N . VAL A 1 234 ? 18.938 21.656 12.789 1 98.81 234 VAL A N 1
ATOM 1887 C CA . VAL A 1 234 ? 18.25 22.938 12.594 1 98.81 234 VAL A CA 1
ATOM 1888 C C . VAL A 1 234 ? 18.391 23.375 11.141 1 98.81 234 VAL A C 1
ATOM 1890 O O . VAL A 1 234 ? 17.469 23.984 10.586 1 98.81 234 VAL A O 1
ATOM 1893 N N . LEU A 1 235 ? 19.516 23.094 10.484 1 98.5 235 LEU A N 1
ATOM 1894 C CA . LEU A 1 235 ? 19.688 23.375 9.062 1 98.5 235 LEU A CA 1
ATOM 1895 C C . LEU A 1 235 ? 18.688 22.578 8.227 1 98.5 235 LEU A C 1
ATOM 1897 O O . LEU A 1 235 ? 18.094 23.109 7.289 1 98.5 235 LEU A O 1
ATOM 1901 N N . ALA A 1 236 ? 18.469 21.328 8.625 1 98.5 236 ALA A N 1
ATOM 1902 C CA . ALA A 1 236 ? 17.5 20.484 7.934 1 98.5 236 ALA A CA 1
ATOM 1903 C C . ALA A 1 236 ? 16.078 21 8.141 1 98.5 236 ALA A C 1
ATOM 1905 O O . ALA A 1 236 ? 15.273 21 7.207 1 98.5 236 ALA A O 1
ATOM 1906 N N . PHE A 1 237 ? 15.82 21.375 9.375 1 98.69 237 PHE A N 1
ATOM 1907 C CA . PHE A 1 237 ? 14.508 21.938 9.68 1 98.69 237 PHE A CA 1
ATOM 1908 C C . PHE A 1 237 ? 14.219 23.156 8.812 1 98.69 237 PHE A C 1
ATOM 1910 O O . PHE A 1 237 ? 13.164 23.234 8.18 1 98.69 237 PHE A O 1
ATOM 1917 N N . ALA A 1 238 ? 15.141 24.031 8.711 1 98.56 238 ALA A N 1
ATOM 1918 C CA . ALA A 1 238 ? 15.008 25.234 7.883 1 98.56 238 ALA A CA 1
ATOM 1919 C C . ALA A 1 238 ? 14.828 24.859 6.414 1 98.56 238 ALA A C 1
ATOM 1921 O O . ALA A 1 238 ? 14.023 25.469 5.707 1 98.56 238 ALA A O 1
ATOM 1922 N N . ASP A 1 239 ? 15.57 23.922 5.992 1 97.94 239 ASP A N 1
ATOM 1923 C CA . ASP A 1 239 ? 15.508 23.484 4.602 1 97.94 239 ASP A CA 1
ATOM 1924 C C . ASP A 1 239 ? 14.109 22.969 4.258 1 97.94 239 ASP A C 1
ATOM 1926 O O . ASP A 1 239 ? 13.539 23.359 3.229 1 97.94 239 ASP A O 1
ATOM 1930 N N . MET A 1 240 ? 13.516 22.125 5.078 1 97.56 240 MET A N 1
ATOM 1931 C CA . MET A 1 240 ? 12.172 21.594 4.844 1 97.56 240 MET A CA 1
ATOM 1932 C C . MET A 1 240 ? 11.141 22.719 4.805 1 97.56 240 MET A C 1
ATOM 1934 O O . MET A 1 240 ? 10.211 22.672 4 1 97.56 240 MET A O 1
ATOM 1938 N N . MET A 1 241 ? 11.328 23.688 5.688 1 97.38 241 MET A N 1
ATOM 1939 C CA . MET A 1 241 ? 10.359 24.781 5.723 1 97.38 241 MET A CA 1
ATOM 1940 C C . MET A 1 241 ? 10.484 25.656 4.484 1 97.38 241 MET A C 1
ATOM 1942 O O . MET A 1 241 ? 9.484 26.188 3.994 1 97.38 241 MET A O 1
ATOM 1946 N N . ARG A 1 242 ? 11.695 25.812 3.984 1 96.38 242 ARG A N 1
ATOM 1947 C CA . ARG A 1 242 ? 11.883 26.578 2.752 1 96.38 242 ARG A CA 1
ATOM 1948 C C . ARG A 1 242 ? 11.227 25.859 1.569 1 96.38 242 ARG A C 1
ATOM 1950 O O . ARG A 1 242 ? 10.688 26.516 0.673 1 96.38 242 ARG A O 1
ATOM 1957 N N . LYS A 1 243 ? 11.328 24.531 1.596 1 93.81 243 LYS A N 1
ATOM 1958 C CA . LYS A 1 243 ? 10.719 23.734 0.542 1 93.81 243 LYS A CA 1
ATOM 1959 C C . LYS A 1 243 ? 9.195 23.688 0.687 1 93.81 243 LYS A C 1
ATOM 1961 O O . LYS A 1 243 ? 8.492 23.281 -0.233 1 93.81 243 LYS A O 1
ATOM 1966 N N . LYS A 1 244 ? 8.664 24.203 1.745 1 88.88 244 LYS A N 1
ATOM 1967 C CA . LYS A 1 244 ? 7.242 24.141 2.066 1 88.88 244 LYS A CA 1
ATOM 1968 C C . LYS A 1 244 ? 6.75 22.703 2.115 1 88.88 244 LYS A C 1
ATOM 1970 O O . LYS A 1 244 ? 6.664 22.031 1.081 1 88.88 244 LYS A O 1
ATOM 1975 N N . ILE A 1 245 ? 6.387 22.219 3.15 1 89.19 245 ILE A N 1
ATOM 1976 C CA . ILE A 1 245 ? 5.926 20.859 3.346 1 89.19 245 ILE A CA 1
ATOM 1977 C C . ILE A 1 245 ? 4.574 20.656 2.662 1 89.19 245 ILE A C 1
ATOM 1979 O O . ILE A 1 245 ? 3.602 21.344 2.99 1 89.19 245 ILE A O 1
ATOM 1983 N N . SER A 1 246 ? 4.621 19.844 1.69 1 86.5 246 SER A N 1
ATOM 1984 C CA . SER A 1 246 ? 3.402 19.547 0.946 1 86.5 246 SER A CA 1
ATOM 1985 C C . SER A 1 246 ? 2.777 18.234 1.417 1 86.5 246 SER A C 1
ATOM 1987 O O . SER A 1 246 ? 3.486 17.312 1.814 1 86.5 246 SER A O 1
ATOM 1989 N N . MET A 1 247 ? 1.422 18.312 1.276 1 88.25 247 MET A N 1
ATOM 1990 C CA . MET A 1 247 ? 0.715 17.062 1.555 1 88.25 247 MET A CA 1
ATOM 1991 C C . MET A 1 247 ? 1.127 15.969 0.571 1 88.25 247 MET A C 1
ATOM 1993 O O . MET A 1 247 ? 1.325 16.234 -0.615 1 88.25 247 MET A O 1
ATOM 1997 N N . PRO A 1 248 ? 1.203 14.719 1.07 1 87.12 248 PRO A N 1
ATOM 1998 C CA . PRO A 1 248 ? 1.643 13.625 0.203 1 87.12 248 PRO A CA 1
ATOM 1999 C C . PRO A 1 248 ? 0.746 13.445 -1.02 1 87.12 248 PRO A C 1
ATOM 2001 O O . PRO A 1 248 ? 1.217 13.023 -2.08 1 87.12 248 PRO A O 1
ATOM 2004 N N . ALA A 1 249 ? -0.488 13.789 -0.904 1 89.56 249 ALA A N 1
ATOM 2005 C CA . ALA A 1 249 ? -1.437 13.547 -1.987 1 89.56 249 ALA A CA 1
ATOM 2006 C C . ALA A 1 249 ? -1.587 14.781 -2.871 1 89.56 249 ALA A C 1
ATOM 2008 O O . ALA A 1 249 ? -2.602 14.945 -3.553 1 89.56 249 ALA A O 1
ATOM 2009 N N . HIS A 1 250 ? -0.561 15.648 -2.906 1 93.31 250 HIS A N 1
ATOM 2010 C CA . HIS A 1 250 ? -0.66 16.906 -3.627 1 93.31 250 HIS A CA 1
ATOM 2011 C C . HIS A 1 250 ? -0.786 16.672 -5.129 1 93.31 250 HIS A C 1
ATOM 2013 O O . HIS A 1 250 ? -1.167 17.578 -5.871 1 93.31 250 HIS A O 1
ATOM 2019 N N . LEU A 1 251 ? -0.543 15.461 -5.598 1 94.25 251 LEU A N 1
ATOM 2020 C CA . LEU A 1 251 ? -0.664 15.148 -7.016 1 94.25 251 LEU A CA 1
ATOM 2021 C C . LEU A 1 251 ? -1.987 14.453 -7.312 1 94.25 251 LEU A C 1
ATOM 2023 O O . LEU A 1 251 ? -2.137 13.812 -8.352 1 94.25 251 LEU A O 1
ATOM 2027 N N . MET A 1 252 ? -2.934 14.484 -6.41 1 96.88 252 MET A N 1
ATOM 2028 C CA . MET A 1 252 ? -4.227 13.852 -6.664 1 96.88 252 MET A CA 1
ATOM 2029 C C . MET A 1 252 ? -4.859 14.406 -7.934 1 96.88 252 MET A C 1
ATOM 2031 O O . MET A 1 252 ? -4.82 15.617 -8.18 1 96.88 252 MET A O 1
ATOM 2035 N N . TYR A 1 253 ? -5.387 13.492 -8.672 1 97.81 253 TYR A N 1
ATOM 2036 C CA . TYR A 1 253 ? -5.98 13.719 -9.984 1 97.81 253 TYR A CA 1
ATOM 2037 C C . TYR A 1 253 ? -7.078 12.703 -10.273 1 97.81 253 TYR A C 1
ATOM 2039 O O . TYR A 1 253 ? -6.934 11.516 -9.961 1 97.81 253 TYR A O 1
ATOM 2047 N N . ASP A 1 254 ? -8.211 13.227 -10.852 1 97.62 254 ASP A N 1
ATOM 2048 C CA . ASP A 1 254 ? -9.328 12.32 -11.047 1 97.62 254 ASP A CA 1
ATOM 2049 C C . ASP A 1 254 ? -9.562 12.039 -12.531 1 97.62 254 ASP A C 1
ATOM 2051 O O . ASP A 1 254 ? -10.578 11.461 -12.906 1 97.62 254 ASP A O 1
ATOM 2055 N N . GLY A 1 255 ? -8.625 12.453 -13.383 1 96.12 255 GLY A N 1
ATOM 2056 C CA . GLY A 1 255 ? -8.742 12.234 -14.812 1 96.12 255 GLY A CA 1
ATOM 2057 C C . GLY A 1 255 ? -9.398 13.391 -15.539 1 96.12 255 GLY A C 1
ATOM 2058 O O . GLY A 1 255 ? -9.461 13.406 -16.766 1 96.12 255 GLY A O 1
ATOM 2059 N N . GLN A 1 256 ? -9.812 14.445 -14.844 1 95.75 256 GLN A N 1
ATOM 2060 C CA . GLN A 1 256 ? -10.578 15.516 -15.477 1 95.75 256 GLN A CA 1
ATOM 2061 C C . GLN A 1 256 ? -10.148 16.875 -14.953 1 95.75 256 GLN A C 1
ATOM 2063 O O . GLN A 1 256 ? -9.906 17.797 -15.742 1 95.75 256 GLN A O 1
ATOM 2068 N N . ASP A 1 257 ? -10 16.984 -13.656 1 96.19 257 ASP A N 1
ATOM 2069 C CA . ASP A 1 257 ? -9.727 18.281 -13.031 1 96.19 257 ASP A CA 1
ATOM 2070 C C . ASP A 1 257 ? -8.25 18.391 -12.648 1 96.19 257 ASP A C 1
ATOM 2072 O O . ASP A 1 257 ? -7.82 17.844 -11.641 1 96.19 257 ASP A O 1
ATOM 2076 N N . ASP A 1 258 ? -7.516 19.25 -13.266 1 95.12 258 ASP A N 1
ATOM 2077 C CA . ASP A 1 258 ? -6.102 19.453 -12.984 1 95.12 258 ASP A CA 1
ATOM 2078 C C . ASP A 1 258 ? -5.91 20.203 -11.664 1 95.12 258 ASP A C 1
ATOM 2080 O O . ASP A 1 258 ? -4.816 20.219 -11.102 1 95.12 258 ASP A O 1
ATOM 2084 N N . ASN A 1 259 ? -6.984 20.844 -11.203 1 96.62 259 ASN A N 1
ATOM 2085 C CA . ASN A 1 259 ? -6.906 21.625 -9.969 1 96.62 259 ASN A CA 1
ATOM 2086 C C . ASN A 1 259 ? -7.547 20.891 -8.797 1 96.62 259 ASN A C 1
ATOM 2088 O O . ASN A 1 259 ? -7.934 21.516 -7.809 1 96.62 259 ASN A O 1
ATOM 2092 N N . LEU A 1 260 ? -7.715 19.594 -8.945 1 97.88 260 LEU A N 1
ATOM 2093 C CA . LEU A 1 260 ? -8.445 18.812 -7.957 1 97.88 260 LEU A CA 1
ATOM 2094 C C . LEU A 1 260 ? -7.887 19.047 -6.559 1 97.88 260 LEU A C 1
ATOM 2096 O O . LEU A 1 260 ? -8.641 19.281 -5.613 1 97.88 260 LEU A O 1
ATOM 2100 N N . PHE A 1 261 ? -6.566 19.016 -6.383 1 97.31 261 PHE A N 1
ATOM 2101 C CA . PHE A 1 261 ? -5.941 19.172 -5.074 1 97.31 261 PHE A CA 1
ATOM 2102 C C . PHE A 1 261 ? -6.203 20.578 -4.52 1 97.31 261 PHE A C 1
ATOM 2104 O O . PHE A 1 261 ? -6.562 20.719 -3.352 1 97.31 261 PHE A O 1
ATOM 2111 N N . ASP A 1 262 ? -5.977 21.547 -5.32 1 96.62 262 ASP A N 1
ATOM 2112 C CA . ASP A 1 262 ? -6.188 22.922 -4.883 1 96.62 262 ASP A CA 1
ATOM 2113 C C . ASP A 1 262 ? -7.637 23.141 -4.461 1 96.62 262 ASP A C 1
ATOM 2115 O O . ASP A 1 262 ? -7.902 23.828 -3.471 1 96.62 262 ASP A O 1
ATOM 2119 N N . ASN A 1 263 ? -8.539 22.625 -5.285 1 97.94 263 ASN A N 1
ATOM 2120 C CA . ASN A 1 263 ? -9.953 22.75 -4.961 1 97.94 263 ASN A CA 1
ATOM 2121 C C . ASN A 1 263 ? -10.289 22.031 -3.65 1 97.94 263 ASN A C 1
ATOM 2123 O O . ASN A 1 263 ? -10.977 22.594 -2.795 1 97.94 263 ASN A O 1
ATOM 2127 N N . PHE A 1 264 ? -9.797 20.844 -3.508 1 97.88 264 PHE A N 1
ATOM 2128 C CA . PHE A 1 264 ? -9.969 20.094 -2.27 1 97.88 264 PHE A CA 1
ATOM 2129 C C . PHE A 1 264 ? -9.422 20.875 -1.081 1 97.88 264 PHE A C 1
ATOM 2131 O O . PHE A 1 264 ? -10.086 21 -0.053 1 97.88 264 PHE A O 1
ATOM 2138 N N . SER A 1 265 ? -8.188 21.391 -1.225 1 96.62 265 SER A N 1
ATOM 2139 C CA . SER A 1 265 ? -7.516 22.141 -0.167 1 96.62 265 SER A CA 1
ATOM 2140 C C . SER A 1 265 ? -8.305 23.391 0.215 1 96.62 265 SER A C 1
ATOM 2142 O O . SER A 1 265 ? -8.391 23.734 1.394 1 96.62 265 SER A O 1
ATOM 2144 N N . ALA A 1 266 ? -8.891 24.031 -0.769 1 96.5 266 ALA A N 1
ATOM 2145 C CA . ALA A 1 266 ? -9.695 25.219 -0.521 1 96.5 266 ALA A CA 1
ATOM 2146 C C . ALA A 1 266 ? -10.93 24.891 0.307 1 96.5 266 ALA A C 1
ATOM 2148 O O . ALA A 1 266 ? -11.312 25.641 1.202 1 96.5 266 ALA A O 1
ATOM 2149 N N . VAL A 1 267 ? -11.578 23.797 -0.013 1 98.12 267 VAL A N 1
ATOM 2150 C CA . 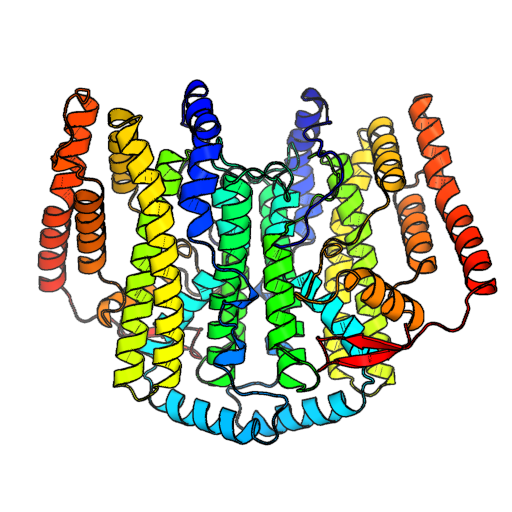VAL A 1 267 ? -12.75 23.375 0.738 1 98.12 267 VAL A CA 1
ATOM 2151 C C . VAL A 1 267 ? -12.359 23.062 2.18 1 98.12 267 VAL A C 1
ATOM 2153 O O . VAL A 1 267 ? -13.055 23.438 3.119 1 98.12 267 VAL A O 1
ATOM 2156 N N . ALA A 1 268 ? -11.211 22.375 2.344 1 97.56 268 ALA A N 1
ATOM 2157 C CA . ALA A 1 268 ? -10.727 22.031 3.68 1 97.56 268 ALA A CA 1
ATOM 2158 C C . ALA A 1 268 ? -10.461 23.281 4.504 1 97.56 268 ALA A C 1
ATOM 2160 O O . ALA A 1 268 ? -10.797 23.344 5.691 1 97.56 268 ALA A O 1
ATOM 2161 N N . GLN A 1 269 ? -9.859 24.266 3.863 1 95.44 269 GLN A N 1
ATOM 2162 C CA . GLN A 1 269 ? -9.586 25.547 4.523 1 95.44 269 GLN A CA 1
ATOM 2163 C C . GLN A 1 269 ? -10.875 26.234 4.941 1 95.44 269 GLN A C 1
ATOM 2165 O O . GLN A 1 269 ? -11 26.703 6.078 1 95.44 269 GLN A O 1
ATOM 2170 N N . ARG A 1 270 ? -11.828 26.281 4.09 1 95.88 270 ARG A N 1
ATOM 2171 C CA . ARG A 1 270 ? -13.094 26.953 4.359 1 95.88 270 ARG A CA 1
ATOM 2172 C C . ARG A 1 270 ? -13.836 26.281 5.504 1 95.88 270 ARG A C 1
ATOM 2174 O O . ARG A 1 270 ? -14.43 26.953 6.352 1 95.88 270 ARG A O 1
ATOM 2181 N N . LEU A 1 271 ? -13.773 24.953 5.555 1 97.31 271 LEU A N 1
ATOM 2182 C CA . LEU A 1 271 ? -14.516 24.188 6.562 1 97.31 271 LEU A CA 1
ATOM 2183 C C . LEU A 1 271 ? -13.781 24.203 7.895 1 97.31 271 LEU A C 1
ATOM 2185 O O . LEU A 1 271 ? -14.312 23.75 8.906 1 97.31 271 LEU A O 1
ATOM 2189 N N . GLY A 1 272 ? -12.477 24.688 7.84 1 96.81 272 GLY A N 1
ATOM 2190 C CA . GLY A 1 272 ? -11.695 24.703 9.062 1 96.81 272 GLY A CA 1
ATOM 2191 C C . GLY A 1 272 ? -11.094 23.359 9.406 1 96.81 272 GLY A C 1
ATOM 2192 O O . GLY A 1 272 ? -10.781 23.094 10.57 1 96.81 272 GLY A O 1
ATOM 2193 N N . VAL A 1 273 ? -11.008 22.469 8.461 1 98.06 273 VAL A N 1
ATOM 2194 C CA . VAL A 1 273 ? -10.438 21.156 8.688 1 98.06 273 VAL A CA 1
ATOM 2195 C C . VAL A 1 273 ? -8.914 21.25 8.766 1 98.06 273 VAL A C 1
ATOM 2197 O O . VAL A 1 273 ? -8.289 20.609 9.617 1 98.06 273 VAL A O 1
ATOM 2200 N N . TYR A 1 274 ? -8.312 21.953 7.91 1 96.5 274 TYR A N 1
ATOM 2201 C CA . TYR A 1 274 ? -6.883 22.25 7.883 1 96.5 274 TYR A CA 1
ATOM 2202 C C . TYR A 1 274 ? -6.625 23.609 7.234 1 96.5 274 TYR A C 1
ATOM 2204 O O . TYR A 1 274 ? -6.793 23.766 6.023 1 96.5 274 TYR A O 1
ATOM 2212 N N . THR A 1 275 ? -6.18 24.547 7.984 1 94.81 275 THR A N 1
ATOM 2213 C CA . THR A 1 275 ? -6.059 25.922 7.531 1 94.81 275 THR A CA 1
ATOM 2214 C C . THR A 1 275 ? -4.605 26.391 7.582 1 94.81 275 THR A C 1
ATOM 2216 O O . THR A 1 275 ? -3.74 25.672 8.094 1 94.81 275 THR A O 1
ATOM 2219 N N . ALA A 1 276 ? -4.398 27.484 7.035 1 92 276 ALA A N 1
ATOM 2220 C CA . ALA A 1 276 ? -3.082 28.109 7.125 1 92 276 ALA A CA 1
ATOM 2221 C C . ALA A 1 276 ? -2.693 28.359 8.578 1 92 276 ALA A C 1
ATOM 2223 O O . ALA A 1 276 ? -1.517 28.281 8.938 1 92 276 ALA A O 1
ATOM 2224 N N . ARG A 1 277 ? -3.641 28.672 9.383 1 93.88 277 ARG A N 1
ATOM 2225 C CA . ARG A 1 277 ? -3.375 28.859 10.805 1 93.88 277 ARG A CA 1
ATOM 2226 C C . ARG A 1 277 ? -2.879 27.562 11.43 1 93.88 277 ARG A C 1
ATOM 2228 O O . ARG A 1 277 ? -1.983 27.578 12.281 1 93.88 277 ARG A O 1
ATOM 2235 N N . ASP A 1 278 ? -3.527 26.469 11.07 1 96.12 278 ASP A N 1
ATOM 2236 C CA . ASP A 1 278 ? -3.064 25.156 11.555 1 96.12 278 ASP A CA 1
ATOM 2237 C C . ASP A 1 278 ? -1.609 24.922 11.156 1 96.12 278 ASP A C 1
ATOM 2239 O O . ASP A 1 278 ? -0.822 24.406 11.953 1 96.12 278 ASP A O 1
ATOM 2243 N N . TYR A 1 279 ? -1.32 25.25 9.914 1 95.56 279 TYR A N 1
ATOM 2244 C CA . TYR A 1 279 ? 0.047 25.109 9.43 1 95.56 279 TYR A CA 1
ATOM 2245 C C . TYR A 1 279 ? 1.026 25.859 10.328 1 95.56 279 TYR A C 1
ATOM 2247 O O . TYR A 1 279 ? 2.051 25.312 10.734 1 95.56 279 TYR A O 1
ATOM 2255 N N . ALA A 1 280 ? 0.744 27.125 10.625 1 96.25 280 ALA A N 1
ATOM 2256 C CA . ALA A 1 280 ? 1.582 27.938 11.5 1 96.25 280 ALA A CA 1
ATOM 2257 C C . ALA A 1 280 ? 1.652 27.344 12.906 1 96.25 280 ALA A C 1
ATOM 2259 O O . ALA A 1 280 ? 2.715 27.344 13.531 1 96.25 280 ALA A O 1
ATOM 2260 N N . ASP A 1 281 ? 0.542 26.906 13.398 1 97.38 281 ASP A N 1
ATOM 2261 C CA . ASP A 1 281 ? 0.481 26.312 14.727 1 97.38 281 ASP A CA 1
ATOM 2262 C C . ASP A 1 281 ? 1.341 25.047 14.812 1 97.38 281 ASP A C 1
ATOM 2264 O O . ASP A 1 281 ? 1.962 24.781 15.844 1 97.38 281 ASP A O 1
ATOM 2268 N N . ILE A 1 282 ? 1.325 24.25 13.781 1 98 282 ILE A N 1
ATOM 2269 C CA . ILE A 1 282 ? 2.141 23.031 13.75 1 98 282 ILE A CA 1
ATOM 2270 C C . ILE A 1 282 ? 3.619 23.406 13.828 1 98 282 ILE A C 1
ATOM 2272 O O . ILE A 1 282 ? 4.371 22.828 14.609 1 98 282 ILE A O 1
ATOM 2276 N N . LEU A 1 283 ? 3.988 24.375 13.039 1 97.5 283 LEU A N 1
ATOM 2277 C CA . LEU A 1 283 ? 5.375 24.828 13.055 1 97.5 283 LEU A CA 1
ATOM 2278 C C . LEU A 1 283 ? 5.77 25.328 14.438 1 97.5 283 LEU A C 1
ATOM 2280 O O . LEU A 1 283 ? 6.836 24.984 14.953 1 97.5 283 LEU A O 1
ATOM 2284 N N . GLU A 1 284 ? 4.914 26.156 14.961 1 97.94 284 GLU A N 1
ATOM 2285 C CA . GLU A 1 284 ? 5.176 26.688 16.297 1 97.94 284 GLU A CA 1
ATOM 2286 C C . GLU A 1 284 ? 5.293 25.547 17.312 1 97.94 284 GLU A C 1
ATOM 2288 O O . GLU A 1 284 ? 6.168 25.578 18.188 1 97.94 284 GLU A O 1
ATOM 2293 N N . PHE A 1 285 ? 4.422 24.641 17.219 1 98.44 285 PHE A N 1
ATOM 2294 C CA . PHE A 1 285 ? 4.441 23.484 18.109 1 98.44 285 PHE A CA 1
ATOM 2295 C C . PHE A 1 285 ? 5.777 22.75 18.016 1 98.44 285 PHE A C 1
ATOM 2297 O O . PHE A 1 285 ? 6.379 22.422 19.031 1 98.44 285 PHE A O 1
ATOM 2304 N N . LEU A 1 286 ? 6.258 22.469 16.812 1 98.56 286 LEU A N 1
ATOM 2305 C CA . LEU A 1 286 ? 7.488 21.719 16.609 1 98.56 286 LEU A CA 1
ATOM 2306 C C . LEU A 1 286 ? 8.703 22.5 17.078 1 98.56 286 LEU A C 1
ATOM 2308 O O . LEU A 1 286 ? 9.625 21.938 17.672 1 98.56 286 LEU A O 1
ATOM 2312 N N . VAL A 1 287 ? 8.688 23.828 16.844 1 98.38 287 VAL A N 1
ATOM 2313 C CA . VAL A 1 287 ? 9.75 24.703 17.312 1 98.38 287 VAL A CA 1
ATOM 2314 C C . VAL A 1 287 ? 9.844 24.625 18.844 1 98.38 287 VAL A C 1
ATOM 2316 O O . VAL A 1 287 ? 10.945 24.531 19.391 1 98.38 287 VAL A O 1
ATOM 2319 N N . ASN A 1 288 ? 8.695 24.656 19.453 1 98.31 288 ASN A N 1
ATOM 2320 C CA . ASN A 1 288 ? 8.656 24.594 20.922 1 98.31 288 ASN A CA 1
ATOM 2321 C C . ASN A 1 288 ? 9.023 23.203 21.422 1 98.31 288 ASN A C 1
ATOM 2323 O O . ASN A 1 288 ? 9.797 23.078 22.375 1 98.31 288 ASN A O 1
ATOM 2327 N N . LYS A 1 289 ? 8.469 22.172 20.797 1 98.31 289 LYS A N 1
ATOM 2328 C CA . LYS A 1 289 ? 8.719 20.797 21.172 1 98.31 289 LYS A CA 1
ATOM 2329 C C . LYS A 1 289 ? 10.203 20.469 21.141 1 98.31 289 LYS A C 1
ATOM 2331 O O . LYS A 1 289 ? 10.719 19.781 22.031 1 98.31 289 LYS A O 1
ATOM 2336 N N . TRP A 1 290 ? 10.906 20.969 20.141 1 98.62 290 TRP A N 1
ATOM 2337 C CA . TRP A 1 290 ? 12.32 20.656 19.938 1 98.62 290 TRP A CA 1
ATOM 2338 C C . TRP A 1 290 ? 13.203 21.734 20.578 1 98.62 290 TRP A C 1
ATOM 2340 O O . TRP A 1 290 ? 14.422 21.719 20.391 1 98.62 290 TRP A O 1
ATOM 2350 N N . LYS A 1 291 ? 12.586 22.719 21.25 1 98.12 291 LYS A N 1
ATOM 2351 C CA . LYS A 1 291 ? 13.289 23.797 21.969 1 98.12 291 LYS A CA 1
ATOM 2352 C C . LYS A 1 291 ? 14.32 24.469 21.062 1 98.12 291 LYS A C 1
ATOM 2354 O O . LYS A 1 291 ? 15.469 24.656 21.453 1 98.12 291 LYS A O 1
ATOM 2359 N N . VAL A 1 292 ? 13.859 24.734 19.891 1 98.56 292 VAL A N 1
ATOM 2360 C CA . VAL A 1 292 ? 14.758 25.25 18.859 1 98.56 292 VAL A CA 1
ATOM 2361 C C . VAL A 1 292 ? 15.297 26.609 19.297 1 98.56 292 VAL A C 1
ATOM 2363 O O . VAL A 1 292 ? 16.469 26.922 19.062 1 98.56 292 VAL A O 1
ATOM 2366 N N . MET A 1 293 ? 14.516 27.422 19.922 1 97.38 293 MET A N 1
ATOM 2367 C CA . MET A 1 293 ? 14.898 28.766 20.328 1 97.38 293 MET A CA 1
ATOM 2368 C C . MET A 1 293 ? 16 28.734 21.375 1 97.38 293 MET A C 1
ATOM 2370 O O . MET A 1 293 ? 16.781 29.688 21.5 1 97.38 293 MET A O 1
ATOM 2374 N N . GLU A 1 294 ? 16.141 27.688 22.031 1 97.62 294 GLU A N 1
ATOM 2375 C CA . GLU A 1 294 ? 17.062 27.609 23.156 1 97.62 294 GLU A CA 1
ATOM 2376 C C . GLU A 1 294 ? 18.406 27.016 22.734 1 97.62 294 GLU A C 1
ATOM 2378 O O . GLU A 1 294 ? 19.344 26.953 23.531 1 97.62 294 GLU A O 1
ATOM 2383 N N . LEU A 1 295 ? 18.422 26.547 21.5 1 97.31 295 LEU A N 1
ATOM 2384 C CA . LEU A 1 295 ? 19.641 25.922 21.047 1 97.31 295 LEU A CA 1
ATOM 2385 C C . LEU A 1 295 ? 20.812 26.891 21.125 1 97.31 295 LEU A C 1
ATOM 2387 O O . LEU A 1 295 ? 20.672 28.078 20.828 1 97.31 295 LEU A O 1
ATOM 2391 N N . THR A 1 296 ? 22 26.438 21.609 1 96.62 296 THR A N 1
ATOM 2392 C CA . THR A 1 296 ? 23.234 27.219 21.672 1 96.62 296 THR A CA 1
ATOM 2393 C C . THR A 1 296 ? 24.391 26.453 21 1 96.62 296 THR A C 1
ATOM 2395 O O . THR A 1 296 ? 24.25 25.281 20.656 1 96.62 296 THR A O 1
ATOM 2398 N N . GLY A 1 297 ? 25.422 27.172 20.656 1 96.06 297 GLY A N 1
ATOM 2399 C CA . GLY A 1 297 ? 26.609 26.531 20.109 1 96.06 297 GLY A CA 1
ATOM 2400 C C . GLY A 1 297 ? 26.453 26.188 18.641 1 96.06 297 GLY A C 1
ATOM 2401 O O . GLY A 1 297 ? 27.156 25.312 18.125 1 96.06 297 GLY A O 1
ATOM 2402 N N . LEU A 1 298 ? 25.578 26.844 17.953 1 98 298 LEU A N 1
ATOM 2403 C CA . LEU A 1 298 ? 25.328 26.594 16.547 1 98 298 LEU A CA 1
ATOM 2404 C C . LEU A 1 298 ? 26.359 27.312 15.68 1 98 298 LEU A C 1
ATOM 2406 O O . LEU A 1 298 ? 26.938 28.312 16.109 1 98 298 LEU A O 1
ATOM 2410 N N . SER A 1 299 ? 26.625 26.797 14.508 1 98.12 299 SER A N 1
ATOM 2411 C CA . SER A 1 299 ? 27.391 27.531 13.5 1 98.12 299 SER A CA 1
ATOM 2412 C C . SER A 1 299 ? 26.656 28.781 13.055 1 98.12 299 SER A C 1
ATOM 2414 O O . SER A 1 299 ? 25.5 29 13.43 1 98.12 299 SER A O 1
ATOM 2416 N N . ALA A 1 300 ? 27.344 29.609 12.258 1 98.06 300 ALA A N 1
ATOM 2417 C CA . ALA A 1 300 ? 26.703 30.812 11.727 1 98.06 300 ALA A CA 1
ATOM 2418 C C . ALA A 1 300 ? 25.469 30.469 10.906 1 98.06 300 ALA A C 1
ATOM 2420 O O . ALA A 1 300 ? 24.422 31.109 11.047 1 98.06 300 ALA A O 1
ATOM 2421 N N . ASP A 1 301 ? 25.641 29.484 10.094 1 98.19 301 ASP A N 1
ATOM 2422 C CA . ASP A 1 301 ? 24.5 29.031 9.289 1 98.19 301 ASP A CA 1
ATOM 2423 C C . ASP A 1 301 ? 23.406 28.453 10.172 1 98.19 301 ASP A C 1
ATOM 2425 O O . ASP A 1 301 ? 22.219 28.625 9.883 1 98.19 301 ASP A O 1
ATOM 2429 N N . GLY A 1 302 ? 23.812 27.719 11.211 1 98.31 302 GLY A N 1
ATOM 2430 C CA . GLY A 1 302 ? 22.844 27.172 12.156 1 98.31 302 GLY A CA 1
ATOM 2431 C C . GLY A 1 302 ? 22.031 28.25 12.852 1 98.31 302 GLY A C 1
ATOM 2432 O O . GLY A 1 302 ? 20.812 28.094 13.031 1 98.31 302 GLY A O 1
ATOM 2433 N N . ARG A 1 303 ? 22.703 29.312 13.195 1 98.31 303 ARG A N 1
ATOM 2434 C CA . ARG A 1 303 ? 22.031 30.422 13.867 1 98.31 303 ARG A CA 1
ATOM 2435 C C . ARG A 1 303 ? 21.047 31.109 12.922 1 98.31 303 ARG A C 1
ATOM 2437 O O . ARG A 1 303 ? 19.938 31.484 13.336 1 98.31 303 ARG A O 1
ATOM 2444 N N . LYS A 1 304 ? 21.469 31.25 11.734 1 98.38 304 LYS A N 1
ATOM 2445 C CA . LYS A 1 304 ? 20.562 31.812 10.734 1 98.38 304 LYS A CA 1
ATOM 2446 C C . LYS A 1 304 ? 19.328 30.922 10.547 1 98.38 304 LYS A C 1
ATOM 2448 O O . LYS A 1 304 ? 18.219 31.438 10.422 1 98.38 304 LYS A O 1
ATOM 2453 N N . ALA A 1 305 ? 19.578 29.641 10.5 1 98.62 305 ALA A N 1
ATOM 2454 C CA . ALA A 1 305 ? 18.484 28.672 10.375 1 98.62 305 ALA A CA 1
ATOM 2455 C C . ALA A 1 305 ? 17.547 28.734 11.578 1 98.62 305 ALA A C 1
ATOM 2457 O O . ALA A 1 305 ? 16.328 28.672 11.438 1 98.62 305 ALA A O 1
ATOM 2458 N N . GLN A 1 306 ? 18.141 28.797 12.742 1 98.56 306 GLN A N 1
ATOM 2459 C CA . GLN A 1 306 ? 17.391 28.922 13.984 1 98.56 306 GLN A CA 1
ATOM 2460 C C . GLN A 1 306 ? 16.469 30.141 13.938 1 98.56 306 GLN A C 1
ATOM 2462 O O . GLN A 1 306 ? 15.266 30.031 14.211 1 98.56 306 GLN A O 1
ATOM 2467 N N . ASP A 1 307 ? 17 31.266 13.562 1 98.25 307 ASP A N 1
ATOM 2468 C CA . ASP A 1 307 ? 16.219 32.5 13.477 1 98.25 307 ASP A CA 1
ATOM 2469 C C . ASP A 1 307 ? 15.102 32.375 12.445 1 98.25 307 ASP A C 1
ATOM 2471 O O . ASP A 1 307 ? 13.984 32.812 12.68 1 98.25 307 ASP A O 1
ATOM 2475 N N . TYR A 1 308 ? 15.477 31.781 11.398 1 98.25 308 TYR A N 1
ATOM 2476 C CA . TYR A 1 308 ? 14.516 31.609 10.305 1 98.25 308 TYR A CA 1
ATOM 2477 C C . TYR A 1 308 ? 13.312 30.797 10.758 1 98.25 308 TYR A C 1
ATOM 2479 O O . TYR A 1 308 ? 12.164 31.25 10.633 1 98.25 308 TYR A O 1
ATOM 2487 N N . VAL A 1 309 ? 13.523 29.594 11.359 1 98.31 309 VAL A N 1
ATOM 2488 C CA . VAL A 1 309 ? 12.43 28.688 11.695 1 98.31 309 VAL A CA 1
ATOM 2489 C C . VAL A 1 309 ? 11.617 29.266 12.852 1 98.31 309 VAL A C 1
ATOM 2491 O O . VAL A 1 309 ? 10.391 29.109 12.898 1 98.31 309 VAL A O 1
ATOM 2494 N N . CYS A 1 310 ? 12.242 29.938 13.773 1 98 310 CYS A N 1
ATOM 2495 C CA . CYS A 1 310 ? 11.555 30.516 14.922 1 98 310 CYS A CA 1
ATOM 2496 C C . CYS A 1 310 ? 10.719 31.734 14.5 1 98 310 CYS A C 1
ATOM 2498 O O . CYS A 1 310 ? 9.719 32.031 15.141 1 98 310 CYS A O 1
ATOM 2500 N N . GLY A 1 311 ? 11.109 32.344 13.43 1 97.5 311 GLY A N 1
ATOM 2501 C CA . GLY A 1 311 ? 10.398 33.531 12.977 1 97.5 311 GLY A CA 1
ATOM 2502 C C . GLY A 1 311 ? 9.281 33.219 11.992 1 97.5 311 GLY A C 1
ATOM 2503 O O . GLY A 1 311 ? 8.453 34.094 11.703 1 97.5 311 GLY A O 1
ATOM 2504 N N . LEU A 1 312 ? 9.203 32.031 11.547 1 96.5 312 LEU A N 1
ATOM 2505 C CA . LEU A 1 312 ? 8.289 31.672 10.469 1 96.5 312 LEU A CA 1
ATOM 2506 C C . LEU A 1 312 ? 6.848 31.656 10.953 1 96.5 312 LEU A C 1
ATOM 2508 O O . LEU A 1 312 ? 5.945 32.125 10.25 1 96.5 312 LEU A O 1
ATOM 2512 N N . PRO A 1 313 ? 6.512 31.078 12.195 1 96.31 313 PRO A N 1
ATOM 2513 C CA . PRO A 1 313 ? 5.109 30.969 12.602 1 96.31 313 PRO A CA 1
ATOM 2514 C C . PRO A 1 313 ? 4.402 32.312 12.648 1 96.31 313 PRO A C 1
ATOM 2516 O O . PRO A 1 313 ? 3.359 32.5 12.008 1 96.31 313 PRO A O 1
ATOM 2519 N N . PRO A 1 314 ? 4.957 33.344 13.289 1 94.81 314 PRO A N 1
ATOM 2520 C CA . PRO A 1 314 ? 4.289 34.656 13.273 1 94.81 314 PRO A CA 1
ATOM 2521 C C . PRO A 1 314 ? 4.184 35.25 11.867 1 94.81 314 PRO A C 1
ATOM 2523 O O . PRO A 1 314 ? 3.211 35.938 11.555 1 94.81 314 PRO A O 1
ATOM 2526 N N . ARG A 1 315 ? 5.18 35 11.07 1 95 315 ARG A N 1
ATOM 2527 C CA . ARG A 1 315 ? 5.145 35.5 9.703 1 95 315 ARG A CA 1
ATOM 2528 C C . ARG A 1 315 ? 3.99 34.906 8.922 1 95 315 ARG A C 1
ATOM 2530 O O . ARG A 1 315 ? 3.277 35.594 8.195 1 95 315 ARG A O 1
ATOM 2537 N N . ILE A 1 316 ? 3.83 33.562 9.062 1 94.19 316 ILE A N 1
ATOM 2538 C CA . ILE A 1 316 ? 2.764 32.844 8.367 1 94.19 316 ILE A CA 1
ATOM 2539 C C . ILE A 1 316 ? 1.406 33.344 8.859 1 94.19 316 ILE A C 1
ATOM 2541 O O . ILE A 1 316 ? 0.484 33.531 8.062 1 94.19 316 ILE A O 1
ATOM 2545 N N . ARG A 1 317 ? 1.259 33.625 10.102 1 93.88 317 ARG A N 1
ATOM 2546 C CA . ARG A 1 317 ? 0.007 34.125 10.672 1 93.88 317 ARG A CA 1
ATOM 2547 C C . ARG A 1 317 ? -0.351 35.469 10.102 1 93.88 317 ARG A C 1
ATOM 2549 O O . ARG A 1 317 ? -1.516 35.75 9.805 1 93.88 317 ARG A O 1
ATOM 2556 N N . ARG A 1 318 ? 0.601 36.312 9.992 1 93.12 318 ARG A N 1
ATOM 2557 C CA . ARG A 1 318 ? 0.372 37.625 9.453 1 93.12 318 ARG A CA 1
ATOM 2558 C C . ARG A 1 318 ? -0.073 37.562 7.996 1 93.12 318 ARG A C 1
ATOM 2560 O O . ARG A 1 318 ? -0.979 38.281 7.582 1 93.12 318 ARG A O 1
ATOM 2567 N N . LEU A 1 319 ? 0.6 36.75 7.25 1 89.81 319 LEU A N 1
ATOM 2568 C CA . LEU A 1 319 ? 0.245 36.562 5.844 1 89.81 319 LEU A CA 1
ATOM 2569 C C . LEU A 1 319 ? -1.178 36.031 5.707 1 89.81 319 LEU A C 1
ATOM 2571 O O . LEU A 1 319 ? -1.912 36.438 4.801 1 89.81 319 LEU A O 1
ATOM 2575 N N . GLU A 1 320 ? -1.494 35.062 6.527 1 88.5 320 GLU A N 1
ATOM 2576 C CA . GLU A 1 320 ? -2.834 34.5 6.508 1 88.5 320 GLU A CA 1
ATOM 2577 C C . GLU A 1 320 ? -3.893 35.531 6.848 1 88.5 320 GLU A C 1
ATOM 2579 O O . GLU A 1 320 ? -4.961 35.562 6.234 1 88.5 320 GLU A O 1
ATOM 2584 N N . GLU A 1 321 ? -3.68 36.406 7.824 1 87.38 321 GLU A N 1
ATOM 2585 C CA . GLU A 1 321 ? -4.598 37.469 8.219 1 87.38 321 GLU A CA 1
ATOM 2586 C C . GLU A 1 321 ? -4.832 38.438 7.074 1 87.38 321 GLU A C 1
ATOM 2588 O O . GLU A 1 321 ? -5.957 38.906 6.855 1 87.38 321 GLU A O 1
ATOM 2593 N N . ARG A 1 322 ? -3.85 38.719 6.348 1 87.5 322 ARG A N 1
ATOM 2594 C CA . ARG A 1 322 ? -3.953 39.625 5.207 1 87.5 322 ARG A CA 1
ATOM 2595 C C . ARG A 1 322 ? -4.758 39 4.074 1 87.5 322 ARG A C 1
ATOM 2597 O O . ARG A 1 322 ? -5.551 39.688 3.416 1 87.5 322 ARG A O 1
ATOM 2604 N N . ALA A 1 323 ? -4.496 37.75 3.906 1 82.5 323 ALA A N 1
ATOM 2605 C CA . ALA A 1 323 ? -5.191 37.031 2.848 1 82.5 323 ALA A CA 1
ATOM 2606 C C . ALA A 1 323 ? -6.684 36.906 3.146 1 82.5 323 ALA A C 1
ATOM 2608 O O . ALA A 1 323 ? -7.516 37 2.238 1 82.5 323 ALA A O 1
ATOM 2609 N N . GLN A 1 324 ? -7.105 36.656 4.305 1 81.62 324 GLN A N 1
ATOM 2610 C CA . GLN A 1 324 ? -8.5 36.562 4.719 1 81.62 324 GLN A CA 1
ATOM 2611 C C . GLN A 1 324 ? -9.234 37.875 4.527 1 81.62 324 GLN A C 1
ATOM 2613 O O . GLN A 1 324 ? -10.414 37.875 4.176 1 81.62 324 GLN A O 1
ATOM 2618 N N . GLY A 1 325 ? -8.516 38.906 4.723 1 70.62 325 GLY A N 1
ATOM 2619 C CA . GLY A 1 325 ? -9.094 40.25 4.555 1 70.62 325 GLY A CA 1
ATOM 2620 C C . GLY A 1 325 ? -9.43 40.562 3.113 1 70.62 325 GLY A C 1
ATOM 2621 O O . GLY A 1 325 ? -10.25 41.469 2.848 1 70.62 325 GLY A O 1
ATOM 2622 N N . ARG A 1 326 ? -8.906 39.812 2.203 1 74.94 326 ARG A N 1
ATOM 2623 C CA . ARG A 1 326 ? -9.086 40.062 0.779 1 74.94 326 ARG A CA 1
ATOM 2624 C C . ARG A 1 326 ? -9.953 39 0.126 1 74.94 326 ARG A C 1
ATOM 2626 O O . ARG A 1 326 ? -10.164 39.031 -1.087 1 74.94 326 ARG A O 1
ATOM 2633 N N . ALA A 1 327 ? -10.242 38.125 0.937 1 69 327 ALA A N 1
ATOM 2634 C CA . ALA A 1 327 ? -10.883 36.906 0.4 1 69 327 ALA A CA 1
ATOM 2635 C C . ALA A 1 327 ? -12.242 37.25 -0.211 1 69 327 ALA A C 1
ATOM 2637 O O . ALA A 1 327 ? -13.062 37.906 0.417 1 69 327 ALA A O 1
ATOM 2638 N N . LYS A 1 328 ? -12.266 37.156 -1.532 1 74.75 328 LYS A N 1
ATOM 2639 C CA . LYS A 1 328 ? -13.516 37.281 -2.275 1 74.75 328 LYS A CA 1
ATOM 2640 C C . LYS A 1 328 ? -14.336 36 -2.189 1 74.75 328 LYS A C 1
ATOM 2642 O O . LYS A 1 328 ? -13.844 34.969 -1.719 1 74.75 328 LYS A O 1
ATOM 2647 N N . GLU A 1 329 ? -15.5 36.219 -2.582 1 81.38 329 GLU A N 1
ATOM 2648 C CA . GLU A 1 329 ? -16.391 35.062 -2.611 1 81.38 329 GLU A CA 1
ATOM 2649 C C . GLU A 1 329 ? -15.844 33.969 -3.518 1 81.38 329 GLU A C 1
ATOM 2651 O O . GLU A 1 329 ? -15.547 34.219 -4.688 1 81.38 329 GLU A O 1
ATOM 2656 N N . ALA A 1 330 ? -15.555 32.844 -2.887 1 87.31 330 ALA A N 1
ATOM 2657 C CA . ALA A 1 330 ? -15.016 31.703 -3.635 1 87.31 330 ALA A CA 1
ATOM 2658 C C . ALA A 1 330 ? -16.094 31.062 -4.508 1 87.31 330 ALA A C 1
ATOM 2660 O O . ALA A 1 330 ? -17.266 31 -4.121 1 87.31 330 ALA A O 1
ATOM 2661 N N . PRO A 1 331 ? -15.758 30.672 -5.676 1 94.69 331 PRO A N 1
ATOM 2662 C CA . PRO A 1 331 ? -16.719 30.047 -6.59 1 94.69 331 PRO A CA 1
ATOM 2663 C C . PRO A 1 331 ? -17.156 28.656 -6.133 1 94.69 331 PRO A C 1
ATOM 2665 O O . PRO A 1 331 ? -16.5 28.062 -5.266 1 94.69 331 PRO A O 1
ATOM 2668 N N . ARG A 1 332 ? -18.312 28.281 -6.641 1 97.5 332 ARG A N 1
ATOM 2669 C CA . ARG A 1 332 ? -18.734 26.891 -6.523 1 97.5 332 ARG A CA 1
ATOM 2670 C C . ARG A 1 332 ? -18.172 26.047 -7.672 1 97.5 332 ARG A C 1
ATOM 2672 O O . ARG A 1 332 ? -18.188 26.484 -8.828 1 97.5 332 ARG A O 1
ATOM 2679 N N . VAL A 1 333 ? -17.594 24.906 -7.34 1 97.88 333 VAL A N 1
ATOM 2680 C CA . VAL A 1 333 ? -16.969 24.047 -8.344 1 97.88 333 VAL A CA 1
ATOM 2681 C C . VAL A 1 333 ? -17.484 22.609 -8.188 1 97.88 333 VAL A C 1
ATOM 2683 O O . VAL A 1 333 ? -17.734 22.156 -7.066 1 97.88 333 VAL A O 1
ATOM 2686 N N . PRO A 1 334 ? -17.688 21.953 -9.312 1 98.38 334 PRO A N 1
ATOM 2687 C CA . PRO A 1 334 ? -18.109 20.562 -9.219 1 98.38 334 PRO A CA 1
ATOM 2688 C C . PRO A 1 334 ? -16.984 19.625 -8.82 1 98.38 334 PRO A C 1
ATOM 2690 O O . PRO A 1 334 ? -15.82 19.859 -9.172 1 98.38 334 PRO A O 1
ATOM 2693 N N . PHE A 1 335 ? -17.219 18.594 -8.094 1 98.75 335 PHE A N 1
ATOM 2694 C CA . PHE A 1 335 ? -16.281 17.531 -7.758 1 98.75 335 PHE A CA 1
ATOM 2695 C C . PHE A 1 335 ? -16.75 16.188 -8.297 1 98.75 335 PHE A C 1
ATOM 2697 O O . PHE A 1 335 ? -17.875 15.766 -8.023 1 98.75 335 PHE A O 1
ATOM 2704 N N . SER A 1 336 ? -15.922 15.523 -9.016 1 98.69 336 SER A N 1
ATOM 2705 C CA . SER A 1 336 ? -16.266 14.203 -9.547 1 98.69 336 SER A CA 1
ATOM 2706 C C . SER A 1 336 ? -16.5 13.203 -8.422 1 98.69 336 SER A C 1
ATOM 2708 O O . SER A 1 336 ? -17.297 12.266 -8.578 1 98.69 336 SER A O 1
ATOM 2710 N N . TRP A 1 337 ? -15.992 13.414 -7.258 1 98.75 337 TRP A N 1
ATOM 2711 C CA . TRP A 1 337 ? -16.062 12.523 -6.102 1 98.75 337 TRP A CA 1
ATOM 2712 C C . TRP A 1 337 ? -17.484 12.445 -5.566 1 98.75 337 TRP A C 1
ATOM 2714 O O . TRP A 1 337 ? -17.828 11.523 -4.828 1 98.75 337 TRP A O 1
ATOM 2724 N N . ILE A 1 338 ? -18.281 13.492 -5.844 1 98.69 338 ILE A N 1
ATOM 2725 C CA . ILE A 1 338 ? -19.656 13.531 -5.359 1 98.69 338 ILE A CA 1
ATOM 2726 C C . ILE A 1 338 ? -20.609 13.75 -6.535 1 98.69 338 ILE A C 1
ATOM 2728 O O . ILE A 1 338 ? -21.531 14.578 -6.457 1 98.69 338 ILE A O 1
ATOM 2732 N N . PHE A 1 339 ? -20.375 13.07 -7.648 1 98.25 339 PHE A N 1
ATOM 2733 C CA . PHE A 1 339 ? -21.25 13.023 -8.82 1 98.25 339 PHE A CA 1
ATOM 2734 C C . PHE A 1 339 ? -21.391 14.406 -9.445 1 98.25 339 PHE A C 1
ATOM 2736 O O . PHE A 1 339 ? -22.484 14.797 -9.859 1 98.25 339 PHE A O 1
ATOM 2743 N N . ASP A 1 340 ? -20.344 15.211 -9.352 1 98.31 340 ASP A N 1
ATOM 2744 C CA . ASP A 1 340 ? -20.203 16.516 -9.992 1 98.31 340 ASP A CA 1
ATOM 2745 C C . ASP A 1 340 ? -21.141 17.547 -9.359 1 98.31 340 ASP A C 1
ATOM 2747 O O . ASP A 1 340 ? -21.469 18.547 -9.977 1 98.31 340 ASP A O 1
ATOM 2751 N N . ARG A 1 341 ? -21.656 17.188 -8.18 1 98.44 341 ARG A N 1
ATOM 2752 C CA . ARG A 1 341 ? -22.297 18.25 -7.414 1 98.44 341 ARG A CA 1
ATOM 2753 C C . ARG A 1 341 ? -21.297 19.344 -7.055 1 98.44 341 ARG A C 1
ATOM 2755 O O . ARG A 1 341 ? -20.094 19.094 -6.922 1 98.44 341 ARG A O 1
ATOM 2762 N N . GLU A 1 342 ? -21.844 20.578 -6.918 1 98.25 342 GLU A N 1
ATOM 2763 C CA . GLU A 1 342 ? -20.969 21.719 -6.719 1 98.25 342 GLU A CA 1
ATOM 2764 C C . GLU A 1 342 ? -20.828 22.062 -5.238 1 98.25 342 GLU A C 1
ATOM 2766 O O . GLU A 1 342 ? -21.781 21.938 -4.473 1 98.25 342 GLU A O 1
ATOM 2771 N N . VAL A 1 343 ? -19.609 22.406 -4.871 1 97.62 343 VAL A N 1
ATOM 2772 C CA . VAL A 1 343 ? -19.344 22.875 -3.514 1 97.62 343 VAL A CA 1
ATOM 2773 C C . VAL A 1 343 ? -18.578 24.188 -3.559 1 97.62 343 VAL A C 1
ATOM 2775 O O . VAL A 1 343 ? -17.844 24.453 -4.508 1 97.62 343 VAL A O 1
ATOM 2778 N N . GLN A 1 344 ? -18.906 25.016 -2.584 1 97.06 344 GLN A N 1
ATOM 2779 C CA . GLN A 1 344 ? -18.188 26.281 -2.453 1 97.06 344 GLN A CA 1
ATOM 2780 C C . GLN A 1 344 ? -16.734 26.047 -2.057 1 97.06 344 GLN A C 1
ATOM 2782 O O . GLN A 1 344 ? -16.453 25.25 -1.165 1 97.06 344 GLN A O 1
ATOM 2787 N N . LEU A 1 345 ? -15.844 26.656 -2.771 1 96.75 345 LEU A N 1
ATOM 2788 C CA . LEU A 1 345 ? -14.43 26.594 -2.42 1 96.75 345 LEU A CA 1
ATOM 2789 C C . LEU A 1 345 ? -14.125 27.5 -1.231 1 96.75 345 LEU A C 1
ATOM 2791 O O . LEU A 1 345 ? -14.82 28.484 -1 1 96.75 345 LEU A O 1
ATOM 2795 N N . MET B 1 1 ? 4.75 -11.016 18.312 1 70.94 1 MET B N 1
ATOM 2796 C CA . MET B 1 1 ? 5.469 -10.352 17.234 1 70.94 1 MET B CA 1
ATOM 2797 C C . MET B 1 1 ? 5.164 -11.016 15.891 1 70.94 1 MET B C 1
ATOM 2799 O O . MET B 1 1 ? 4.969 -12.227 15.82 1 70.94 1 MET B O 1
ATOM 2803 N N . PRO B 1 2 ? 5.062 -10.203 14.844 1 80.25 2 PRO B N 1
ATOM 2804 C CA . PRO B 1 2 ? 4.848 -10.82 13.531 1 80.25 2 PRO B CA 1
ATOM 2805 C C . PRO B 1 2 ? 5.957 -11.797 13.148 1 80.25 2 PRO B C 1
ATOM 2807 O O . PRO B 1 2 ? 7.102 -11.633 13.578 1 80.25 2 PRO B O 1
ATOM 2810 N N . PRO B 1 3 ? 5.586 -12.844 12.391 1 82.75 3 PRO B N 1
ATOM 2811 C CA . PRO B 1 3 ? 6.625 -13.758 11.906 1 82.75 3 PRO B CA 1
ATOM 2812 C C . PRO B 1 3 ? 7.742 -13.047 11.156 1 82.75 3 PRO B C 1
ATOM 2814 O O . PRO B 1 3 ? 7.531 -11.953 10.617 1 82.75 3 PRO B O 1
ATOM 2817 N N . SER B 1 4 ? 8.891 -13.602 11.281 1 85.38 4 SER B N 1
ATOM 2818 C CA . SER B 1 4 ? 10.047 -13.008 10.617 1 85.38 4 SER B CA 1
ATOM 2819 C C . SER B 1 4 ? 10.758 -14.016 9.727 1 85.38 4 SER B C 1
ATOM 2821 O O . SER B 1 4 ? 10.602 -15.227 9.906 1 85.38 4 SER B O 1
ATOM 2823 N N . GLU B 1 5 ? 11.5 -13.469 8.797 1 86.12 5 GLU B N 1
ATOM 2824 C CA . GLU B 1 5 ? 12.32 -14.328 7.949 1 86.12 5 GLU B CA 1
ATOM 2825 C C . GLU B 1 5 ? 13.422 -15.008 8.758 1 86.12 5 GLU B C 1
ATOM 2827 O O . GLU B 1 5 ? 14.039 -14.383 9.617 1 86.12 5 GLU B O 1
ATOM 2832 N N . VAL B 1 6 ? 13.68 -16.266 8.422 1 82.44 6 VAL B N 1
ATOM 2833 C CA . VAL B 1 6 ? 14.633 -17.016 9.242 1 82.44 6 VAL B CA 1
ATOM 2834 C C . VAL B 1 6 ? 15.914 -17.266 8.438 1 82.44 6 VAL B C 1
ATOM 2836 O O . VAL B 1 6 ? 16.953 -17.609 9.008 1 82.44 6 VAL B O 1
ATOM 2839 N N . HIS B 1 7 ? 15.867 -17.016 7.164 1 85.75 7 HIS B N 1
ATOM 2840 C CA . HIS B 1 7 ? 17.047 -17.25 6.344 1 85.75 7 HIS B CA 1
ATOM 2841 C C . HIS B 1 7 ? 18 -16.047 6.379 1 85.75 7 HIS B C 1
ATOM 2843 O O . HIS B 1 7 ? 17.594 -14.953 6.781 1 85.75 7 HIS B O 1
ATOM 2849 N N . VAL B 1 8 ? 19.25 -16.344 6.031 1 88 8 VAL B N 1
ATOM 2850 C CA . VAL B 1 8 ? 20.219 -15.266 5.91 1 88 8 VAL B CA 1
ATOM 2851 C C . VAL B 1 8 ? 19.812 -14.328 4.777 1 88 8 VAL B C 1
ATOM 2853 O O . VAL B 1 8 ? 19.516 -14.773 3.668 1 88 8 VAL B O 1
ATOM 2856 N N . GLN B 1 9 ? 19.828 -13.055 5.066 1 91 9 GLN B N 1
ATOM 2857 C CA . GLN B 1 9 ? 19.422 -12.055 4.086 1 91 9 GLN B CA 1
ATOM 2858 C C . GLN B 1 9 ? 20.625 -11.492 3.34 1 91 9 GLN B C 1
ATOM 2860 O O . GLN B 1 9 ? 21.531 -10.922 3.955 1 91 9 GLN B O 1
ATOM 2865 N N . VAL B 1 10 ? 20.625 -11.742 2.053 1 92.75 10 VAL B N 1
ATOM 2866 C CA . VAL B 1 10 ? 21.688 -11.273 1.166 1 92.75 10 VAL B CA 1
ATOM 2867 C C . VAL B 1 10 ? 21.172 -10.102 0.328 1 92.75 10 VAL B C 1
ATOM 2869 O O . VAL B 1 10 ? 20.031 -10.094 -0.117 1 92.75 10 VAL B O 1
ATOM 2872 N N . THR B 1 11 ? 22.031 -9.117 0.18 1 93.38 11 THR B N 1
ATOM 2873 C CA . THR B 1 11 ? 21.672 -7.98 -0.662 1 93.38 11 THR B CA 1
ATOM 2874 C C . THR B 1 11 ? 22.75 -7.695 -1.691 1 93.38 11 THR B C 1
ATOM 2876 O O . THR B 1 11 ? 23.938 -7.984 -1.455 1 93.38 11 THR B O 1
ATOM 2879 N N . HIS B 1 12 ? 22.391 -7.273 -2.85 1 93.31 12 HIS B N 1
ATOM 2880 C CA . HIS B 1 12 ? 23.25 -6.684 -3.871 1 93.31 12 HIS B CA 1
ATOM 2881 C C . HIS B 1 12 ? 24.234 -7.707 -4.406 1 93.31 12 HIS B C 1
ATOM 2883 O O . HIS B 1 12 ? 25.453 -7.453 -4.422 1 93.31 12 HIS B O 1
ATOM 2889 N N . SER B 1 13 ? 23.797 -8.812 -4.82 1 93.44 13 SER B N 1
ATOM 2890 C CA . SER B 1 13 ? 24.641 -9.891 -5.301 1 93.44 13 SER B CA 1
ATOM 2891 C C . SER B 1 13 ? 25.047 -9.672 -6.754 1 93.44 13 SER B C 1
ATOM 2893 O O . SER B 1 13 ? 25.938 -10.359 -7.273 1 93.44 13 SER B O 1
ATOM 2895 N N . MET B 1 14 ? 24.406 -8.711 -7.441 1 93.88 14 MET B N 1
ATOM 2896 C CA . MET B 1 14 ? 24.766 -8.422 -8.828 1 93.88 14 MET B CA 1
ATOM 2897 C C . MET B 1 14 ? 26.031 -7.574 -8.891 1 93.88 14 MET B C 1
ATOM 2899 O O . MET B 1 14 ? 26.141 -6.559 -8.195 1 93.88 14 MET B O 1
ATOM 2903 N N . PRO B 1 15 ? 27 -7.984 -9.727 1 92 15 PRO B N 1
ATOM 2904 C CA . PRO B 1 15 ? 28.172 -7.129 -9.891 1 92 15 PRO B CA 1
ATOM 2905 C C . PRO B 1 15 ? 27.828 -5.707 -10.312 1 92 15 PRO B C 1
ATOM 2907 O O . PRO B 1 15 ? 26.969 -5.508 -11.172 1 92 15 PRO B O 1
ATOM 2910 N N . PRO B 1 16 ? 28.516 -4.758 -9.781 1 90.62 16 PRO B N 1
ATOM 2911 C CA . PRO B 1 16 ? 28.156 -3.357 -10.008 1 90.62 16 PRO B CA 1
ATOM 2912 C C . PRO B 1 16 ? 28.188 -2.977 -11.492 1 90.62 16 PRO B C 1
ATOM 2914 O O . PRO B 1 16 ? 27.406 -2.129 -11.922 1 90.62 16 PRO B O 1
ATOM 2917 N N . GLN B 1 17 ? 29.094 -3.578 -12.258 1 91.06 17 GLN B N 1
ATOM 2918 C CA . GLN B 1 17 ? 29.203 -3.236 -13.672 1 91.06 17 GLN B CA 1
ATOM 2919 C C . GLN B 1 17 ? 27.953 -3.629 -14.445 1 91.06 17 GLN B C 1
ATOM 2921 O O . GLN B 1 17 ? 27.672 -3.064 -15.5 1 91.06 17 GLN B O 1
ATOM 2926 N N . LYS B 1 18 ? 27.203 -4.52 -13.875 1 93.06 18 LYS B N 1
ATOM 2927 C CA . LYS B 1 18 ? 26.016 -5.004 -14.562 1 93.06 18 LYS B CA 1
ATOM 2928 C C . LYS B 1 18 ? 24.844 -4.051 -14.375 1 93.06 18 LYS B C 1
ATOM 2930 O O . LYS B 1 18 ? 23.828 -4.168 -15.055 1 93.06 18 LYS B O 1
ATOM 2935 N N . ILE B 1 19 ? 24.984 -3.137 -13.484 1 92.75 19 ILE B N 1
ATOM 2936 C CA . ILE B 1 19 ? 23.938 -2.148 -13.258 1 92.75 19 ILE B CA 1
ATOM 2937 C C . ILE B 1 19 ? 23.688 -1.359 -14.547 1 92.75 19 ILE B C 1
ATOM 2939 O O . ILE B 1 19 ? 22.547 -0.998 -14.844 1 92.75 19 ILE B O 1
ATOM 2943 N N . GLU B 1 20 ? 24.703 -1.185 -15.305 1 93.94 20 GLU B N 1
ATOM 2944 C CA . GLU B 1 20 ? 24.641 -0.415 -16.547 1 93.94 20 GLU B CA 1
ATOM 2945 C C . GLU B 1 20 ? 23.734 -1.089 -17.562 1 93.94 20 GLU B C 1
ATOM 2947 O O . GLU B 1 20 ? 23.172 -0.425 -18.438 1 93.94 20 GLU B O 1
ATOM 2952 N N . ILE B 1 21 ? 23.578 -2.367 -17.438 1 95.38 21 ILE B N 1
ATOM 2953 C CA . ILE B 1 21 ? 22.688 -3.107 -18.328 1 95.38 21 ILE B CA 1
ATOM 2954 C C . ILE B 1 21 ? 21.281 -2.535 -18.25 1 95.38 21 ILE B C 1
ATOM 2956 O O . ILE B 1 21 ? 20.672 -2.232 -19.266 1 95.38 21 ILE B O 1
ATOM 2960 N N . PHE B 1 22 ? 20.812 -2.273 -17.094 1 96.31 22 PHE B N 1
ATOM 2961 C CA . PH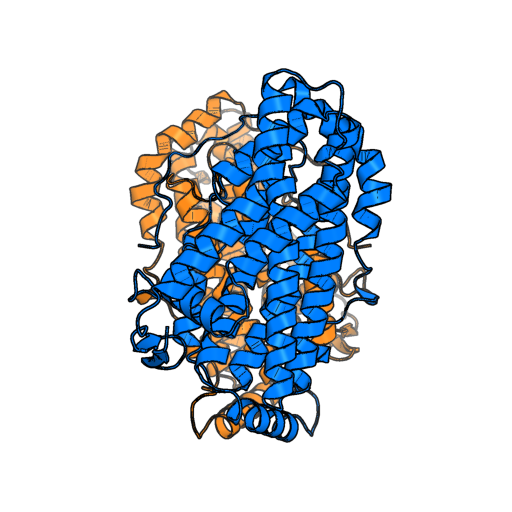E B 1 22 ? 19.438 -1.839 -16.906 1 96.31 22 PHE B CA 1
ATOM 2962 C C . PHE B 1 22 ? 19.297 -0.357 -17.219 1 96.31 22 PHE B C 1
ATOM 2964 O O . PHE B 1 22 ? 18.219 0.091 -17.625 1 96.31 22 PHE B O 1
ATOM 2971 N N . LYS B 1 23 ? 20.375 0.343 -17.062 1 94.69 23 LYS B N 1
ATOM 2972 C CA . LYS B 1 23 ? 20.359 1.719 -17.562 1 94.69 23 LYS B CA 1
ATOM 2973 C C . LYS B 1 23 ? 20.234 1.76 -19.078 1 94.69 23 LYS B C 1
ATOM 2975 O O . LYS B 1 23 ? 19.5 2.582 -19.625 1 94.69 23 LYS B O 1
ATOM 2980 N N . SER B 1 24 ? 20.953 0.889 -19.703 1 96.38 24 SER B N 1
ATOM 2981 C CA . SER B 1 24 ? 20.938 0.834 -21.156 1 96.38 24 SER B CA 1
ATOM 2982 C C . SER B 1 24 ? 19.609 0.325 -21.688 1 96.38 24 SER B C 1
ATOM 2984 O O . SER B 1 24 ? 19.266 0.537 -22.859 1 96.38 24 SER B O 1
ATOM 2986 N N . LEU B 1 25 ? 18.812 -0.299 -20.844 1 97.81 25 LEU B N 1
ATOM 2987 C CA . LEU B 1 25 ? 17.547 -0.891 -21.266 1 97.81 25 LEU B CA 1
ATOM 2988 C C . LEU B 1 25 ? 16.391 0.078 -21.031 1 97.81 25 LEU B C 1
ATOM 2990 O O . LEU B 1 25 ? 15.227 -0.251 -21.312 1 97.81 25 LEU B O 1
ATOM 2994 N N . GLU B 1 26 ? 16.609 1.245 -20.578 1 97.69 26 GLU B N 1
ATOM 2995 C CA . GLU B 1 26 ? 15.539 2.176 -20.219 1 97.69 26 GLU B CA 1
ATOM 2996 C C . GLU B 1 26 ? 14.695 2.527 -21.438 1 97.69 26 GLU B C 1
ATOM 2998 O O . GLU B 1 26 ? 13.461 2.518 -21.375 1 97.69 26 GLU B O 1
ATOM 3003 N N . ASP B 1 27 ? 15.32 2.838 -22.547 1 97.94 27 ASP B N 1
ATOM 3004 C CA . ASP B 1 27 ? 14.57 3.146 -23.766 1 97.94 27 ASP B CA 1
ATOM 3005 C C . ASP B 1 27 ? 13.734 1.949 -24.203 1 97.94 27 ASP B C 1
ATOM 3007 O O . ASP B 1 27 ? 12.57 2.105 -24.594 1 97.94 27 ASP B O 1
ATOM 3011 N N . TRP B 1 28 ? 14.383 0.842 -24.156 1 98.56 28 TRP B N 1
ATOM 3012 C CA . TRP B 1 28 ? 13.664 -0.38 -24.516 1 98.56 28 TRP B CA 1
ATOM 3013 C C . TRP B 1 28 ? 12.469 -0.591 -23.594 1 98.56 28 TRP B C 1
ATOM 3015 O O . TRP B 1 28 ? 11.367 -0.91 -24.062 1 98.56 28 TRP B O 1
ATOM 3025 N N . ALA B 1 29 ? 12.648 -0.446 -22.281 1 98.56 29 ALA B N 1
ATOM 3026 C CA . ALA B 1 29 ? 11.586 -0.628 -21.312 1 98.56 29 ALA B CA 1
ATOM 3027 C C . ALA B 1 29 ? 10.438 0.348 -21.562 1 98.56 29 ALA B C 1
ATOM 3029 O O . ALA B 1 29 ? 9.266 -0.018 -21.438 1 98.56 29 ALA B O 1
ATOM 3030 N N . GLU B 1 30 ? 10.766 1.569 -21.844 1 98.12 30 GLU B N 1
ATOM 3031 C CA . GLU B 1 30 ? 9.75 2.58 -22.125 1 98.12 30 GLU B CA 1
ATOM 3032 C C . GLU B 1 30 ? 8.859 2.154 -23.297 1 98.12 30 GLU B C 1
ATOM 3034 O O . GLU B 1 30 ? 7.641 2.299 -23.234 1 98.12 30 GLU B O 1
ATOM 3039 N N . ASN B 1 31 ? 9.422 1.54 -24.266 1 98.25 31 ASN B N 1
ATOM 3040 C CA . ASN B 1 31 ? 8.719 1.271 -25.516 1 98.25 31 ASN B CA 1
ATOM 3041 C C . ASN B 1 31 ? 8.125 -0.136 -25.531 1 98.25 31 ASN B C 1
ATOM 3043 O O . ASN B 1 31 ? 7.266 -0.444 -26.359 1 98.25 31 ASN B O 1
ATOM 3047 N N . ASN B 1 32 ? 8.625 -0.985 -24.641 1 98.44 32 ASN B N 1
ATOM 3048 C CA . ASN B 1 32 ? 8.203 -2.379 -24.734 1 98.44 32 ASN B CA 1
ATOM 3049 C C . ASN B 1 32 ? 7.473 -2.832 -23.484 1 98.44 32 ASN B C 1
ATOM 3051 O O . ASN B 1 32 ? 6.625 -3.725 -23.531 1 98.44 32 ASN B O 1
ATOM 3055 N N . ILE B 1 33 ? 7.844 -2.229 -22.344 1 98.62 33 ILE B N 1
ATOM 3056 C CA . ILE B 1 33 ? 7.254 -2.67 -21.078 1 98.62 33 ILE B CA 1
ATOM 3057 C C . ILE B 1 33 ? 6.082 -1.763 -20.703 1 98.62 33 ILE B C 1
ATOM 3059 O O . ILE B 1 33 ? 4.992 -2.244 -20.391 1 98.62 33 ILE B O 1
ATOM 3063 N N . LEU B 1 34 ? 6.23 -0.454 -20.797 1 98 34 LEU B N 1
ATOM 3064 C CA . LEU B 1 34 ? 5.199 0.493 -20.391 1 98 34 LEU B CA 1
ATOM 3065 C C . LEU B 1 34 ? 3.957 0.353 -21.25 1 98 34 LEU B C 1
ATOM 3067 O O . LEU B 1 34 ? 2.867 0.774 -20.859 1 98 34 LEU B O 1
ATOM 3071 N N . THR B 1 35 ? 4.07 -0.276 -22.406 1 97.69 35 THR B N 1
ATOM 3072 C CA . THR B 1 35 ? 2.941 -0.449 -23.312 1 97.69 35 THR B CA 1
ATOM 3073 C C . THR B 1 35 ? 1.924 -1.426 -22.734 1 97.69 35 THR B C 1
ATOM 3075 O O . THR B 1 35 ? 0.783 -1.491 -23.188 1 97.69 35 THR B O 1
ATOM 3078 N N . TYR B 1 36 ? 2.348 -2.207 -21.719 1 97.81 36 TYR B N 1
ATOM 3079 C CA . TYR B 1 36 ? 1.449 -3.184 -21.109 1 97.81 36 TYR B CA 1
ATOM 3080 C C . TYR B 1 36 ? 0.587 -2.535 -20.031 1 97.81 36 TYR B C 1
ATOM 3082 O O . TYR B 1 36 ? -0.316 -3.17 -19.484 1 97.81 36 TYR B O 1
ATOM 3090 N N . LEU B 1 37 ? 0.858 -1.27 -19.688 1 96.94 37 LEU B N 1
ATOM 3091 C CA . LEU B 1 37 ? 0.001 -0.513 -18.781 1 96.94 37 LEU B CA 1
ATOM 3092 C C . LEU B 1 37 ? -1.203 0.058 -19.516 1 96.94 37 LEU B C 1
ATOM 3094 O O . LEU B 1 37 ? -1.053 0.672 -20.578 1 96.94 37 LEU B O 1
ATOM 3098 N N . LYS B 1 38 ? -2.314 -0.166 -18.984 1 95.06 38 LYS B N 1
ATOM 3099 C CA . LYS B 1 38 ? -3.523 0.442 -19.531 1 95.06 38 LYS B CA 1
ATOM 3100 C C . LYS B 1 38 ? -3.742 1.841 -18.953 1 95.06 38 LYS B C 1
ATOM 3102 O O . LYS B 1 38 ? -3.496 2.08 -17.781 1 95.06 38 LYS B O 1
ATOM 3107 N N . PRO B 1 39 ? -4.191 2.771 -19.875 1 95.94 39 PRO B N 1
ATOM 3108 C CA . PRO B 1 39 ? -4.621 4.043 -19.281 1 95.94 39 PRO B CA 1
ATOM 3109 C C . PRO B 1 39 ? -5.691 3.867 -18.219 1 95.94 39 PRO B C 1
ATOM 3111 O O . PRO B 1 39 ? -6.582 3.025 -18.359 1 95.94 39 PRO B O 1
ATOM 3114 N N . VAL B 1 40 ? -5.605 4.629 -17.172 1 97.75 40 VAL B N 1
ATOM 3115 C CA . VAL B 1 40 ? -6.512 4.516 -16.031 1 97.75 40 VAL B CA 1
ATOM 3116 C C . VAL B 1 40 ? -7.961 4.586 -16.516 1 97.75 40 VAL B C 1
ATOM 3118 O O . VAL B 1 40 ? -8.82 3.855 -16.031 1 97.75 40 VAL B O 1
ATOM 3121 N N . GLU B 1 41 ? -8.234 5.379 -17.531 1 96.94 41 GLU B N 1
ATOM 3122 C CA . GLU B 1 41 ? -9.586 5.574 -18.047 1 96.94 41 GLU B CA 1
ATOM 3123 C C . GLU B 1 41 ? -10.125 4.297 -18.672 1 96.94 41 GLU B C 1
ATOM 3125 O O . GLU B 1 41 ? -11.336 4.137 -18.828 1 96.94 41 GLU B O 1
ATOM 3130 N N . LYS B 1 42 ? -9.297 3.363 -19.031 1 96.88 42 LYS B N 1
ATOM 3131 C CA . LYS B 1 42 ? -9.695 2.115 -19.672 1 96.88 42 LYS B CA 1
ATOM 3132 C C . LYS B 1 42 ? -9.672 0.955 -18.672 1 96.88 42 LYS B C 1
ATOM 3134 O O . LYS B 1 42 ? -10.016 -0.176 -19.031 1 96.88 42 LYS B O 1
ATOM 3139 N N . CYS B 1 43 ? -9.273 1.197 -17.5 1 97.88 43 CYS B N 1
ATOM 3140 C CA . CYS B 1 43 ? -9.219 0.175 -16.453 1 97.88 43 CYS B CA 1
ATOM 3141 C C . CYS B 1 43 ? -10.586 0.008 -15.797 1 97.88 43 CYS B C 1
ATOM 3143 O O . CYS B 1 43 ? -11.289 0.989 -15.562 1 97.88 43 CYS B O 1
ATOM 3145 N N . TRP B 1 44 ? -10.953 -1.266 -15.609 1 98.56 44 TRP B N 1
ATOM 3146 C CA . TRP B 1 44 ? -12.07 -1.472 -14.688 1 98.56 44 TRP B CA 1
ATOM 3147 C C . TRP B 1 44 ? -11.719 -0.987 -13.289 1 98.56 44 TRP B C 1
ATOM 3149 O O . TRP B 1 44 ? -10.539 -0.869 -12.945 1 98.56 44 TRP B O 1
ATOM 3159 N N . GLN B 1 45 ? -12.688 -0.614 -12.562 1 98.69 45 GLN B N 1
ATOM 3160 C CA . GLN B 1 45 ? -12.555 -0.254 -11.148 1 98.69 45 GLN B CA 1
ATOM 3161 C C . GLN B 1 45 ? -13.375 -1.19 -10.266 1 98.69 45 GLN B C 1
ATOM 3163 O O . GLN B 1 45 ? -14.336 -1.806 -10.727 1 98.69 45 GLN B O 1
ATOM 3168 N N . PRO B 1 46 ? -13.031 -1.373 -8.992 1 98.69 46 PRO B N 1
ATOM 3169 C CA . PRO B 1 46 ? -13.781 -2.246 -8.078 1 98.69 46 PRO B CA 1
ATOM 3170 C C . PRO B 1 46 ? -15.281 -1.971 -8.102 1 98.69 46 PRO B C 1
ATOM 3172 O O . PRO B 1 46 ? -16.078 -2.908 -8.117 1 98.69 46 PRO B O 1
ATOM 3175 N N . GLN B 1 47 ? -15.617 -0.777 -8.188 1 98.56 47 GLN B N 1
ATOM 3176 C CA . GLN B 1 47 ? -17.016 -0.392 -8.133 1 98.56 47 GLN B CA 1
ATOM 3177 C C . GLN B 1 47 ? -17.797 -0.952 -9.32 1 98.56 47 GLN B C 1
ATOM 3179 O O . GLN B 1 47 ? -19.016 -1.11 -9.258 1 98.56 47 GLN B O 1
ATOM 3184 N N . ASP B 1 48 ? -17.141 -1.217 -10.406 1 98.5 48 ASP B N 1
ATOM 3185 C CA . ASP B 1 48 ? -17.781 -1.78 -11.586 1 98.5 48 ASP B CA 1
ATOM 3186 C C . ASP B 1 48 ? -18.406 -3.143 -11.281 1 98.5 48 ASP B C 1
ATOM 3188 O O . ASP B 1 48 ? -19.266 -3.617 -12.008 1 98.5 48 ASP B O 1
ATOM 3192 N N . PHE B 1 49 ? -17.984 -3.814 -10.203 1 98.5 49 PHE B N 1
ATOM 3193 C CA . PHE B 1 49 ? -18.391 -5.195 -9.953 1 98.5 49 PHE B CA 1
ATOM 3194 C C . PHE B 1 49 ? -19.125 -5.312 -8.633 1 98.5 49 PHE B C 1
ATOM 3196 O O . PHE B 1 49 ? -19.609 -6.387 -8.281 1 98.5 49 PHE B O 1
ATOM 3203 N N . LEU B 1 50 ? -19.234 -4.246 -7.906 1 98.56 50 LEU B N 1
ATOM 3204 C CA . LEU B 1 50 ? -19.844 -4.246 -6.582 1 98.56 50 LEU B CA 1
ATOM 3205 C C . LEU B 1 50 ? -21.219 -3.6 -6.625 1 98.56 50 LEU B C 1
ATOM 3207 O O . LEU B 1 50 ? -21.516 -2.805 -7.523 1 98.56 50 LEU B O 1
ATOM 3211 N N . PRO B 1 51 ? -22.078 -3.965 -5.629 1 98.56 51 PRO B N 1
ATOM 3212 C CA . PRO B 1 51 ? -23.328 -3.217 -5.512 1 98.56 51 PRO B CA 1
ATOM 3213 C C . PRO B 1 51 ? -23.125 -1.706 -5.488 1 98.56 51 PRO B C 1
ATOM 3215 O O . PRO B 1 51 ? -22.172 -1.223 -4.871 1 98.56 51 PRO B O 1
ATOM 3218 N N . ASP B 1 52 ? -23.938 -0.982 -6.199 1 98.06 52 ASP B N 1
ATOM 3219 C CA . ASP B 1 52 ? -23.812 0.469 -6.301 1 98.06 52 ASP B CA 1
ATOM 3220 C C . ASP B 1 52 ? -24.469 1.162 -5.109 1 98.06 52 ASP B C 1
ATOM 3222 O O . ASP B 1 52 ? -25.703 1.279 -5.055 1 98.06 52 ASP B O 1
ATOM 3226 N N . PRO B 1 53 ? -23.688 1.676 -4.25 1 96.44 53 PRO B N 1
ATOM 3227 C CA . PRO B 1 53 ? -24.266 2.24 -3.029 1 96.44 53 PRO B CA 1
ATOM 3228 C C . PRO B 1 53 ? -25.078 3.508 -3.291 1 96.44 53 PRO B C 1
ATOM 3230 O O . PRO B 1 53 ? -25.875 3.916 -2.447 1 96.44 53 PRO B O 1
ATOM 3233 N N . ALA B 1 54 ? -24.891 4.16 -4.367 1 95.75 54 ALA B N 1
ATOM 3234 C CA . ALA B 1 54 ? -25.609 5.391 -4.676 1 95.75 54 ALA B CA 1
ATOM 3235 C C . ALA B 1 54 ? -26.953 5.086 -5.336 1 95.75 54 ALA B C 1
ATOM 3237 O O . ALA B 1 54 ? -27.781 5.984 -5.527 1 95.75 54 ALA B O 1
ATOM 3238 N N . SER B 1 55 ? -27.156 3.803 -5.621 1 95.44 55 SER B N 1
ATOM 3239 C CA . SER B 1 55 ? -28.391 3.42 -6.312 1 95.44 55 SER B CA 1
ATOM 3240 C C . SER B 1 55 ? -29.484 3.066 -5.324 1 95.44 55 SER B C 1
ATOM 3242 O O . SER B 1 55 ? -29.219 2.629 -4.207 1 95.44 55 SER B O 1
ATOM 3244 N N . ASP B 1 56 ? -30.75 3.195 -5.758 1 93.88 56 ASP B N 1
ATOM 3245 C CA . ASP B 1 56 ? -31.906 2.797 -4.953 1 93.88 56 ASP B CA 1
ATOM 3246 C C . ASP B 1 56 ? -31.938 1.283 -4.762 1 93.88 56 ASP B C 1
ATOM 3248 O O . ASP B 1 56 ? -32.562 0.786 -3.822 1 93.88 56 ASP B O 1
ATOM 3252 N N . GLY B 1 57 ? -31.25 0.593 -5.578 1 95.5 57 GLY B N 1
ATOM 3253 C CA . GLY B 1 57 ? -31.266 -0.86 -5.547 1 95.5 57 GLY B CA 1
ATOM 3254 C C . GLY B 1 57 ? -30.125 -1.458 -4.758 1 95.5 57 GLY B C 1
ATOM 3255 O O . GLY B 1 57 ? -29.891 -2.668 -4.801 1 95.5 57 GLY B O 1
ATOM 3256 N N . PHE B 1 58 ? -29.453 -0.633 -4.004 1 97.69 58 PHE B N 1
ATOM 3257 C CA . PHE B 1 58 ? -28.25 -1.065 -3.314 1 97.69 58 PHE B CA 1
ATOM 3258 C C . PHE B 1 58 ? -28.547 -2.258 -2.41 1 97.69 58 PHE B C 1
ATOM 3260 O O . PHE B 1 58 ? -27.844 -3.275 -2.477 1 97.69 58 PHE B O 1
ATOM 3267 N N . HIS B 1 59 ? -29.562 -2.156 -1.6 1 96.19 59 HIS B N 1
ATOM 3268 C CA . HIS B 1 59 ? -29.875 -3.201 -0.63 1 96.19 59 HIS B CA 1
ATOM 3269 C C . HIS B 1 59 ? -30.25 -4.504 -1.326 1 96.19 59 HIS B C 1
ATOM 3271 O O . HIS B 1 59 ? -29.859 -5.586 -0.882 1 96.19 59 HIS B O 1
ATOM 3277 N N . GLU B 1 60 ? -31.016 -4.367 -2.379 1 97.5 60 GLU B N 1
ATOM 3278 C CA . GLU B 1 60 ? -31.391 -5.551 -3.146 1 97.5 60 GLU B CA 1
ATOM 3279 C C . GLU B 1 60 ? -30.156 -6.207 -3.779 1 97.5 60 GLU B C 1
ATOM 3281 O O . GLU B 1 60 ? -30.047 -7.434 -3.803 1 97.5 60 GLU B O 1
ATOM 3286 N N . GLN B 1 61 ? -29.312 -5.426 -4.293 1 98.12 61 GLN B N 1
ATOM 3287 C CA . GLN B 1 61 ? -28.094 -5.941 -4.898 1 98.12 61 GLN B CA 1
ATOM 3288 C C . GLN B 1 61 ? -27.234 -6.668 -3.867 1 98.12 61 GLN B C 1
ATOM 3290 O O . GLN B 1 61 ? -26.641 -7.703 -4.168 1 98.12 61 GLN B O 1
ATOM 3295 N N . VAL B 1 62 ? -27.109 -6.109 -2.684 1 98.19 62 VAL B N 1
ATOM 3296 C CA . VAL B 1 62 ? -26.344 -6.738 -1.61 1 98.19 62 VAL B CA 1
ATOM 3297 C C . VAL B 1 62 ? -27 -8.07 -1.229 1 98.19 62 VAL B C 1
ATOM 3299 O O . VAL B 1 62 ? -26.297 -9.07 -1.036 1 98.19 62 VAL B O 1
ATOM 3302 N N . LYS B 1 63 ? -28.281 -8.055 -1.116 1 97.12 63 LYS B N 1
ATOM 3303 C CA . LYS B 1 63 ? -29 -9.289 -0.805 1 97.12 63 LYS B CA 1
ATOM 3304 C C . LYS B 1 63 ? -28.719 -10.367 -1.85 1 97.12 63 LYS B C 1
ATOM 3306 O O . LYS B 1 63 ? -28.516 -11.531 -1.507 1 97.12 63 LYS B O 1
ATOM 3311 N N . GLU B 1 64 ? -28.75 -9.969 -3.084 1 97.81 64 GLU B N 1
ATOM 3312 C CA . GLU B 1 64 ? -28.469 -10.914 -4.16 1 97.81 64 GLU B CA 1
ATOM 3313 C C . GLU B 1 64 ? -27.062 -11.469 -4.055 1 97.81 64 GLU B C 1
ATOM 3315 O O . GLU B 1 64 ? -26.844 -12.664 -4.25 1 97.81 64 GLU B O 1
ATOM 3320 N N . LEU B 1 65 ? -26.125 -10.602 -3.82 1 98.25 65 LEU B N 1
ATOM 3321 C CA . LEU B 1 65 ? -24.734 -11.016 -3.629 1 98.25 65 LEU B CA 1
ATOM 3322 C C . LEU B 1 65 ? -24.625 -12.047 -2.506 1 98.25 65 LEU B C 1
ATOM 3324 O O . LEU B 1 65 ? -23.984 -13.078 -2.662 1 98.25 65 LEU B O 1
ATOM 3328 N N . ARG B 1 66 ? -25.297 -11.789 -1.433 1 97.88 66 ARG B N 1
ATOM 3329 C CA . ARG B 1 66 ? -25.25 -12.664 -0.263 1 97.88 66 ARG B CA 1
ATOM 3330 C C . ARG B 1 66 ? -25.906 -14.008 -0.557 1 97.88 66 ARG B C 1
ATOM 3332 O O . ARG B 1 66 ? -25.438 -15.047 -0.072 1 97.88 66 ARG B O 1
ATOM 3339 N N . GLU B 1 67 ? -26.938 -13.969 -1.312 1 97.56 67 GLU B N 1
ATOM 3340 C CA . GLU B 1 67 ? -27.609 -15.211 -1.686 1 97.56 67 GLU B CA 1
ATOM 3341 C C . GLU B 1 67 ? -26.688 -16.109 -2.508 1 97.56 67 GLU B C 1
ATOM 3343 O O . GLU B 1 67 ? -26.625 -17.312 -2.273 1 97.56 67 GLU B O 1
ATOM 3348 N N . ARG B 1 68 ? -25.984 -15.555 -3.41 1 98 68 ARG B N 1
ATOM 3349 C CA . ARG B 1 68 ? -25.047 -16.328 -4.203 1 98 68 ARG B CA 1
ATOM 3350 C C . ARG B 1 68 ? -23.891 -16.828 -3.34 1 98 68 ARG B C 1
ATOM 3352 O O . ARG B 1 68 ? -23.453 -17.984 -3.477 1 98 68 ARG B O 1
ATOM 3359 N N . ALA B 1 69 ? -23.438 -15.984 -2.459 1 97.62 69 ALA B N 1
ATOM 3360 C CA . ALA B 1 69 ? -22.297 -16.312 -1.609 1 97.62 69 ALA B CA 1
ATOM 3361 C C . ALA B 1 69 ? -22.641 -17.469 -0.668 1 97.62 69 ALA B C 1
ATOM 3363 O O . ALA B 1 69 ? -21.75 -18.234 -0.282 1 97.62 69 ALA B O 1
ATOM 3364 N N . LYS B 1 70 ? -23.859 -17.562 -0.309 1 95.88 70 LYS B N 1
ATOM 3365 C CA . LYS B 1 70 ? -24.312 -18.609 0.605 1 95.88 70 LYS B CA 1
ATOM 3366 C C . LYS B 1 70 ? -24.078 -19.984 0.013 1 95.88 70 LYS B C 1
ATOM 3368 O O . LYS B 1 70 ? -23.906 -20.969 0.748 1 95.88 70 LYS B O 1
ATOM 3373 N N . GLU B 1 71 ? -24.047 -20.078 -1.312 1 95.75 71 GLU B N 1
ATOM 3374 C CA . GLU B 1 71 ? -23.938 -21.359 -2.006 1 95.75 71 GLU B CA 1
ATOM 3375 C C . GLU B 1 71 ? -22.469 -21.812 -2.09 1 95.75 71 GLU B C 1
ATOM 3377 O O . GLU B 1 71 ? -22.203 -22.969 -2.408 1 95.75 71 GLU B O 1
ATOM 3382 N N . ILE B 1 72 ? -21.578 -21 -1.732 1 98.31 72 ILE B N 1
ATOM 3383 C CA . ILE B 1 72 ? -20.141 -21.281 -1.869 1 98.31 72 ILE B CA 1
ATOM 3384 C C . ILE B 1 72 ? -19.625 -21.891 -0.58 1 98.31 72 ILE B C 1
ATOM 3386 O O . ILE B 1 72 ? -19.844 -21.375 0.512 1 98.31 72 ILE B O 1
ATOM 3390 N N . PRO B 1 73 ? -18.891 -22.984 -0.702 1 98.44 73 PRO B N 1
ATOM 3391 C CA . PRO B 1 73 ? -18.422 -23.688 0.497 1 98.44 73 PRO B CA 1
ATOM 3392 C C . PRO B 1 73 ? -17.328 -22.922 1.234 1 98.44 73 PRO B C 1
ATOM 3394 O O . PRO B 1 73 ? -16.641 -22.094 0.637 1 98.44 73 PRO B O 1
ATOM 3397 N N . ASP B 1 74 ? -17.125 -23.297 2.465 1 98.62 74 ASP B N 1
ATOM 3398 C CA . ASP B 1 74 ? -16.172 -22.625 3.357 1 98.62 74 ASP B CA 1
ATOM 3399 C C . ASP B 1 74 ? -14.742 -22.75 2.842 1 98.62 74 ASP B C 1
ATOM 3401 O O . ASP B 1 74 ? -13.945 -21.828 2.965 1 98.62 74 ASP B O 1
ATOM 3405 N N . ASP B 1 75 ? -14.391 -23.906 2.363 1 98.44 75 ASP B N 1
ATOM 3406 C CA . ASP B 1 75 ? -13.016 -24.109 1.909 1 98.44 75 ASP B CA 1
ATOM 3407 C C . ASP B 1 75 ? -12.664 -23.172 0.767 1 98.44 75 ASP B C 1
ATOM 3409 O O . ASP B 1 75 ? -11.539 -22.672 0.691 1 98.44 75 ASP B O 1
ATOM 3413 N N . TYR B 1 76 ? -13.695 -22.875 -0.092 1 98.75 76 TYR B N 1
ATOM 3414 C CA . TYR B 1 76 ? -13.484 -21.875 -1.132 1 98.75 76 TYR B CA 1
ATOM 3415 C C . TYR B 1 76 ? -13.172 -20.516 -0.524 1 98.75 76 TYR B C 1
ATOM 3417 O O . TYR B 1 76 ? -12.266 -19.812 -0.992 1 98.75 76 TYR B O 1
ATOM 3425 N N . PHE B 1 77 ? -13.883 -20.156 0.49 1 98.88 77 PHE B N 1
ATOM 3426 C CA . PHE B 1 77 ? -13.688 -18.859 1.114 1 98.88 77 PHE B CA 1
ATOM 3427 C C . PHE B 1 77 ? -12.32 -18.781 1.777 1 98.88 77 PHE B C 1
ATOM 3429 O O . PHE B 1 77 ? -11.688 -17.719 1.784 1 98.88 77 PHE B O 1
ATOM 3436 N N . VAL B 1 78 ? -11.844 -19.875 2.344 1 98.88 78 VAL B N 1
ATOM 3437 C CA . VAL B 1 78 ? -10.492 -19.875 2.91 1 98.88 78 VAL B CA 1
ATOM 3438 C C . VAL B 1 78 ? -9.477 -19.5 1.838 1 98.88 78 VAL B C 1
ATOM 3440 O O . VAL B 1 78 ? -8.625 -18.641 2.062 1 98.88 78 VAL B O 1
ATOM 3443 N N . VAL B 1 79 ? -9.617 -20.062 0.681 1 98.75 79 VAL B N 1
ATOM 3444 C CA . VAL B 1 79 ? -8.672 -19.828 -0.406 1 98.75 79 VAL B CA 1
ATOM 3445 C C . VAL B 1 79 ? -8.836 -18.391 -0.924 1 98.75 79 VAL B C 1
ATOM 3447 O O . VAL B 1 79 ? -7.848 -17.688 -1.148 1 98.75 79 VAL B O 1
ATOM 3450 N N . LEU B 1 80 ? -10.078 -17.953 -1.079 1 98.88 80 LEU B N 1
ATOM 3451 C CA . LEU B 1 80 ? -10.336 -16.594 -1.571 1 98.88 80 LEU B CA 1
ATOM 3452 C C . LEU B 1 80 ? -9.781 -15.555 -0.604 1 98.88 80 LEU B C 1
ATOM 3454 O O . LEU B 1 80 ? -9.219 -14.539 -1.03 1 98.88 80 LEU B O 1
ATOM 3458 N N . VAL B 1 81 ? -9.953 -15.812 0.684 1 98.88 81 VAL B N 1
ATOM 3459 C CA . VAL B 1 81 ? -9.438 -14.906 1.707 1 98.88 81 VAL B CA 1
ATOM 3460 C C . VAL B 1 81 ? -7.918 -14.852 1.626 1 98.88 81 VAL B C 1
ATOM 3462 O O . VAL B 1 81 ? -7.328 -13.766 1.651 1 98.88 81 VAL B O 1
ATOM 3465 N N . GLY B 1 82 ? -7.25 -16 1.532 1 98.62 82 GLY B N 1
ATOM 3466 C CA . GLY B 1 82 ? -5.805 -16.016 1.403 1 98.62 82 GLY B CA 1
ATOM 3467 C C . GLY B 1 82 ? -5.301 -15.25 0.195 1 98.62 82 GLY B C 1
ATOM 3468 O O . GLY B 1 82 ? -4.316 -14.516 0.284 1 98.62 82 GLY B O 1
ATOM 3469 N N . ASP B 1 83 ? -6.012 -15.438 -0.913 1 98.25 83 ASP B N 1
ATOM 3470 C CA . ASP B 1 83 ? -5.676 -14.695 -2.123 1 98.25 83 ASP B CA 1
ATOM 3471 C C . ASP B 1 83 ? -5.836 -13.188 -1.905 1 98.25 83 ASP B C 1
ATOM 3473 O O . ASP B 1 83 ? -4.98 -12.406 -2.318 1 98.25 83 ASP B O 1
ATOM 3477 N N . MET B 1 84 ? -6.906 -12.859 -1.281 1 98.69 84 MET B N 1
ATOM 3478 C CA . MET B 1 84 ? -7.184 -11.445 -1.041 1 98.69 84 MET B CA 1
ATOM 3479 C C . MET B 1 84 ? -6.152 -10.836 -0.098 1 98.69 84 MET B C 1
ATOM 3481 O O . MET B 1 84 ? -5.645 -9.742 -0.346 1 98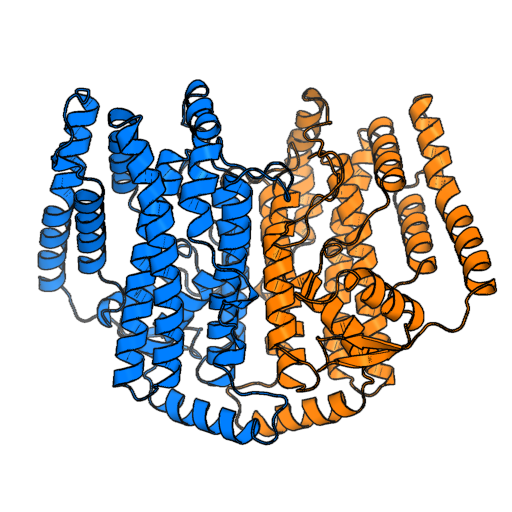.69 84 MET B O 1
ATOM 3485 N N . ILE B 1 85 ? -5.801 -11.523 0.971 1 98.44 85 ILE B N 1
ATOM 3486 C CA . ILE B 1 85 ? -4.801 -11.055 1.924 1 98.44 85 ILE B CA 1
ATOM 3487 C C . ILE B 1 85 ? -3.479 -10.805 1.202 1 98.44 85 ILE B C 1
ATOM 3489 O O . ILE B 1 85 ? -2.795 -9.82 1.471 1 98.44 85 ILE B O 1
ATOM 3493 N N . THR B 1 86 ? -3.178 -11.664 0.321 1 97.69 86 THR B N 1
ATOM 3494 C CA . THR B 1 86 ? -1.951 -11.516 -0.455 1 97.69 86 THR B CA 1
ATOM 3495 C C . THR B 1 86 ? -1.973 -10.227 -1.268 1 97.69 86 THR B C 1
ATOM 3497 O O . THR B 1 86 ? -0.96 -9.531 -1.364 1 97.69 86 THR B O 1
ATOM 3500 N N . GLU B 1 87 ? -3.117 -9.891 -1.8 1 97.44 87 GLU B N 1
ATOM 3501 C CA . GLU B 1 87 ? -3.256 -8.688 -2.613 1 97.44 87 GLU B CA 1
ATOM 3502 C C . GLU B 1 8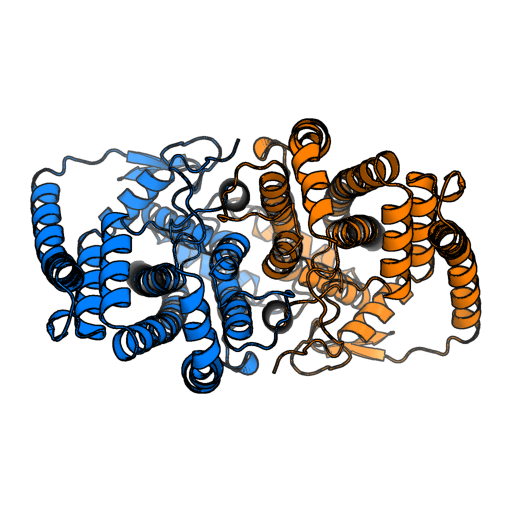7 ? -3.092 -7.43 -1.767 1 97.44 87 GLU B C 1
ATOM 3504 O O . GLU B 1 87 ? -2.871 -6.34 -2.301 1 97.44 87 GLU B O 1
ATOM 3509 N N . GLU B 1 88 ? -3.156 -7.527 -0.485 1 96.94 88 GLU B N 1
ATOM 3510 C CA . GLU B 1 88 ? -3.23 -6.363 0.395 1 96.94 88 GLU B CA 1
ATOM 3511 C C . GLU B 1 88 ? -1.839 -5.895 0.81 1 96.94 88 GLU B C 1
ATOM 3513 O O . GLU B 1 88 ? -1.683 -4.797 1.347 1 96.94 88 GLU B O 1
ATOM 3518 N N . ALA B 1 89 ? -0.816 -6.648 0.584 1 97 89 ALA B N 1
ATOM 3519 C CA . ALA B 1 89 ? 0.514 -6.309 1.081 1 97 89 ALA B CA 1
ATOM 3520 C C . ALA B 1 89 ? 1.317 -5.555 0.024 1 97 89 ALA B C 1
ATOM 3522 O O . ALA B 1 89 ? 2.525 -5.766 -0.112 1 97 89 ALA B O 1
ATOM 3523 N N . LEU B 1 90 ? 0.743 -4.656 -0.66 1 97.75 90 LEU B N 1
ATOM 3524 C CA . LEU B 1 90 ? 1.32 -3.982 -1.818 1 97.75 90 LEU B CA 1
ATOM 3525 C C . LEU B 1 90 ? 2.521 -3.137 -1.411 1 97.75 90 LEU B C 1
ATOM 3527 O O . LEU B 1 90 ? 3.508 -3.059 -2.148 1 97.75 90 LEU B O 1
ATOM 3531 N N . PRO B 1 91 ? 2.471 -2.473 -0.201 1 97.69 91 PRO B N 1
ATOM 3532 C CA . PRO B 1 91 ? 3.689 -1.757 0.187 1 97.69 91 PRO B CA 1
ATOM 3533 C C . PRO B 1 91 ? 4.91 -2.67 0.265 1 97.69 91 PRO B C 1
ATOM 3535 O O . PRO B 1 91 ? 6.016 -2.26 -0.093 1 97.69 91 PRO B O 1
ATOM 3538 N N . THR B 1 92 ? 4.672 -3.887 0.664 1 96.94 92 THR B N 1
ATOM 3539 C CA . THR B 1 92 ? 5.742 -4.875 0.747 1 96.94 92 THR B CA 1
ATOM 3540 C C . THR B 1 92 ? 6.27 -5.219 -0.644 1 96.94 92 THR B C 1
ATOM 3542 O O . THR B 1 92 ? 7.48 -5.258 -0.862 1 96.94 92 THR B O 1
ATOM 3545 N N . TYR B 1 93 ? 5.387 -5.387 -1.575 1 97.25 93 TYR B N 1
ATOM 3546 C CA . TYR B 1 93 ? 5.785 -5.777 -2.922 1 97.25 93 TYR B CA 1
ATOM 3547 C C . TYR B 1 93 ? 6.488 -4.633 -3.639 1 97.25 93 TYR B C 1
ATOM 3549 O O . TYR B 1 93 ? 7.473 -4.848 -4.352 1 97.25 93 TYR B O 1
ATOM 3557 N N . GLN B 1 94 ? 5.965 -3.488 -3.422 1 97.25 94 GLN B N 1
ATOM 3558 C CA . GLN B 1 94 ? 6.629 -2.34 -4.023 1 97.25 94 GLN B CA 1
ATOM 3559 C C . GLN B 1 94 ? 8.023 -2.143 -3.438 1 97.25 94 GLN B C 1
ATOM 3561 O O . GLN B 1 94 ? 8.945 -1.733 -4.145 1 97.25 94 GLN B O 1
ATOM 3566 N N . THR B 1 95 ? 8.133 -2.385 -2.148 1 96.38 95 THR B N 1
ATOM 3567 C CA . THR B 1 95 ? 9.453 -2.334 -1.522 1 96.38 95 THR B CA 1
ATOM 3568 C C . THR B 1 95 ? 10.398 -3.336 -2.176 1 96.38 95 THR B C 1
ATOM 3570 O O . THR B 1 95 ? 11.539 -2.998 -2.504 1 96.38 95 THR B O 1
ATOM 3573 N N . MET B 1 96 ? 9.938 -4.492 -2.354 1 95.19 96 MET B N 1
ATOM 3574 C CA . MET B 1 96 ? 10.758 -5.52 -2.99 1 95.19 96 MET B CA 1
ATOM 3575 C C . MET B 1 96 ? 11.242 -5.055 -4.359 1 95.19 96 MET B C 1
ATOM 3577 O O . MET B 1 96 ? 12.438 -5.125 -4.652 1 95.19 96 MET B O 1
ATOM 3581 N N . LEU B 1 97 ? 10.375 -4.523 -5.164 1 96.69 97 LEU B N 1
ATOM 3582 C CA . LEU B 1 97 ? 10.719 -4.074 -6.508 1 96.69 97 LEU B CA 1
ATOM 3583 C C . LEU B 1 97 ? 11.672 -2.883 -6.453 1 96.69 97 LEU B C 1
ATOM 3585 O O . LEU B 1 97 ? 12.602 -2.789 -7.254 1 96.69 97 LEU B O 1
ATOM 3589 N N . ASN B 1 98 ? 11.477 -2.088 -5.453 1 95.31 98 ASN B N 1
ATOM 3590 C CA . ASN B 1 98 ? 12.258 -0.864 -5.344 1 95.31 98 ASN B CA 1
ATOM 3591 C C . ASN B 1 98 ? 13.633 -1.129 -4.73 1 95.31 98 ASN B C 1
ATOM 3593 O O . ASN B 1 98 ? 14.477 -0.235 -4.68 1 95.31 98 ASN B O 1
ATOM 3597 N N . THR B 1 99 ? 13.883 -2.277 -4.285 1 93.69 99 THR B N 1
ATOM 3598 C CA . THR B 1 99 ? 15.203 -2.59 -3.764 1 93.69 99 THR B CA 1
ATOM 3599 C C . THR B 1 99 ? 16.094 -3.197 -4.852 1 93.69 99 THR B C 1
ATOM 3601 O O . THR B 1 99 ? 17.297 -3.369 -4.656 1 93.69 99 THR B O 1
ATOM 3604 N N . LEU B 1 100 ? 15.57 -3.475 -6.016 1 96.56 100 LEU B N 1
ATOM 3605 C CA . LEU B 1 100 ? 16.328 -4.094 -7.098 1 96.56 100 LEU B CA 1
ATOM 3606 C C . LEU B 1 100 ? 17.312 -3.104 -7.707 1 96.56 100 LEU B C 1
ATOM 3608 O O . LEU B 1 100 ? 16.922 -2.014 -8.133 1 96.56 100 LEU B O 1
ATOM 3612 N N . ASP B 1 101 ? 18.516 -3.543 -7.805 1 96.5 101 ASP B N 1
ATOM 3613 C CA . ASP B 1 101 ? 19.594 -2.691 -8.305 1 96.5 101 ASP B CA 1
ATOM 3614 C C . ASP B 1 101 ? 19.359 -2.309 -9.766 1 96.5 101 ASP B C 1
ATOM 3616 O O . ASP B 1 101 ? 19.078 -3.172 -10.602 1 96.5 101 ASP B O 1
ATOM 3620 N N . GLY B 1 102 ? 19.484 -1.05 -10.031 1 95.5 102 GLY B N 1
ATOM 3621 C CA . GLY B 1 102 ? 19.469 -0.594 -11.414 1 95.5 102 GLY B CA 1
ATOM 3622 C C . GLY B 1 102 ? 18.078 -0.236 -11.906 1 95.5 102 GLY B C 1
ATOM 3623 O O . GLY B 1 102 ? 17.938 0.387 -12.961 1 95.5 102 GLY B O 1
ATOM 3624 N N . VAL B 1 103 ? 17.094 -0.583 -11.117 1 97 103 VAL B N 1
ATOM 3625 C CA . VAL B 1 103 ? 15.742 -0.296 -11.594 1 97 103 VAL B CA 1
ATOM 3626 C C . VAL B 1 103 ? 14.922 0.364 -10.484 1 97 103 VAL B C 1
ATOM 3628 O O . VAL B 1 103 ? 13.695 0.395 -10.539 1 97 103 VAL B O 1
ATOM 3631 N N . ARG B 1 104 ? 15.516 0.935 -9.523 1 94.94 104 ARG B N 1
ATOM 3632 C CA . ARG B 1 104 ? 14.891 1.516 -8.336 1 94.94 104 ARG B CA 1
ATOM 3633 C C . ARG B 1 104 ? 14.188 2.828 -8.68 1 94.94 104 ARG B C 1
ATOM 3635 O O . ARG B 1 104 ? 14.656 3.586 -9.523 1 94.94 104 ARG B O 1
ATOM 3642 N N . ASP B 1 105 ? 13.125 3.043 -7.969 1 96.5 105 ASP B N 1
ATOM 3643 C CA . ASP B 1 105 ? 12.578 4.395 -7.895 1 96.5 105 ASP B CA 1
ATOM 3644 C C . ASP B 1 105 ? 13.297 5.223 -6.836 1 96.5 105 ASP B C 1
ATOM 3646 O O . ASP B 1 105 ? 12.883 5.254 -5.676 1 96.5 105 ASP B O 1
ATOM 3650 N N . GLU B 1 106 ? 14.211 5.992 -7.176 1 93.69 106 GLU B N 1
ATOM 3651 C CA . GLU B 1 106 ? 15.148 6.609 -6.242 1 93.69 106 GLU B CA 1
ATOM 3652 C C . GLU B 1 106 ? 14.508 7.777 -5.504 1 93.69 106 GLU B C 1
ATOM 3654 O O . GLU B 1 106 ? 14.969 8.164 -4.426 1 93.69 106 GLU B O 1
ATOM 3659 N N . THR B 1 107 ? 13.477 8.367 -6.055 1 94.44 107 THR B N 1
ATOM 3660 C CA . THR B 1 107 ? 12.938 9.578 -5.441 1 94.44 107 THR B CA 1
ATOM 3661 C C . THR B 1 107 ? 11.492 9.367 -4.996 1 94.44 107 THR B C 1
ATOM 3663 O O . THR B 1 107 ? 10.922 10.211 -4.309 1 94.44 107 THR B O 1
ATOM 3666 N N . GLY B 1 108 ? 10.867 8.234 -5.375 1 94.19 108 GLY B N 1
ATOM 3667 C CA . GLY B 1 108 ? 9.445 8.008 -5.176 1 94.19 108 GLY B CA 1
ATOM 3668 C C . GLY B 1 108 ? 8.594 8.539 -6.312 1 94.19 108 GLY B C 1
ATOM 3669 O O . GLY B 1 108 ? 7.398 8.242 -6.391 1 94.19 108 GLY B O 1
ATOM 3670 N N . ALA B 1 109 ? 9.203 9.297 -7.195 1 95.5 109 ALA B N 1
ATOM 3671 C CA . ALA B 1 109 ? 8.516 9.859 -8.352 1 95.5 109 ALA B CA 1
ATOM 3672 C C . ALA B 1 109 ? 9.438 9.914 -9.57 1 95.5 109 ALA B C 1
ATOM 3674 O O . ALA B 1 109 ? 9.281 10.781 -10.43 1 95.5 109 ALA B O 1
ATOM 3675 N N . SER B 1 110 ? 10.469 9.031 -9.586 1 95.69 110 SER B N 1
ATOM 3676 C CA . SER B 1 110 ? 11.43 8.984 -10.688 1 95.69 110 SER B CA 1
ATOM 3677 C C . SER B 1 110 ? 10.719 8.781 -12.023 1 95.69 110 SER B C 1
ATOM 3679 O O . SER B 1 110 ? 9.727 8.062 -12.102 1 95.69 110 SER B O 1
ATOM 3681 N N . LEU B 1 111 ? 11.297 9.383 -13.07 1 94.69 111 LEU B N 1
ATOM 3682 C CA . LEU B 1 111 ? 10.656 9.312 -14.383 1 94.69 111 LEU B CA 1
ATOM 3683 C C . LEU B 1 111 ? 11.258 8.195 -15.219 1 94.69 111 LEU B C 1
ATOM 3685 O O . LEU B 1 111 ? 10.922 8.047 -16.406 1 94.69 111 LEU B O 1
ATOM 3689 N N . THR B 1 112 ? 12.164 7.383 -14.672 1 96.56 112 THR B N 1
ATOM 3690 C CA . THR B 1 112 ? 12.641 6.207 -15.391 1 96.56 112 THR B CA 1
ATOM 3691 C C . THR B 1 112 ? 11.492 5.254 -15.695 1 96.56 112 THR B C 1
ATOM 3693 O O . THR B 1 112 ? 10.523 5.18 -14.938 1 96.56 112 THR B O 1
ATOM 3696 N N . PRO B 1 113 ? 11.578 4.57 -16.828 1 97.94 113 PRO B N 1
ATOM 3697 C CA . PRO B 1 113 ? 10.492 3.646 -17.156 1 97.94 113 PRO B CA 1
ATOM 3698 C C . PRO B 1 113 ? 10.305 2.549 -16.125 1 97.94 113 PRO B C 1
ATOM 3700 O O . PRO B 1 113 ? 9.195 2.062 -15.914 1 97.94 113 PRO B O 1
ATOM 3703 N N . TRP B 1 114 ? 11.414 2.129 -15.445 1 98.38 114 TRP B N 1
ATOM 3704 C CA . TRP B 1 114 ? 11.328 1.107 -14.406 1 98.38 114 TRP B CA 1
ATOM 3705 C C . TRP B 1 114 ? 10.5 1.604 -13.227 1 98.38 114 TRP B C 1
ATOM 3707 O O . TRP B 1 114 ? 9.617 0.896 -12.742 1 98.38 114 TRP B O 1
ATOM 3717 N N . ALA B 1 115 ? 10.766 2.809 -12.773 1 97.5 115 ALA B N 1
ATOM 3718 C CA . ALA B 1 115 ? 10.031 3.414 -11.672 1 97.5 115 ALA B CA 1
ATOM 3719 C C . ALA B 1 115 ? 8.562 3.609 -12.039 1 97.5 115 ALA B C 1
ATOM 3721 O O . ALA B 1 115 ? 7.668 3.312 -11.234 1 97.5 115 ALA B O 1
ATOM 3722 N N . ILE B 1 116 ? 8.312 4.113 -13.219 1 97.75 116 ILE B N 1
ATOM 3723 C CA . ILE B 1 116 ? 6.949 4.328 -13.695 1 97.75 116 ILE B CA 1
ATOM 3724 C C . ILE B 1 116 ? 6.195 3 -13.719 1 97.75 116 ILE B C 1
ATOM 3726 O O . ILE B 1 116 ? 5.062 2.914 -13.242 1 97.75 116 ILE B O 1
ATOM 3730 N N . TRP B 1 117 ? 6.828 1.957 -14.258 1 98.5 117 TRP B N 1
ATOM 3731 C CA . TRP B 1 117 ? 6.207 0.639 -14.297 1 98.5 117 TRP B CA 1
ATOM 3732 C C . TRP B 1 117 ? 5.816 0.172 -12.898 1 98.5 117 TRP B C 1
ATOM 3734 O O . TRP B 1 117 ? 4.684 -0.266 -12.68 1 98.5 117 TRP B O 1
ATOM 3744 N N . THR B 1 118 ? 6.773 0.262 -11.977 1 98.38 118 THR B N 1
ATOM 3745 C CA . THR B 1 118 ? 6.543 -0.245 -10.625 1 98.38 118 THR B CA 1
ATOM 3746 C C . THR B 1 118 ? 5.359 0.469 -9.977 1 98.38 118 THR B C 1
ATOM 3748 O O . THR B 1 118 ? 4.48 -0.174 -9.398 1 98.38 118 THR B O 1
ATOM 3751 N N . ARG B 1 119 ? 5.254 1.745 -10.055 1 97.94 119 ARG B N 1
ATOM 3752 C CA . ARG B 1 119 ? 4.176 2.502 -9.43 1 97.94 119 ARG B CA 1
ATOM 3753 C C . ARG B 1 119 ? 2.842 2.215 -10.109 1 97.94 119 ARG B C 1
ATOM 3755 O O . ARG B 1 119 ? 1.824 2.031 -9.438 1 97.94 119 ARG B O 1
ATOM 3762 N N . ALA B 1 120 ? 2.873 2.201 -11.43 1 98.19 120 ALA B N 1
ATOM 3763 C CA . ALA B 1 120 ? 1.634 1.948 -12.164 1 98.19 120 ALA B CA 1
ATOM 3764 C C . ALA B 1 120 ? 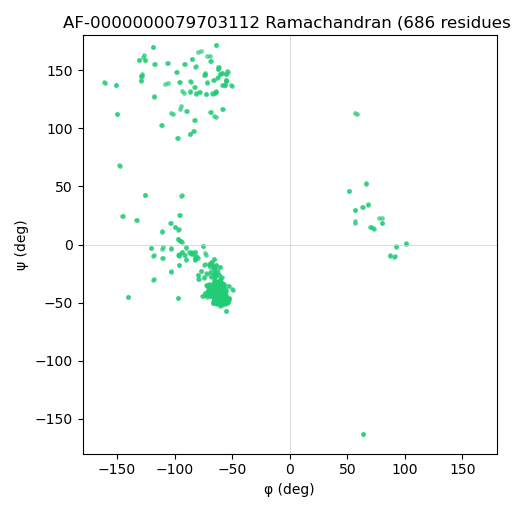1.139 0.524 -11.93 1 98.19 120 ALA B C 1
ATOM 3766 O O . ALA B 1 120 ? -0.066 0.292 -11.805 1 98.19 120 ALA B O 1
ATOM 3767 N N . TRP B 1 121 ? 2.121 -0.433 -11.969 1 98.56 121 TRP B N 1
ATOM 3768 C CA . TRP B 1 121 ? 1.783 -1.806 -11.602 1 98.56 121 TRP B CA 1
ATOM 3769 C C . TRP B 1 121 ? 1.129 -1.859 -10.227 1 98.56 121 TRP B C 1
ATOM 3771 O O . TRP B 1 121 ? 0.085 -2.492 -10.055 1 98.56 121 TRP B O 1
ATOM 3781 N N . THR B 1 122 ? 1.704 -1.2 -9.258 1 98.44 122 THR B N 1
ATOM 3782 C CA . THR B 1 122 ? 1.178 -1.156 -7.898 1 98.44 122 THR B CA 1
ATOM 3783 C C . THR B 1 122 ? -0.236 -0.581 -7.887 1 98.44 122 THR B C 1
ATOM 3785 O O . THR B 1 122 ? -1.117 -1.102 -7.199 1 98.44 122 THR B O 1
ATOM 3788 N N . ALA B 1 123 ? -0.434 0.477 -8.617 1 98.38 123 ALA B N 1
ATOM 3789 C CA . ALA B 1 123 ? -1.747 1.111 -8.695 1 98.38 123 ALA B CA 1
ATOM 3790 C C . ALA B 1 123 ? -2.791 0.143 -9.25 1 98.38 123 ALA B C 1
ATOM 3792 O O . ALA B 1 123 ? -3.92 0.094 -8.758 1 98.38 123 ALA B O 1
ATOM 3793 N N . GLU B 1 124 ? -2.426 -0.626 -10.234 1 98.25 124 GLU B N 1
ATOM 3794 C CA . GLU B 1 124 ? -3.34 -1.617 -10.797 1 98.25 124 GLU B CA 1
ATOM 3795 C C . GLU B 1 124 ? -3.629 -2.73 -9.789 1 98.25 124 GLU B C 1
ATOM 3797 O O . GLU B 1 124 ? -4.777 -3.16 -9.648 1 98.25 124 GLU B O 1
ATOM 3802 N N . GLU B 1 125 ? -2.551 -3.174 -9.141 1 98.25 125 GLU B N 1
ATOM 3803 C CA . GLU B 1 125 ? -2.701 -4.25 -8.164 1 98.25 125 GLU B CA 1
ATOM 3804 C C . GLU B 1 125 ? -3.613 -3.83 -7.016 1 98.25 125 GLU B C 1
ATOM 3806 O O . GLU B 1 125 ? -4.332 -4.656 -6.453 1 98.25 125 GLU B O 1
ATOM 3811 N N . ASN B 1 126 ? -3.594 -2.564 -6.664 1 98.56 126 ASN B N 1
ATOM 3812 C CA . ASN B 1 126 ? -4.402 -2.057 -5.562 1 98.56 126 ASN B CA 1
ATOM 3813 C C . ASN B 1 126 ? -5.887 -2.336 -5.777 1 98.56 126 ASN B C 1
ATOM 3815 O O . ASN B 1 126 ? -6.617 -2.604 -4.824 1 98.56 126 ASN B O 1
ATOM 3819 N N . ARG B 1 127 ? -6.359 -2.303 -7 1 98.56 127 ARG B N 1
ATOM 3820 C CA . ARG B 1 127 ? -7.762 -2.523 -7.328 1 98.56 127 ARG B CA 1
ATOM 3821 C C . ARG B 1 127 ? -8.18 -3.957 -7.016 1 98.56 127 ARG B C 1
ATOM 3823 O O . ARG B 1 127 ? -9.336 -4.211 -6.664 1 98.56 127 ARG B O 1
ATOM 3830 N N . HIS B 1 128 ? -7.207 -4.922 -7.152 1 98.81 128 HIS B N 1
ATOM 3831 C CA . HIS B 1 128 ? -7.512 -6.324 -6.891 1 98.81 128 HIS B CA 1
ATOM 3832 C C . HIS B 1 128 ? -7.91 -6.539 -5.434 1 98.81 128 HIS B C 1
ATOM 3834 O O . HIS B 1 128 ? -8.953 -7.129 -5.152 1 98.81 128 HIS B O 1
ATOM 3840 N N . GLY B 1 129 ? -7.016 -6.012 -4.539 1 98.31 129 GLY B N 1
ATOM 3841 C CA . GLY B 1 129 ? -7.305 -6.133 -3.121 1 98.31 129 GLY B CA 1
ATOM 3842 C C . GLY B 1 129 ? -8.57 -5.414 -2.703 1 98.31 129 GLY B C 1
ATOM 3843 O O . GLY B 1 129 ? -9.375 -5.949 -1.932 1 98.31 129 GLY B O 1
ATOM 3844 N N . ASP B 1 130 ? -8.789 -4.211 -3.232 1 98.38 130 ASP B N 1
ATOM 3845 C CA . ASP B 1 130 ? -9.977 -3.422 -2.906 1 98.38 130 ASP B CA 1
ATOM 3846 C C . ASP B 1 130 ? -11.25 -4.172 -3.277 1 98.38 130 ASP B C 1
ATOM 3848 O O . ASP B 1 130 ? -12.203 -4.203 -2.5 1 98.38 130 ASP B O 1
ATOM 3852 N N . LEU B 1 131 ? -11.25 -4.754 -4.484 1 98.81 131 LEU B N 1
ATOM 3853 C CA . LEU B 1 131 ? -12.438 -5.43 -5 1 98.81 131 LEU B CA 1
ATOM 3854 C C . LEU B 1 131 ? -12.75 -6.68 -4.184 1 98.81 131 LEU B C 1
ATOM 3856 O O . LEU B 1 131 ? -13.867 -6.84 -3.689 1 98.81 131 LEU B O 1
ATOM 3860 N N . LEU B 1 132 ? -11.75 -7.523 -3.988 1 98.88 132 LEU B N 1
ATOM 3861 C CA . LEU B 1 132 ? -11.961 -8.773 -3.264 1 98.88 132 LEU B CA 1
ATOM 3862 C C . LEU B 1 132 ? -12.32 -8.5 -1.807 1 98.88 132 LEU B C 1
ATOM 3864 O O . LEU B 1 132 ? -13.164 -9.195 -1.231 1 98.88 132 LEU B O 1
ATOM 3868 N N . ASN B 1 133 ? -11.656 -7.52 -1.245 1 98.75 133 ASN B N 1
ATOM 3869 C CA . ASN B 1 133 ? -11.914 -7.145 0.142 1 98.75 133 ASN B CA 1
ATOM 3870 C C . ASN B 1 133 ? -13.367 -6.73 0.352 1 98.75 133 ASN B C 1
ATOM 3872 O O . ASN B 1 133 ? -14.023 -7.191 1.288 1 98.75 133 ASN B O 1
ATOM 3876 N N . LYS B 1 134 ? -13.906 -5.918 -0.493 1 98.69 134 LYS B N 1
ATOM 3877 C CA . LYS B 1 134 ? -15.289 -5.453 -0.366 1 98.69 134 LYS B CA 1
ATOM 3878 C C . LYS B 1 134 ? -16.281 -6.578 -0.648 1 98.69 134 LYS B C 1
ATOM 3880 O O . LYS B 1 134 ? -17.312 -6.684 0.015 1 98.69 134 LYS B O 1
ATOM 3885 N N . TYR B 1 135 ? -15.977 -7.418 -1.657 1 98.88 135 TYR B N 1
ATOM 3886 C CA . TYR B 1 135 ? -16.844 -8.57 -1.908 1 98.88 135 TYR B CA 1
ATOM 3887 C C . TYR B 1 135 ? -16.938 -9.453 -0.673 1 98.88 135 TYR B C 1
ATOM 3889 O O . TYR B 1 135 ? -18.047 -9.836 -0.265 1 98.88 135 TYR B O 1
ATOM 3897 N N . LEU B 1 136 ? -15.734 -9.773 -0.117 1 98.88 136 LEU B N 1
ATOM 3898 C CA . LEU B 1 136 ? -15.703 -10.641 1.057 1 98.88 136 LEU B CA 1
ATOM 3899 C C . LEU B 1 136 ? -16.469 -10.008 2.217 1 98.88 136 LEU B C 1
ATOM 3901 O O . LEU B 1 136 ? -17.219 -10.688 2.914 1 98.88 136 LEU B O 1
ATOM 3905 N N . TYR B 1 137 ? -16.328 -8.727 2.406 1 98.88 137 TYR B N 1
ATOM 3906 C CA . TYR B 1 137 ? -17.062 -8.016 3.445 1 98.88 137 TYR B CA 1
ATOM 3907 C C . TYR B 1 137 ? -18.578 -8.133 3.227 1 98.88 137 TYR B C 1
ATOM 3909 O O . TYR B 1 137 ? -19.312 -8.523 4.137 1 98.88 137 TYR B O 1
ATOM 3917 N N . LEU B 1 138 ? -19 -7.836 1.992 1 98.62 138 LEU B N 1
ATOM 3918 C CA . LEU B 1 138 ? -20.438 -7.801 1.701 1 98.62 138 LEU B CA 1
ATOM 3919 C C . LEU B 1 138 ? -21.047 -9.195 1.777 1 98.62 138 LEU B C 1
ATOM 3921 O O . LEU B 1 138 ? -22.234 -9.344 2.064 1 98.62 138 LEU B O 1
ATOM 3925 N N . SER B 1 139 ? -20.25 -10.227 1.523 1 98.44 139 SER B N 1
ATOM 3926 C CA . SER B 1 139 ? -20.75 -11.586 1.488 1 98.44 139 SER B CA 1
ATOM 3927 C C . SER B 1 139 ? -21.281 -12.016 2.854 1 98.44 139 SER B C 1
ATOM 3929 O O . SER B 1 139 ? -22.188 -12.859 2.941 1 98.44 139 SER B O 1
ATOM 3931 N N . GLY B 1 140 ? -20.641 -11.477 3.939 1 98.25 140 GLY B N 1
ATOM 3932 C CA . GLY B 1 140 ? -21.016 -11.852 5.293 1 98.25 140 GLY B CA 1
ATOM 3933 C C . GLY B 1 140 ? -20.562 -13.25 5.68 1 98.25 140 GLY B C 1
ATOM 3934 O O . GLY B 1 140 ? -20.984 -13.781 6.707 1 98.25 140 GLY B O 1
ATOM 3935 N N . ARG B 1 141 ? -19.672 -13.805 4.859 1 98.38 141 ARG B N 1
ATOM 3936 C CA . ARG B 1 141 ? -19.297 -15.211 5.02 1 98.38 141 ARG B CA 1
ATOM 3937 C C . ARG B 1 141 ? -18 -15.336 5.82 1 98.38 141 ARG B C 1
ATOM 3939 O O . ARG B 1 141 ? -17.641 -16.438 6.254 1 98.38 141 ARG B O 1
ATOM 3946 N N . VAL B 1 142 ? -17.359 -14.242 6.059 1 98.75 142 VAL B N 1
ATOM 3947 C CA . VAL B 1 142 ? -16.016 -14.336 6.605 1 98.75 142 VAL B CA 1
ATOM 3948 C C . VAL B 1 142 ? -15.883 -13.414 7.82 1 98.75 142 VAL B C 1
ATOM 3950 O O . VAL B 1 142 ? -16.703 -12.516 8.016 1 98.75 142 VAL B O 1
ATOM 3953 N N . ASP B 1 143 ? -14.898 -13.695 8.664 1 98.69 143 ASP B N 1
ATOM 3954 C CA . ASP B 1 143 ? -14.57 -12.867 9.82 1 98.69 143 ASP B CA 1
ATOM 3955 C C . ASP B 1 143 ? -13.602 -11.75 9.438 1 98.69 143 ASP B C 1
ATOM 3957 O O . ASP B 1 143 ? -12.383 -11.906 9.547 1 98.69 143 ASP B O 1
ATOM 3961 N N . MET B 1 144 ? -14.195 -10.633 9.156 1 98.69 144 MET B N 1
ATOM 3962 C CA . MET B 1 144 ? -13.406 -9.516 8.633 1 98.69 144 MET B CA 1
ATOM 3963 C C . MET B 1 144 ? -12.383 -9.039 9.664 1 98.69 144 MET B C 1
ATOM 3965 O O . MET B 1 144 ? -11.281 -8.625 9.305 1 98.69 144 MET B O 1
ATOM 3969 N N . ARG B 1 145 ? -12.703 -9.047 10.914 1 98.56 145 ARG B N 1
ATOM 3970 C CA . ARG B 1 145 ? -11.781 -8.578 11.938 1 98.56 145 ARG B CA 1
ATOM 3971 C C . ARG B 1 145 ? -10.508 -9.422 11.961 1 98.56 145 ARG B C 1
ATOM 3973 O O . ARG B 1 145 ? -9.406 -8.891 12.039 1 98.56 145 ARG B O 1
ATOM 3980 N N . GLN B 1 146 ? -10.664 -10.719 11.891 1 98.56 146 GLN B N 1
ATOM 3981 C CA . GLN B 1 146 ? -9.516 -11.609 11.867 1 98.56 146 GLN B CA 1
ATOM 3982 C C . GLN B 1 146 ? -8.703 -11.445 10.586 1 98.56 146 GLN B C 1
ATOM 3984 O O . GLN B 1 146 ? -7.477 -11.531 10.609 1 98.56 146 GLN B O 1
ATOM 3989 N N . ILE B 1 147 ? -9.383 -11.273 9.531 1 98.75 147 ILE B N 1
ATOM 3990 C CA . ILE B 1 147 ? -8.727 -11.047 8.25 1 98.75 147 ILE B CA 1
ATOM 3991 C C . ILE B 1 147 ? -7.906 -9.758 8.312 1 98.75 147 ILE B C 1
ATOM 3993 O O . ILE B 1 147 ? -6.75 -9.734 7.887 1 98.75 147 ILE B O 1
ATOM 3997 N N . GLU B 1 148 ? -8.516 -8.711 8.875 1 98.75 148 GLU B N 1
ATOM 3998 C CA . GLU B 1 148 ? -7.828 -7.43 9 1 98.75 148 GLU B CA 1
ATOM 3999 C C . GLU B 1 148 ? -6.598 -7.551 9.891 1 98.75 148 GLU B C 1
ATOM 4001 O O . GLU B 1 148 ? -5.551 -6.973 9.594 1 98.75 148 GLU B O 1
ATOM 4006 N N . LYS B 1 149 ? -6.676 -8.289 10.953 1 98.5 149 LYS B N 1
ATOM 4007 C CA . LYS B 1 149 ? -5.508 -8.562 11.781 1 98.5 149 LYS B CA 1
ATOM 4008 C C . LYS B 1 149 ? -4.426 -9.289 10.992 1 98.5 149 LYS B C 1
ATOM 4010 O O . LYS B 1 149 ? -3.242 -8.961 11.102 1 98.5 149 LYS B O 1
ATOM 4015 N N . THR B 1 150 ? -4.84 -10.266 10.211 1 98.75 150 THR B N 1
ATOM 4016 C CA . THR B 1 150 ? -3.896 -11.023 9.398 1 98.75 150 THR B CA 1
ATOM 4017 C C . THR B 1 150 ? -3.17 -10.109 8.422 1 98.75 150 THR B C 1
ATOM 4019 O O . THR B 1 150 ? -1.957 -10.227 8.227 1 98.75 150 THR B O 1
ATOM 4022 N N . ILE B 1 151 ? -3.949 -9.203 7.793 1 98.62 151 ILE B N 1
ATOM 4023 C CA . ILE B 1 151 ? -3.359 -8.234 6.875 1 98.62 151 ILE B CA 1
ATOM 4024 C C . ILE B 1 151 ? -2.338 -7.375 7.617 1 98.62 151 ILE B C 1
ATOM 4026 O O . ILE B 1 151 ? -1.233 -7.145 7.121 1 98.62 151 ILE B O 1
ATOM 4030 N N . GLN B 1 152 ? -2.682 -6.895 8.773 1 98.56 152 GLN B N 1
ATOM 4031 C CA . GLN B 1 152 ? -1.788 -6.051 9.562 1 98.56 152 GLN B CA 1
ATOM 4032 C C . GLN B 1 152 ? -0.5 -6.789 9.914 1 98.56 152 GLN B C 1
ATOM 4034 O O . GLN B 1 152 ? 0.594 -6.234 9.781 1 98.56 152 GLN B O 1
ATOM 4039 N N . TYR B 1 153 ? -0.616 -8.055 10.312 1 98.38 153 TYR B N 1
ATOM 4040 C CA . TYR B 1 153 ? 0.562 -8.867 10.594 1 98.38 153 TYR B CA 1
ATOM 4041 C C . TYR B 1 153 ? 1.433 -9.008 9.352 1 98.38 153 TYR B C 1
ATOM 4043 O O . TYR B 1 153 ? 2.658 -8.883 9.43 1 98.38 153 TYR B O 1
ATOM 4051 N N . LEU B 1 154 ? 0.796 -9.281 8.289 1 98.25 154 LEU B N 1
ATOM 4052 C CA . LEU B 1 154 ? 1.521 -9.57 7.059 1 98.25 154 LEU B CA 1
ATOM 4053 C C . LEU B 1 154 ? 2.328 -8.352 6.609 1 98.25 154 LEU B C 1
ATOM 4055 O O . LEU B 1 154 ? 3.523 -8.469 6.324 1 98.25 154 LEU B O 1
ATOM 4059 N N . ILE B 1 155 ? 1.688 -7.188 6.57 1 98.06 155 ILE B N 1
ATOM 4060 C CA . ILE B 1 155 ? 2.381 -5.969 6.172 1 98.06 155 ILE B CA 1
ATOM 4061 C C . ILE B 1 155 ? 3.504 -5.664 7.16 1 98.06 155 ILE B C 1
ATOM 4063 O O . ILE B 1 155 ? 4.605 -5.277 6.762 1 98.06 155 ILE B O 1
ATOM 4067 N N . GLY B 1 156 ? 3.275 -5.863 8.406 1 97.38 156 GLY B N 1
ATOM 4068 C CA . GLY B 1 156 ? 4.277 -5.625 9.43 1 97.38 156 GLY B CA 1
ATOM 4069 C C . GLY B 1 156 ? 5.477 -6.551 9.32 1 97.38 156 GLY B C 1
ATOM 4070 O O . GLY B 1 156 ? 6.594 -6.172 9.68 1 97.38 156 GLY B O 1
ATOM 4071 N N . SER B 1 157 ? 5.25 -7.727 8.781 1 96.69 157 SER B N 1
ATOM 4072 C CA . SER B 1 157 ? 6.312 -8.719 8.656 1 96.69 157 SER B CA 1
ATOM 4073 C C . SER B 1 157 ? 7.211 -8.414 7.461 1 96.69 157 SER B C 1
ATOM 4075 O O . SER B 1 157 ? 8.406 -8.727 7.48 1 96.69 157 SER B O 1
ATOM 4077 N N . GLY B 1 158 ? 6.621 -7.809 6.492 1 95.81 158 GLY B N 1
ATOM 4078 C CA . GLY B 1 158 ? 7.355 -7.684 5.242 1 95.81 158 GLY B CA 1
ATOM 4079 C C . GLY B 1 158 ? 7.664 -9.023 4.598 1 95.81 158 GLY B C 1
ATOM 4080 O O . GLY B 1 158 ? 6.957 -10.008 4.824 1 95.81 158 GLY B O 1
ATOM 4081 N N . MET B 1 159 ? 8.633 -8.969 3.662 1 95.06 159 MET B N 1
ATOM 4082 C CA . MET B 1 159 ? 9.039 -10.195 2.982 1 95.06 159 MET B CA 1
ATOM 4083 C C . MET B 1 159 ? 10.406 -10.031 2.336 1 95.06 159 MET B C 1
ATOM 4085 O O . MET B 1 159 ? 10.75 -8.945 1.868 1 95.06 159 MET B O 1
ATOM 4089 N N . ASP B 1 160 ? 11.164 -11.055 2.439 1 94.06 160 ASP B N 1
ATOM 4090 C CA . ASP B 1 160 ? 12.375 -11.203 1.643 1 94.06 160 ASP B CA 1
ATOM 4091 C C . ASP B 1 160 ? 12.234 -12.336 0.631 1 94.06 160 ASP B C 1
ATOM 4093 O O . ASP B 1 160 ? 12.305 -13.516 0.997 1 94.06 160 ASP B O 1
ATOM 4097 N N . PRO B 1 161 ? 12.016 -12.008 -0.578 1 92.44 161 PRO B N 1
ATOM 4098 C CA . PRO B 1 161 ? 11.836 -13.039 -1.597 1 92.44 161 PRO B CA 1
ATOM 4099 C C . PRO B 1 161 ? 13.148 -13.703 -2.006 1 92.44 161 PRO B C 1
ATOM 4101 O O . PRO B 1 161 ? 13.164 -14.562 -2.885 1 92.44 161 PRO B O 1
ATOM 4104 N N . ARG B 1 162 ? 14.281 -13.258 -1.413 1 94.88 162 ARG B N 1
ATOM 4105 C CA . ARG B 1 162 ? 15.617 -13.773 -1.658 1 94.88 162 ARG B CA 1
ATOM 4106 C C . ARG B 1 162 ? 16.094 -13.438 -3.07 1 94.88 162 ARG B C 1
ATOM 4108 O O . ARG B 1 162 ? 16.734 -14.25 -3.725 1 94.88 162 ARG B O 1
ATOM 4115 N N . THR B 1 163 ? 15.703 -12.305 -3.564 1 96.19 163 THR B N 1
ATOM 4116 C CA . THR B 1 163 ? 16.141 -11.844 -4.875 1 96.19 163 THR B CA 1
ATOM 4117 C C . THR B 1 163 ? 17.469 -11.102 -4.766 1 96.19 163 THR B C 1
ATOM 4119 O O . THR B 1 163 ? 18.078 -10.758 -5.781 1 96.19 163 THR B O 1
ATOM 4122 N N . GLU B 1 164 ? 17.922 -10.859 -3.467 1 96.94 164 GLU B N 1
ATOM 4123 C CA . GLU B 1 164 ? 19.234 -10.266 -3.193 1 96.94 164 GLU B CA 1
ATOM 4124 C C . GLU B 1 164 ? 19.391 -8.922 -3.898 1 96.94 164 GLU B C 1
ATOM 4126 O O . GLU B 1 164 ? 20.469 -8.586 -4.375 1 96.94 164 GLU B O 1
ATOM 4131 N N . ASN B 1 165 ? 18.266 -8.234 -4.082 1 96.75 165 ASN B N 1
ATOM 4132 C CA . ASN B 1 165 ? 18.203 -6.953 -4.773 1 96.75 165 ASN B CA 1
ATOM 4133 C C . ASN B 1 165 ? 18.781 -7.047 -6.18 1 96.75 165 ASN B C 1
ATOM 4135 O O . ASN B 1 165 ? 19.297 -6.059 -6.715 1 96.75 165 ASN B O 1
ATOM 4139 N N . ASN B 1 166 ? 18.859 -8.25 -6.703 1 97.81 166 ASN B N 1
ATOM 4140 C CA . ASN B 1 166 ? 19.297 -8.57 -8.055 1 97.81 166 ASN B CA 1
ATOM 4141 C C . ASN B 1 166 ? 18.125 -8.578 -9.031 1 97.81 166 ASN B C 1
ATOM 4143 O O . ASN B 1 166 ? 17.25 -9.438 -8.945 1 97.81 166 ASN B O 1
ATOM 4147 N N . PRO B 1 167 ? 18.172 -7.613 -9.992 1 97.94 167 PRO B N 1
ATOM 4148 C CA . PRO B 1 167 ? 17 -7.527 -10.867 1 97.94 167 PRO B CA 1
ATOM 4149 C C . PRO B 1 167 ? 16.828 -8.766 -11.75 1 97.94 167 PRO B C 1
ATOM 4151 O O . PRO B 1 167 ? 15.703 -9.086 -12.156 1 97.94 167 PRO B O 1
ATOM 4154 N N . TYR B 1 168 ? 17.922 -9.531 -12.07 1 98.25 168 TYR B N 1
ATOM 4155 C CA . TYR B 1 168 ? 17.766 -10.812 -12.75 1 98.25 168 TYR B CA 1
ATOM 4156 C C . TYR B 1 168 ? 16.844 -11.734 -11.961 1 98.25 168 TYR B C 1
ATOM 4158 O O . TYR B 1 168 ? 15.891 -12.289 -12.5 1 98.25 168 TYR B O 1
ATOM 4166 N N . LEU B 1 169 ? 17.188 -11.852 -10.68 1 98.12 169 LEU B N 1
ATOM 4167 C CA . LEU B 1 169 ? 16.391 -12.688 -9.797 1 98.12 169 LEU B CA 1
ATOM 4168 C C . LEU B 1 169 ? 15 -12.109 -9.602 1 98.12 169 LEU B C 1
ATOM 4170 O O . LEU B 1 169 ? 14.008 -12.844 -9.625 1 98.12 169 LEU B O 1
ATOM 4174 N N . GLY B 1 170 ? 14.914 -10.812 -9.422 1 97.81 170 GLY B N 1
ATOM 4175 C CA . GLY B 1 170 ? 13.648 -10.133 -9.188 1 97.81 170 GLY B CA 1
ATOM 4176 C C . GLY B 1 170 ? 12.648 -10.328 -10.305 1 97.81 170 GLY B C 1
ATOM 4177 O O . GLY B 1 170 ? 11.484 -10.641 -10.055 1 97.81 170 GLY B O 1
ATOM 4178 N N . PHE B 1 171 ? 13.094 -10.133 -11.531 1 98.62 171 PHE B N 1
ATOM 4179 C CA . PHE B 1 171 ? 12.172 -10.203 -12.656 1 98.62 171 PHE B CA 1
ATOM 4180 C C . PHE B 1 171 ? 11.789 -11.641 -12.969 1 98.62 171 PHE B C 1
ATOM 4182 O O . PHE B 1 171 ? 10.688 -11.914 -13.445 1 98.62 171 PHE B O 1
ATOM 4189 N N . ILE B 1 172 ? 12.672 -12.602 -12.664 1 98.69 172 ILE B N 1
ATOM 4190 C CA . ILE B 1 172 ? 12.305 -14.008 -12.758 1 98.69 172 ILE B CA 1
ATOM 4191 C C . ILE B 1 172 ? 11.227 -14.328 -11.719 1 98.69 172 ILE B C 1
ATOM 4193 O O . ILE B 1 172 ? 10.219 -14.969 -12.039 1 98.69 172 ILE B O 1
ATOM 4197 N N . TYR B 1 173 ? 11.445 -13.891 -10.523 1 98.19 173 TYR B N 1
ATOM 4198 C CA . TYR B 1 173 ? 10.477 -14.078 -9.453 1 98.19 173 TYR B CA 1
ATOM 4199 C C . TYR B 1 173 ? 9.117 -13.516 -9.836 1 98.19 173 TYR B C 1
ATOM 4201 O O . TYR B 1 173 ? 8.094 -14.18 -9.672 1 98.19 173 TYR B O 1
ATOM 4209 N N . THR B 1 174 ? 9.086 -12.266 -10.359 1 98.19 174 THR B N 1
ATOM 4210 C CA . THR B 1 174 ? 7.828 -11.625 -10.695 1 98.19 174 THR B CA 1
ATOM 4211 C C . THR B 1 174 ? 7.148 -12.336 -11.859 1 98.19 174 THR B C 1
ATOM 4213 O O . THR B 1 174 ? 5.922 -12.469 -11.891 1 98.19 174 THR B O 1
ATOM 4216 N N . SER B 1 175 ? 7.938 -12.797 -12.852 1 98.62 175 SER B N 1
ATOM 4217 C CA . SER B 1 175 ? 7.371 -13.57 -13.945 1 98.62 175 SER B CA 1
ATOM 4218 C C . SER B 1 175 ? 6.645 -14.812 -13.438 1 98.62 175 SER B C 1
ATOM 4220 O O . SER B 1 175 ? 5.504 -15.07 -13.828 1 98.62 175 SER B O 1
ATOM 4222 N N . PHE B 1 176 ? 7.316 -15.484 -12.555 1 98.38 176 PHE B N 1
ATOM 4223 C CA . PHE B 1 176 ? 6.758 -16.703 -11.977 1 98.38 176 PHE B CA 1
ATOM 4224 C C . PHE B 1 176 ? 5.496 -16.391 -11.18 1 98.38 176 PHE B C 1
ATOM 4226 O O . PHE B 1 176 ? 4.465 -17.031 -11.367 1 98.38 176 PHE B O 1
ATOM 4233 N N . GLN B 1 177 ? 5.555 -15.445 -10.312 1 97.81 177 GLN B N 1
ATOM 4234 C CA . GLN B 1 177 ? 4.469 -15.141 -9.391 1 97.81 177 GLN B CA 1
ATOM 4235 C C . GLN B 1 177 ? 3.244 -14.617 -10.141 1 97.81 177 GLN B C 1
ATOM 4237 O O . GLN B 1 177 ? 2.107 -14.922 -9.766 1 97.81 177 GLN B O 1
ATOM 4242 N N . GLU B 1 178 ? 3.449 -13.766 -11.172 1 98.25 178 GLU B N 1
ATOM 4243 C CA . GLU B 1 178 ? 2.312 -13.273 -11.953 1 98.25 178 GLU B CA 1
ATOM 4244 C C . GLU B 1 178 ? 1.574 -14.422 -12.633 1 98.25 178 GLU B C 1
ATOM 4246 O O . GLU B 1 178 ? 0.344 -14.414 -12.719 1 98.25 178 GLU B O 1
ATOM 4251 N N . ARG B 1 179 ? 2.312 -15.383 -13.133 1 98.44 179 ARG B N 1
ATOM 4252 C CA . ARG B 1 179 ? 1.652 -16.531 -13.734 1 98.44 179 ARG B CA 1
ATOM 4253 C C . ARG B 1 179 ? 0.941 -17.375 -12.68 1 98.44 179 ARG B C 1
ATOM 4255 O O . ARG B 1 179 ? -0.162 -17.875 -12.914 1 98.44 179 ARG B O 1
ATOM 4262 N N . ALA B 1 180 ? 1.604 -17.547 -11.539 1 98 180 ALA B N 1
ATOM 4263 C CA . ALA B 1 180 ? 0.972 -18.281 -10.453 1 98 180 ALA B CA 1
ATOM 4264 C C . ALA B 1 180 ? -0.361 -17.656 -10.062 1 98 180 ALA B C 1
ATOM 4266 O O . ALA B 1 180 ? -1.361 -18.359 -9.891 1 98 180 ALA B O 1
ATOM 4267 N N . THR B 1 181 ? -0.418 -16.344 -9.922 1 98.06 181 THR B N 1
ATOM 4268 C CA . THR B 1 181 ? -1.647 -15.68 -9.508 1 98.06 181 THR B CA 1
ATOM 4269 C C . THR B 1 181 ? -2.676 -15.695 -10.633 1 98.06 181 THR B C 1
ATOM 4271 O O . THR B 1 181 ? -3.881 -15.781 -10.383 1 98.06 181 THR B O 1
ATOM 4274 N N . PHE B 1 182 ? -2.154 -15.578 -11.891 1 98.69 182 PHE B N 1
ATOM 4275 C CA . PHE B 1 182 ? -3.047 -15.75 -13.031 1 98.69 182 PHE B CA 1
ATOM 4276 C C . PHE B 1 182 ? -3.795 -17.078 -12.938 1 98.69 182 PHE B C 1
ATOM 4278 O O . PHE B 1 182 ? -5.023 -17.109 -13.039 1 98.69 182 PHE B O 1
ATOM 4285 N N . ILE B 1 183 ? -3.09 -18.125 -12.703 1 98.44 183 ILE B N 1
ATOM 4286 C CA . ILE B 1 183 ? -3.658 -19.469 -12.602 1 98.44 183 ILE B CA 1
ATOM 4287 C C . ILE B 1 183 ? -4.586 -19.547 -11.391 1 98.44 183 ILE B C 1
ATOM 4289 O O . ILE B 1 183 ? -5.715 -20.031 -11.492 1 98.44 183 ILE B O 1
ATOM 4293 N N . SER B 1 184 ? -4.156 -19.062 -10.25 1 98.38 184 SER B N 1
ATOM 4294 C CA . SER B 1 184 ? -4.938 -19.125 -9.023 1 98.38 184 SER B CA 1
ATOM 4295 C C . SER B 1 184 ? -6.27 -18.391 -9.18 1 98.38 184 SER B C 1
ATOM 4297 O O . SER B 1 184 ? -7.324 -18.953 -8.875 1 98.38 184 SER B O 1
ATOM 4299 N N . HIS B 1 185 ? -6.25 -17.172 -9.641 1 98.81 185 HIS B N 1
ATOM 4300 C CA . HIS B 1 185 ? -7.473 -16.406 -9.828 1 98.81 185 HIS B CA 1
ATOM 4301 C C . HIS B 1 185 ? -8.352 -17.016 -10.914 1 98.81 185 HIS B C 1
ATOM 4303 O O . HIS B 1 185 ? -9.578 -16.969 -10.828 1 98.81 185 HIS B O 1
ATOM 4309 N N . GLY B 1 186 ? -7.684 -17.5 -11.961 1 98.81 186 GLY B N 1
ATOM 4310 C CA . GLY B 1 186 ? -8.453 -18.219 -12.969 1 98.81 186 GLY B CA 1
ATOM 4311 C C . GLY B 1 186 ? -9.211 -19.406 -12.406 1 98.81 186 GLY B C 1
ATOM 4312 O O . GLY B 1 186 ? -10.383 -19.609 -12.727 1 98.81 186 GLY B O 1
ATOM 4313 N N . ASN B 1 187 ? -8.562 -20.188 -11.602 1 98.75 187 ASN B N 1
ATOM 4314 C CA . ASN B 1 187 ? -9.18 -21.359 -11.008 1 98.75 187 ASN B CA 1
ATOM 4315 C C . ASN B 1 187 ? -10.258 -20.984 -10 1 98.75 187 ASN B C 1
ATOM 4317 O O . ASN B 1 187 ? -11.289 -21.656 -9.891 1 98.75 187 ASN B O 1
ATOM 4321 N N . THR B 1 188 ? -10.07 -19.938 -9.234 1 98.75 188 THR B N 1
ATOM 4322 C CA . THR B 1 188 ? -11.109 -19.484 -8.32 1 98.75 188 THR B CA 1
ATOM 4323 C C . THR B 1 188 ? -12.32 -18.969 -9.102 1 98.75 188 THR B C 1
ATOM 4325 O O . THR B 1 188 ? -13.461 -19.125 -8.648 1 98.75 188 THR B O 1
ATOM 4328 N N . ALA B 1 189 ? -12.031 -18.312 -10.25 1 98.81 189 ALA B N 1
ATOM 4329 C CA . ALA B 1 189 ? -13.133 -17.891 -11.109 1 98.81 189 ALA B CA 1
ATOM 4330 C C . ALA B 1 189 ? -13.953 -19.094 -11.562 1 98.81 189 ALA B C 1
ATOM 4332 O O . ALA B 1 189 ? -15.188 -19.094 -11.469 1 98.81 189 ALA B O 1
ATOM 4333 N N . ARG B 1 190 ? -13.273 -20.141 -12.031 1 98.69 190 ARG B N 1
ATOM 4334 C CA . ARG B 1 190 ? -13.938 -21.359 -12.5 1 98.69 190 ARG B CA 1
ATOM 4335 C C . ARG B 1 190 ? -14.773 -21.984 -11.391 1 98.69 190 ARG B C 1
ATOM 4337 O O . ARG B 1 190 ? -15.93 -22.359 -11.602 1 98.69 190 ARG B O 1
ATOM 4344 N N . LEU B 1 191 ? -14.227 -22.125 -10.219 1 98.62 191 LEU B N 1
ATOM 4345 C CA . LEU B 1 191 ? -14.914 -22.75 -9.086 1 98.62 191 LEU B CA 1
ATOM 4346 C C . LEU B 1 191 ? -16.125 -21.906 -8.664 1 98.62 191 LEU B C 1
ATOM 4348 O O . LEU B 1 191 ? -17.172 -22.453 -8.305 1 98.62 191 LEU B O 1
ATOM 4352 N N . ALA B 1 192 ? -15.945 -20.562 -8.648 1 98.69 192 ALA B N 1
ATOM 4353 C CA . ALA B 1 192 ? -17.062 -19.688 -8.312 1 98.69 192 ALA B CA 1
ATOM 4354 C C . ALA B 1 192 ? -18.25 -19.906 -9.258 1 98.69 192 ALA B C 1
ATOM 4356 O O . ALA B 1 192 ? -19.406 -19.938 -8.828 1 98.69 192 ALA B O 1
ATOM 4357 N N . LYS B 1 193 ? -17.906 -20.016 -10.523 1 98.06 193 LYS B N 1
ATOM 4358 C CA . LYS B 1 193 ? -18.938 -20.281 -11.523 1 98.06 193 LYS B CA 1
ATOM 4359 C C . LYS B 1 193 ? -19.641 -21.609 -11.242 1 98.06 193 LYS B C 1
ATOM 4361 O O . LYS B 1 193 ? -20.859 -21.703 -11.32 1 98.06 193 LYS B O 1
ATOM 4366 N N . GLU B 1 194 ? -18.906 -22.641 -10.922 1 98.31 194 GLU B N 1
ATOM 4367 C CA . GLU B 1 194 ? -19.453 -23.953 -10.609 1 98.31 194 GLU B CA 1
ATOM 4368 C C . GLU B 1 194 ? -20.375 -23.906 -9.398 1 98.31 194 GLU B C 1
ATOM 4370 O O . GLU B 1 194 ? -21.359 -24.641 -9.328 1 98.31 194 GLU B O 1
ATOM 4375 N N . HIS B 1 195 ? -20.094 -23 -8.484 1 97.94 195 HIS B N 1
ATOM 4376 C CA . HIS B 1 195 ? -20.891 -22.891 -7.266 1 97.94 195 HIS B CA 1
ATOM 4377 C C . HIS B 1 195 ? -22.047 -21.922 -7.457 1 97.94 195 HIS B C 1
ATOM 4379 O O . HIS B 1 195 ? -22.812 -21.672 -6.52 1 97.94 195 HIS B O 1
ATOM 4385 N N . GLY B 1 196 ? -22.125 -21.312 -8.633 1 96.94 196 GLY B N 1
ATOM 4386 C CA . GLY B 1 196 ? -23.312 -20.562 -8.969 1 96.94 196 GLY B CA 1
ATOM 4387 C C . GLY B 1 196 ? -23.141 -19.062 -8.797 1 96.94 196 GLY B C 1
ATOM 4388 O O . GLY B 1 196 ? -24.078 -18.297 -9 1 96.94 196 GLY B O 1
ATOM 4389 N N . ASP B 1 197 ? -22 -18.609 -8.406 1 98.19 197 ASP B N 1
ATOM 4390 C CA . ASP B 1 197 ? -21.766 -17.172 -8.297 1 98.19 197 ASP B CA 1
ATOM 4391 C C . ASP B 1 197 ? -21.047 -16.641 -9.539 1 98.19 197 ASP B C 1
ATOM 4393 O O . ASP B 1 197 ? -19.844 -16.438 -9.516 1 98.19 197 ASP B O 1
ATOM 4397 N N . ILE B 1 198 ? -21.781 -16.219 -10.453 1 97.81 198 ILE B N 1
ATOM 4398 C CA . ILE B 1 198 ? -21.266 -15.789 -11.75 1 97.81 198 ILE B CA 1
ATOM 4399 C C . ILE B 1 198 ? -20.547 -14.453 -11.602 1 97.81 198 ILE B C 1
ATOM 4401 O O . ILE B 1 198 ? -19.547 -14.195 -12.281 1 97.81 198 ILE B O 1
ATOM 4405 N N . LYS B 1 199 ? -21.047 -13.617 -10.727 1 98.06 199 LYS B N 1
ATOM 4406 C CA . LYS B 1 199 ? -20.406 -12.32 -10.516 1 98.06 199 LYS B CA 1
ATOM 4407 C C . LYS B 1 199 ? -19.016 -12.484 -9.898 1 98.06 199 LYS B C 1
ATOM 4409 O O . LYS B 1 199 ? -18.062 -11.812 -10.312 1 98.06 199 LYS B O 1
ATOM 4414 N N . LEU B 1 200 ? -18.938 -13.352 -8.906 1 98.75 200 LEU B N 1
ATOM 4415 C CA . LEU B 1 200 ? -17.625 -13.633 -8.32 1 98.75 200 LEU B CA 1
ATOM 4416 C C . LEU B 1 200 ? -16.688 -14.227 -9.367 1 98.75 200 LEU B C 1
ATOM 4418 O O . LEU B 1 200 ? -15.492 -13.914 -9.367 1 98.75 200 LEU B O 1
ATOM 4422 N N . ALA B 1 201 ? -17.203 -15.102 -10.211 1 98.81 201 ALA B N 1
ATOM 4423 C CA . ALA B 1 201 ? -16.406 -15.648 -11.312 1 98.81 201 ALA B CA 1
ATOM 4424 C C . ALA B 1 201 ? -15.867 -14.531 -12.195 1 98.81 201 ALA B C 1
ATOM 4426 O O . ALA B 1 201 ? -14.703 -14.57 -12.617 1 98.81 201 ALA B O 1
ATOM 4427 N N . GLN B 1 202 ? -16.688 -13.555 -12.469 1 98.75 202 GLN B N 1
ATOM 4428 C CA . GLN B 1 202 ? -16.281 -12.414 -13.273 1 98.75 202 GLN B CA 1
ATOM 4429 C C . GLN B 1 202 ? -15.195 -11.609 -12.562 1 98.75 202 GLN B C 1
ATOM 4431 O O . GLN B 1 202 ? -14.227 -11.172 -13.188 1 98.75 202 GLN B O 1
ATOM 4436 N N . ILE B 1 203 ? -15.406 -11.391 -11.289 1 98.75 203 ILE B N 1
ATOM 4437 C CA . ILE B 1 203 ? -14.438 -10.664 -10.477 1 98.75 203 ILE B CA 1
ATOM 4438 C C . ILE B 1 203 ? -13.07 -11.344 -10.578 1 98.75 203 ILE B C 1
ATOM 4440 O O . ILE B 1 203 ? -12.094 -10.719 -11 1 98.75 203 ILE B O 1
ATOM 4444 N N . CYS B 1 204 ? -13 -12.602 -10.234 1 98.88 204 CYS B N 1
ATOM 4445 C CA . CYS B 1 204 ? -11.75 -13.352 -10.25 1 98.88 204 CYS B CA 1
ATOM 4446 C C . CYS B 1 204 ? -11.188 -13.43 -11.664 1 98.88 204 CYS B C 1
ATOM 4448 O O . CYS B 1 204 ? -9.969 -13.359 -11.852 1 98.88 204 CYS B O 1
ATOM 4450 N N . GLY B 1 205 ? -12.047 -13.586 -12.641 1 98.81 205 GLY B N 1
ATOM 4451 C CA . GLY B 1 205 ? -11.625 -13.648 -14.031 1 98.81 205 GLY B CA 1
ATOM 4452 C C . GLY B 1 205 ? -10.961 -12.367 -14.5 1 98.81 205 GLY B C 1
ATOM 4453 O O . GLY B 1 205 ? -9.953 -12.414 -15.219 1 98.81 205 GLY B O 1
ATOM 4454 N N . ASN B 1 206 ? -11.531 -11.211 -14.188 1 98.69 206 ASN B N 1
ATOM 4455 C CA . ASN B 1 206 ? -10.938 -9.938 -14.562 1 98.69 206 ASN B CA 1
ATOM 4456 C C . ASN B 1 206 ? -9.586 -9.727 -13.891 1 98.69 206 ASN B C 1
ATOM 4458 O O . ASN B 1 206 ? -8.664 -9.188 -14.508 1 98.69 206 ASN B O 1
ATOM 4462 N N . ILE B 1 207 ? -9.508 -10.109 -12.641 1 98.81 207 ILE B N 1
ATOM 4463 C CA . ILE B 1 207 ? -8.227 -10.031 -11.953 1 98.81 207 ILE B CA 1
ATOM 4464 C C . ILE B 1 207 ? -7.211 -10.938 -12.641 1 98.81 207 ILE B C 1
ATOM 4466 O O . ILE B 1 207 ? -6.07 -10.531 -12.883 1 98.81 207 ILE B O 1
ATOM 4470 N N . ALA B 1 208 ? -7.629 -12.18 -12.969 1 98.81 208 ALA B N 1
ATOM 4471 C CA . ALA B 1 208 ? -6.754 -13.109 -13.68 1 98.81 208 ALA B CA 1
ATOM 4472 C C . ALA B 1 208 ? -6.246 -12.492 -14.984 1 98.81 208 ALA B C 1
ATOM 4474 O O . ALA B 1 208 ? -5.086 -12.672 -15.352 1 98.81 208 ALA B O 1
ATOM 4475 N N . SER B 1 209 ? -7.098 -11.805 -15.648 1 98.69 209 SER B N 1
ATOM 4476 C CA . SER B 1 209 ? -6.711 -11.148 -16.891 1 98.69 209 SER B CA 1
ATOM 4477 C C . SER B 1 209 ? -5.625 -10.109 -16.656 1 98.69 209 SER B C 1
ATOM 4479 O O . SER B 1 209 ? -4.676 -10.008 -17.438 1 98.69 209 SER B O 1
ATOM 4481 N N . ASP B 1 210 ? -5.742 -9.305 -15.641 1 98.69 210 ASP B N 1
ATOM 4482 C CA . ASP B 1 210 ? -4.695 -8.352 -15.289 1 98.69 210 ASP B CA 1
ATOM 4483 C C . ASP B 1 210 ? -3.379 -9.062 -14.992 1 98.69 210 ASP B C 1
ATOM 4485 O O . ASP B 1 210 ? -2.314 -8.625 -15.43 1 98.69 210 ASP B O 1
ATOM 4489 N N . GLU B 1 211 ? -3.518 -10.125 -14.18 1 98.56 211 GLU B N 1
ATOM 4490 C CA . GLU B 1 211 ? -2.322 -10.898 -13.844 1 98.56 211 GLU B CA 1
ATOM 4491 C C . GLU B 1 211 ? -1.614 -11.398 -15.094 1 98.56 211 GLU B C 1
ATOM 4493 O O . GLU B 1 211 ? -0.383 -11.414 -15.156 1 98.56 211 GLU B O 1
ATOM 4498 N N . LYS B 1 212 ? -2.373 -11.859 -16.016 1 98.62 212 LYS B N 1
ATOM 4499 C CA . LYS B 1 212 ? -1.802 -12.359 -17.266 1 98.62 212 LYS B CA 1
ATOM 4500 C C . LYS B 1 212 ? -1.056 -11.258 -18 1 98.62 212 LYS B C 1
ATOM 4502 O O . LYS B 1 212 ? 0.017 -11.492 -18.562 1 98.62 212 LYS B O 1
ATOM 4507 N N . ARG B 1 213 ? -1.633 -10.094 -18.094 1 98.62 213 ARG B N 1
ATOM 4508 C CA . ARG B 1 213 ? -0.978 -8.961 -18.734 1 98.62 213 ARG B CA 1
ATOM 4509 C C . ARG B 1 213 ? 0.323 -8.609 -18.016 1 98.62 213 ARG B C 1
ATOM 4511 O O . ARG B 1 213 ? 1.34 -8.344 -18.656 1 98.62 213 ARG B O 1
ATOM 4518 N N . HIS B 1 214 ? 0.328 -8.57 -16.688 1 98.75 214 HIS B N 1
ATOM 4519 C CA . HIS B 1 214 ? 1.532 -8.32 -15.906 1 98.75 214 HIS B CA 1
ATOM 4520 C C . HIS B 1 214 ? 2.59 -9.391 -16.156 1 98.75 214 HIS B C 1
ATOM 4522 O O . HIS B 1 214 ? 3.771 -9.078 -16.312 1 98.75 214 HIS B O 1
ATOM 4528 N N . GLU B 1 215 ? 2.121 -10.617 -16.172 1 98.69 215 GLU B N 1
ATOM 4529 C CA . GLU B 1 215 ? 3.012 -11.734 -16.5 1 98.69 215 GLU B CA 1
ATOM 4530 C C . GLU B 1 215 ? 3.734 -11.5 -17.812 1 98.69 215 GLU B C 1
ATOM 4532 O O . GLU B 1 215 ? 4.945 -11.711 -17.922 1 98.69 215 GLU B O 1
ATOM 4537 N N . THR B 1 216 ? 2.973 -11.109 -18.781 1 98.75 216 THR B N 1
ATOM 4538 C CA . THR B 1 216 ? 3.541 -10.891 -20.109 1 98.75 216 THR B CA 1
ATOM 4539 C C . THR B 1 216 ? 4.641 -9.836 -20.062 1 98.75 216 THR B C 1
ATOM 4541 O O . THR B 1 216 ? 5.703 -10.008 -20.656 1 98.75 216 THR B O 1
ATOM 4544 N N . ALA B 1 217 ? 4.414 -8.781 -19.391 1 98.75 217 ALA B N 1
ATOM 4545 C CA . ALA B 1 217 ? 5.402 -7.719 -19.266 1 98.75 217 ALA B CA 1
ATOM 4546 C C . ALA B 1 217 ? 6.676 -8.227 -18.594 1 98.75 217 ALA B C 1
ATOM 4548 O O . ALA B 1 217 ? 7.777 -8.031 -19.109 1 98.75 217 ALA B O 1
ATOM 4549 N N . TYR B 1 218 ? 6.555 -8.891 -17.469 1 98.75 218 TYR B N 1
ATOM 4550 C CA . TYR B 1 218 ? 7.723 -9.352 -16.719 1 98.75 218 TYR B CA 1
ATOM 4551 C C . TYR B 1 218 ? 8.477 -10.422 -17.5 1 98.75 218 TYR B C 1
ATOM 4553 O O . TYR B 1 218 ? 9.711 -10.461 -17.484 1 98.75 218 TYR B O 1
ATOM 4561 N N . THR B 1 219 ? 7.742 -11.32 -18.141 1 98.75 219 THR B N 1
ATOM 4562 C CA . THR B 1 219 ? 8.391 -12.359 -18.938 1 98.75 219 THR B CA 1
ATOM 4563 C C . THR B 1 219 ? 9.172 -11.75 -20.094 1 98.75 219 THR B C 1
ATOM 4565 O O . THR B 1 219 ? 10.227 -12.266 -20.484 1 98.75 219 THR B O 1
ATOM 4568 N N . LYS B 1 220 ? 8.648 -10.688 -20.672 1 98.75 220 LYS B N 1
ATOM 4569 C CA . LYS B 1 220 ? 9.336 -9.984 -21.75 1 98.75 220 LYS B CA 1
ATOM 4570 C C . LYS B 1 220 ? 10.656 -9.391 -21.266 1 98.75 220 LYS B C 1
ATOM 4572 O O . LYS B 1 220 ? 11.633 -9.352 -22.016 1 98.75 220 LYS B O 1
ATOM 4577 N N . ILE B 1 221 ? 10.711 -8.891 -20.062 1 98.75 221 ILE B N 1
ATOM 4578 C CA . ILE B 1 221 ? 11.945 -8.359 -19.5 1 98.75 221 ILE B CA 1
ATOM 4579 C C . ILE B 1 221 ? 13 -9.461 -19.438 1 98.75 221 ILE B C 1
ATOM 4581 O O . ILE B 1 221 ? 14.141 -9.266 -19.844 1 98.75 221 ILE B O 1
ATOM 4585 N N . VAL B 1 222 ? 12.57 -10.586 -18.938 1 98.81 222 VAL B N 1
ATOM 4586 C CA . VAL B 1 222 ? 13.516 -11.695 -18.797 1 98.81 222 VAL B CA 1
ATOM 4587 C C . VAL B 1 222 ? 13.938 -12.195 -20.172 1 98.81 222 VAL B C 1
ATOM 4589 O O . VAL B 1 222 ? 15.094 -12.578 -20.375 1 98.81 222 VAL B O 1
ATOM 4592 N N . GLU B 1 223 ? 13.016 -12.211 -21.078 1 98.62 223 GLU B N 1
ATOM 4593 C CA . GLU B 1 223 ? 13.367 -12.539 -22.453 1 98.62 223 GLU B CA 1
ATOM 4594 C C . GLU B 1 223 ? 14.469 -11.625 -22.984 1 98.62 223 GLU B C 1
ATOM 4596 O O . GLU B 1 223 ? 15.414 -12.086 -23.625 1 98.62 223 GLU B O 1
ATOM 4601 N N . LYS B 1 224 ? 14.336 -10.352 -22.766 1 98.69 224 LYS B N 1
ATOM 4602 C CA . LYS B 1 224 ? 15.344 -9.383 -23.188 1 98.69 224 LYS B CA 1
ATOM 4603 C C . LYS B 1 224 ? 16.672 -9.641 -22.484 1 98.69 224 LYS B C 1
ATOM 4605 O O . LYS B 1 224 ? 17.734 -9.5 -23.094 1 98.69 224 LYS B O 1
ATOM 4610 N N . LEU B 1 225 ? 16.609 -10.016 -21.203 1 98.25 225 LEU B N 1
ATOM 4611 C CA . LEU B 1 225 ? 17.828 -10.359 -20.484 1 98.25 225 LEU B CA 1
ATOM 4612 C C . LEU B 1 225 ? 18.516 -11.578 -21.094 1 98.25 225 LEU B C 1
ATOM 4614 O O . LEU B 1 225 ? 19.734 -11.617 -21.203 1 98.25 225 LEU B O 1
ATOM 4618 N N . PHE B 1 226 ? 17.719 -12.586 -21.5 1 98.5 226 PHE B N 1
ATOM 4619 C CA . PHE B 1 226 ? 18.281 -13.758 -22.156 1 98.5 226 PHE B CA 1
ATOM 4620 C C . PHE B 1 226 ? 18.953 -13.383 -23.484 1 98.5 226 PHE B C 1
ATOM 4622 O O . PHE B 1 226 ? 19.953 -13.992 -23.875 1 98.5 226 PHE B O 1
ATOM 4629 N N . GLU B 1 227 ? 18.422 -12.375 -24.141 1 97.69 227 GLU B N 1
ATOM 4630 C CA . GLU B 1 227 ? 18.984 -11.898 -25.391 1 97.69 227 GLU B CA 1
ATOM 4631 C C . GLU B 1 227 ? 20.344 -11.242 -25.172 1 97.69 227 GLU B C 1
ATOM 4633 O O . GLU B 1 227 ? 21.281 -11.477 -25.938 1 97.69 227 GLU B O 1
ATOM 4638 N N . ILE B 1 228 ? 20.531 -10.492 -24.109 1 96.75 228 ILE B N 1
ATOM 4639 C CA . ILE B 1 228 ? 21.719 -9.633 -24 1 96.75 228 ILE B CA 1
ATOM 4640 C C . ILE B 1 228 ? 22.719 -10.273 -23.062 1 96.75 228 ILE B C 1
ATOM 4642 O O . ILE B 1 228 ? 23.906 -9.938 -23.094 1 96.75 228 ILE B O 1
ATOM 4646 N N . ASP B 1 229 ? 22.266 -11.117 -22.188 1 97.25 229 ASP B N 1
ATOM 4647 C CA . ASP B 1 229 ? 23.125 -11.789 -21.219 1 97.25 229 ASP B CA 1
ATOM 4648 C C . ASP B 1 229 ? 22.594 -13.188 -20.891 1 97.25 229 ASP B C 1
ATOM 4650 O O . ASP B 1 229 ? 22.234 -13.469 -19.75 1 97.25 229 ASP B O 1
ATOM 4654 N N . PRO B 1 230 ? 22.656 -14.094 -21.891 1 98 230 PRO B N 1
ATOM 4655 C CA . PRO B 1 230 ? 22.062 -15.422 -21.703 1 98 230 PRO B CA 1
ATOM 4656 C C . PRO B 1 230 ? 22.703 -16.188 -20.547 1 98 230 PRO B C 1
ATOM 4658 O O . PRO B 1 230 ? 22 -16.844 -19.781 1 98 230 PRO B O 1
ATOM 4661 N N . ASP B 1 231 ? 24.016 -16.078 -20.375 1 97.88 231 ASP B N 1
ATOM 4662 C CA . ASP B 1 231 ? 24.719 -16.812 -19.344 1 97.88 231 ASP B CA 1
ATOM 4663 C C . ASP B 1 231 ? 24.281 -16.344 -17.953 1 97.88 231 ASP B C 1
ATOM 4665 O O . ASP B 1 231 ? 23.906 -17.156 -17.109 1 97.88 231 ASP B O 1
ATOM 4669 N N . GLY B 1 232 ? 24.297 -15.039 -17.719 1 97.44 232 GLY B N 1
ATOM 4670 C CA . GLY B 1 232 ? 23.875 -14.508 -16.438 1 97.44 232 GLY B CA 1
ATOM 4671 C C . GLY B 1 232 ? 22.422 -14.797 -16.109 1 97.44 232 GLY B C 1
ATOM 4672 O O . GLY B 1 232 ? 22.078 -15.055 -14.961 1 97.44 232 GLY B O 1
ATOM 4673 N N . THR B 1 233 ? 21.625 -14.797 -17.125 1 98.56 233 THR B N 1
ATOM 4674 C CA . THR B 1 233 ? 20.188 -14.961 -16.922 1 98.56 233 THR B CA 1
ATOM 4675 C C . THR B 1 233 ? 19.844 -16.406 -16.562 1 98.56 233 THR B C 1
ATOM 4677 O O . THR B 1 233 ? 19.047 -16.656 -15.656 1 98.56 233 THR B O 1
ATOM 4680 N N . VAL B 1 234 ? 20.453 -17.359 -17.219 1 98.81 234 VAL B N 1
ATOM 4681 C CA . VAL B 1 234 ? 20.141 -18.75 -16.922 1 98.81 234 VAL B CA 1
ATOM 4682 C C . VAL B 1 234 ? 20.672 -19.109 -15.547 1 98.81 234 VAL B C 1
ATOM 4684 O O . VAL B 1 234 ? 20.062 -19.906 -14.82 1 98.81 234 VAL B O 1
ATOM 4687 N N . LEU B 1 235 ? 21.828 -18.562 -15.125 1 98.56 235 LEU B N 1
ATOM 4688 C CA . LEU B 1 235 ? 22.344 -18.75 -13.781 1 98.56 235 LEU B CA 1
ATOM 4689 C C . LEU B 1 235 ? 21.375 -18.203 -12.734 1 98.56 235 LEU B C 1
ATOM 4691 O O . LEU B 1 235 ? 21.141 -18.828 -11.711 1 98.56 235 LEU B O 1
ATOM 4695 N N . ALA B 1 236 ? 20.797 -17.047 -13.055 1 98.5 236 ALA B N 1
ATOM 4696 C CA . ALA B 1 236 ? 19.828 -16.438 -12.156 1 98.5 236 ALA B CA 1
ATOM 4697 C C . ALA B 1 236 ? 18.562 -17.281 -12.07 1 98.5 236 ALA B C 1
ATOM 4699 O O . ALA B 1 236 ? 17.984 -17.438 -10.992 1 98.5 236 ALA B O 1
ATOM 4700 N N . PHE B 1 237 ? 18.141 -17.75 -13.227 1 98.69 237 PHE B N 1
ATOM 4701 C CA . PHE B 1 237 ? 16.953 -18.609 -13.266 1 98.69 237 PHE B CA 1
ATOM 4702 C C . PHE B 1 237 ? 17.156 -19.828 -12.391 1 98.69 237 PHE B C 1
ATOM 4704 O O . PHE B 1 237 ? 16.297 -20.156 -11.562 1 98.69 237 PHE B O 1
ATOM 4711 N N . ALA B 1 238 ? 18.266 -20.453 -12.508 1 98.56 238 ALA B N 1
ATOM 4712 C CA . ALA B 1 238 ? 18.594 -21.625 -11.695 1 98.56 238 ALA B CA 1
ATOM 4713 C C . ALA B 1 238 ? 18.641 -21.266 -10.219 1 98.56 238 ALA B C 1
ATOM 4715 O O . ALA B 1 238 ? 18.156 -22.031 -9.375 1 98.56 238 ALA B O 1
ATOM 4716 N N . ASP B 1 239 ? 19.219 -20.188 -9.93 1 98 239 ASP B N 1
ATOM 4717 C CA . ASP B 1 239 ? 19.328 -19.734 -8.547 1 98 239 ASP B CA 1
ATOM 4718 C C . ASP B 1 239 ? 17.953 -19.562 -7.906 1 98 239 ASP B C 1
ATOM 4720 O O . ASP B 1 239 ? 17.719 -20.047 -6.793 1 98 239 ASP B O 1
A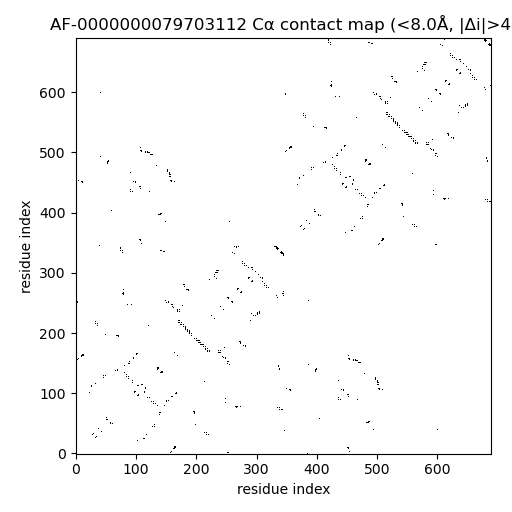TOM 4724 N N . MET B 1 240 ? 17.016 -18.891 -8.57 1 97.62 240 MET B N 1
ATOM 4725 C CA . MET B 1 240 ? 15.672 -18.688 -8.047 1 97.62 240 MET B CA 1
ATOM 4726 C C . MET B 1 240 ? 14.961 -20.016 -7.824 1 97.62 240 MET B C 1
ATOM 4728 O O . MET B 1 240 ? 14.234 -20.172 -6.844 1 97.62 240 MET B O 1
ATOM 4732 N N . MET B 1 241 ? 15.195 -20.938 -8.758 1 97.44 241 MET B N 1
ATOM 4733 C CA . MET B 1 241 ? 14.523 -22.234 -8.617 1 97.44 241 MET B CA 1
ATOM 4734 C C . MET B 1 241 ? 15.102 -23.016 -7.445 1 97.44 241 MET B C 1
ATOM 4736 O O . MET B 1 241 ? 14.383 -23.75 -6.77 1 97.44 241 MET B O 1
ATOM 4740 N N . ARG B 1 242 ? 16.391 -22.875 -7.215 1 96.44 242 ARG B N 1
ATOM 4741 C CA . ARG B 1 242 ? 17 -23.531 -6.062 1 96.44 242 ARG B CA 1
ATOM 4742 C C . ARG B 1 242 ? 16.453 -22.969 -4.758 1 96.44 242 ARG B C 1
ATOM 4744 O O . ARG B 1 242 ? 16.281 -23.688 -3.781 1 96.44 242 ARG B O 1
ATOM 4751 N N . LYS B 1 243 ? 16.234 -21.641 -4.77 1 94 243 LYS B N 1
ATOM 4752 C CA . LYS B 1 243 ? 15.688 -20.969 -3.594 1 94 243 LYS B CA 1
ATOM 4753 C C . LYS B 1 243 ? 14.211 -21.312 -3.414 1 94 243 LYS B C 1
ATOM 4755 O O . LYS B 1 243 ? 13.633 -21.047 -2.357 1 94 243 LYS B O 1
ATOM 4760 N N . LYS B 1 244 ? 13.602 -21.953 -4.355 1 89.25 244 LYS B N 1
ATOM 4761 C CA . LYS B 1 244 ? 12.172 -22.25 -4.363 1 89.25 244 LYS B CA 1
ATOM 4762 C C . LYS B 1 244 ? 11.352 -20.969 -4.273 1 89.25 244 LYS B C 1
ATOM 4764 O O . LYS B 1 244 ? 11.328 -20.312 -3.23 1 89.25 244 LYS B O 1
ATOM 4769 N N . ILE B 1 245 ? 10.68 -20.609 -5.203 1 89.62 245 ILE B N 1
ATOM 4770 C CA . ILE B 1 245 ? 9.875 -19.391 -5.266 1 89.62 245 ILE B CA 1
ATOM 4771 C C . ILE B 1 245 ? 8.695 -19.5 -4.305 1 89.62 245 ILE B C 1
ATOM 4773 O O . ILE B 1 245 ? 7.863 -20.406 -4.434 1 89.62 245 ILE B O 1
ATOM 4777 N N . SER B 1 246 ? 8.75 -18.672 -3.348 1 86.81 246 SER B N 1
ATOM 4778 C CA . SER B 1 246 ? 7.688 -18.641 -2.35 1 86.81 246 SER B CA 1
ATOM 4779 C C . SER B 1 246 ? 6.676 -17.547 -2.65 1 86.81 246 SER B C 1
ATOM 4781 O O . SER B 1 246 ? 7.035 -16.484 -3.172 1 86.81 246 SER B O 1
ATOM 4783 N N . MET B 1 247 ? 5.434 -17.922 -2.232 1 88.69 247 MET B N 1
ATOM 4784 C CA . MET B 1 247 ? 4.402 -16.891 -2.326 1 88.69 247 MET B CA 1
ATOM 4785 C C . MET B 1 247 ? 4.734 -15.711 -1.432 1 88.69 247 MET B C 1
ATOM 4787 O O . MET B 1 247 ? 5.238 -15.883 -0.321 1 88.69 247 MET B O 1
ATOM 4791 N N . PRO B 1 248 ? 4.402 -14.492 -1.911 1 87.44 248 PRO B N 1
ATOM 4792 C CA . PRO B 1 248 ? 4.738 -13.297 -1.134 1 87.44 248 PRO B CA 1
ATOM 4793 C C . PRO B 1 248 ? 4.102 -13.297 0.256 1 87.44 248 PRO B C 1
ATOM 4795 O O . PRO B 1 248 ? 4.676 -12.75 1.2 1 87.44 248 PRO B O 1
ATOM 4798 N N . ALA B 1 249 ? 2.99 -13.938 0.406 1 90.12 249 ALA B N 1
ATOM 4799 C CA . ALA B 1 249 ? 2.264 -13.891 1.673 1 90.12 249 ALA B CA 1
ATOM 4800 C C . ALA B 1 249 ? 2.602 -15.109 2.537 1 90.12 249 ALA B C 1
ATOM 4802 O O . ALA B 1 249 ? 1.82 -15.492 3.41 1 90.12 249 ALA B O 1
ATOM 4803 N N . HIS B 1 250 ? 3.795 -15.695 2.328 1 93.5 250 HIS B N 1
ATOM 4804 C CA . HIS B 1 250 ? 4.156 -16.922 3.025 1 93.5 250 HIS B CA 1
ATOM 4805 C C . HIS B 1 250 ? 4.293 -16.688 4.523 1 93.5 250 HIS B C 1
ATOM 4807 O O . HIS B 1 250 ? 4.309 -17.641 5.309 1 93.5 250 HIS B O 1
ATOM 4813 N N . LEU B 1 251 ? 4.332 -15.438 4.965 1 94.44 251 LEU B N 1
ATOM 4814 C CA . LEU B 1 251 ? 4.441 -15.125 6.387 1 94.44 251 LEU B CA 1
ATOM 4815 C C . LEU B 1 251 ? 3.08 -14.758 6.969 1 94.44 251 LEU B C 1
ATOM 4817 O O . LEU B 1 251 ? 3.002 -14.148 8.039 1 94.44 251 LEU B O 1
ATOM 4821 N N . MET B 1 252 ? 2.002 -15.047 6.281 1 96.88 252 MET B N 1
ATOM 4822 C CA . MET B 1 252 ? 0.681 -14.734 6.816 1 96.88 252 MET B CA 1
ATOM 4823 C C . MET B 1 252 ? 0.476 -15.391 8.18 1 96.88 252 MET B C 1
ATOM 4825 O O . MET B 1 252 ? 0.855 -16.547 8.375 1 96.88 252 MET B O 1
ATOM 4829 N N . TYR B 1 253 ? -0.087 -14.609 9.039 1 97.81 253 TYR B N 1
ATOM 4830 C CA . TYR B 1 253 ? -0.325 -14.945 10.438 1 97.81 253 TYR B CA 1
ATOM 4831 C C . TYR B 1 253 ? -1.55 -14.219 10.977 1 97.81 253 TYR B C 1
ATOM 4833 O O . TYR B 1 253 ? -1.759 -13.039 10.672 1 97.81 253 TYR B O 1
ATOM 4841 N N . ASP B 1 254 ? -2.377 -14.984 11.758 1 97.62 254 ASP B N 1
ATOM 4842 C CA . ASP B 1 254 ? -3.617 -14.359 12.211 1 97.62 254 ASP B CA 1
ATOM 4843 C C . ASP B 1 254 ? -3.59 -14.109 13.719 1 97.62 254 ASP B C 1
ATOM 4845 O O . ASP B 1 254 ? -4.617 -13.781 14.32 1 97.62 254 ASP B O 1
ATOM 4849 N N . GLY B 1 255 ? -2.422 -14.258 14.344 1 96 255 GLY B N 1
ATOM 4850 C CA . GLY B 1 255 ? -2.291 -14.031 15.781 1 96 255 GLY B CA 1
ATOM 4851 C C . GLY B 1 255 ? -2.477 -15.297 16.594 1 96 255 GLY B C 1
ATOM 4852 O O . GLY B 1 255 ? -2.271 -15.289 17.812 1 96 255 GLY B O 1
ATOM 4853 N N . GLN B 1 256 ? -2.766 -16.438 15.961 1 95.69 256 GLN B N 1
ATOM 4854 C CA . GLN B 1 256 ? -3.094 -17.641 16.719 1 95.69 256 GLN B CA 1
ATOM 4855 C C . GLN B 1 256 ? -2.479 -18.875 16.078 1 95.69 256 GLN B C 1
ATOM 4857 O O . GLN B 1 256 ? -1.855 -19.703 16.766 1 95.69 256 GLN B O 1
ATOM 4862 N N . ASP B 1 257 ? -2.594 -18.984 14.781 1 96.12 257 ASP B N 1
ATOM 4863 C CA . ASP B 1 257 ? -2.158 -20.172 14.07 1 96.12 257 ASP B CA 1
ATOM 4864 C C . ASP B 1 257 ? -0.812 -19.953 13.391 1 96.12 257 ASP B C 1
ATOM 4866 O O . ASP B 1 257 ? -0.748 -19.344 12.32 1 96.12 257 ASP B O 1
ATOM 4870 N N . ASP B 1 258 ? 0.222 -20.594 13.82 1 95 258 ASP B N 1
ATOM 4871 C CA . ASP B 1 258 ? 1.557 -20.469 13.242 1 95 258 ASP B CA 1
ATOM 4872 C C . ASP B 1 258 ? 1.638 -21.188 11.891 1 95 258 ASP B C 1
ATOM 4874 O O . ASP B 1 258 ? 2.562 -20.938 11.109 1 95 258 ASP B O 1
ATOM 4878 N N . ASN B 1 259 ? 0.673 -22.062 11.641 1 96.56 259 ASN B N 1
ATOM 4879 C CA . ASN B 1 259 ? 0.676 -22.828 10.406 1 96.56 259 ASN B CA 1
ATOM 4880 C C . ASN B 1 259 ? -0.352 -22.297 9.414 1 96.56 259 ASN B C 1
ATOM 4882 O O . ASN B 1 259 ? -0.778 -23.016 8.508 1 96.56 259 ASN B O 1
ATOM 4886 N N . LEU B 1 260 ? -0.79 -21.078 9.625 1 97.81 260 LEU B N 1
ATOM 4887 C CA . LEU B 1 260 ? -1.876 -20.516 8.836 1 97.81 260 LEU B CA 1
ATOM 4888 C C . LEU B 1 260 ? -1.581 -20.641 7.34 1 97.81 260 LEU B C 1
ATOM 4890 O O . LEU B 1 260 ? -2.436 -21.078 6.57 1 97.81 260 LEU B O 1
ATOM 4894 N N . PHE B 1 261 ? -0.372 -20.312 6.891 1 97.25 261 PHE B N 1
ATOM 4895 C CA . PHE B 1 261 ? -0.013 -20.344 5.48 1 97.25 261 PHE B CA 1
ATOM 4896 C C . PHE B 1 261 ? -0.05 -21.781 4.957 1 97.25 261 PHE B C 1
ATOM 4898 O O . PHE B 1 261 ? -0.596 -22.047 3.881 1 97.25 261 PHE B O 1
ATOM 4905 N N . ASP B 1 262 ? 0.562 -22.641 5.668 1 96.56 262 ASP B N 1
ATOM 4906 C CA . ASP B 1 262 ? 0.593 -24.047 5.25 1 96.56 262 ASP B CA 1
ATOM 4907 C C . ASP B 1 262 ? -0.819 -24.609 5.137 1 96.56 262 ASP B C 1
ATOM 4909 O O . ASP B 1 262 ? -1.117 -25.359 4.207 1 96.56 262 ASP B O 1
ATOM 4913 N N . ASN B 1 263 ? -1.619 -24.297 6.141 1 97.94 263 ASN B N 1
ATOM 4914 C CA . ASN B 1 263 ? -3.006 -24.766 6.121 1 97.94 263 ASN B CA 1
ATOM 4915 C C . ASN B 1 263 ? -3.766 -24.188 4.926 1 97.94 263 ASN B C 1
ATOM 4917 O O . ASN B 1 263 ? -4.465 -24.922 4.223 1 97.94 263 ASN B O 1
ATOM 4921 N N . PHE B 1 264 ? -3.609 -22.906 4.711 1 97.94 264 PHE B N 1
ATOM 4922 C CA . PHE B 1 264 ? -4.207 -22.25 3.555 1 97.94 264 PHE B CA 1
ATOM 4923 C C . PHE B 1 264 ? -3.752 -22.906 2.26 1 97.94 264 PHE B C 1
ATOM 4925 O O . PHE B 1 264 ? -4.574 -23.219 1.392 1 97.94 264 PHE B O 1
ATOM 4932 N N . SER B 1 265 ? -2.43 -23.125 2.135 1 96.69 265 SER B N 1
ATOM 4933 C CA . SER B 1 265 ? -1.84 -23.719 0.942 1 96.69 265 SER B CA 1
ATOM 4934 C C . SER B 1 265 ? -2.379 -25.125 0.704 1 96.69 265 SER B C 1
ATOM 4936 O O . SER B 1 265 ? -2.627 -25.516 -0.439 1 96.69 265 SER B O 1
ATOM 4938 N N . ALA B 1 266 ? -2.568 -25.859 1.773 1 96.5 266 ALA B N 1
ATOM 4939 C CA . ALA B 1 266 ? -3.107 -27.219 1.67 1 96.5 266 ALA B CA 1
ATOM 4940 C C . ALA B 1 266 ? -4.535 -27.203 1.129 1 96.5 266 ALA B C 1
ATOM 4942 O O . ALA B 1 266 ? -4.906 -28.047 0.314 1 96.5 266 ALA B O 1
ATOM 4943 N N . VAL B 1 267 ? -5.328 -26.297 1.604 1 98.12 267 VAL B N 1
ATOM 4944 C CA . VAL B 1 267 ? -6.703 -26.172 1.127 1 98.12 267 VAL B CA 1
ATOM 4945 C C . VAL B 1 267 ? -6.703 -25.812 -0.356 1 98.12 267 VAL B C 1
ATOM 4947 O O . VAL B 1 267 ? -7.473 -26.375 -1.14 1 98.12 267 VAL B O 1
ATOM 4950 N N . ALA B 1 268 ? -5.82 -24.875 -0.742 1 97.62 268 ALA B N 1
ATOM 4951 C CA . ALA B 1 268 ? -5.723 -24.469 -2.139 1 97.62 268 ALA B CA 1
ATOM 4952 C C . ALA B 1 268 ? -5.348 -25.641 -3.035 1 97.62 268 ALA B C 1
ATOM 4954 O O . ALA B 1 268 ? -5.902 -25.797 -4.125 1 97.62 268 ALA B O 1
ATOM 4955 N N . GLN B 1 269 ? -4.406 -26.438 -2.557 1 95.5 269 GLN B N 1
ATOM 4956 C CA . GLN B 1 269 ? -3.982 -27.625 -3.295 1 95.5 269 GLN B CA 1
ATOM 4957 C C . GLN B 1 269 ? -5.133 -28.609 -3.453 1 95.5 269 GLN B C 1
ATOM 4959 O O . GLN B 1 269 ? -5.379 -29.125 -4.551 1 95.5 269 GLN B O 1
ATOM 4964 N N . ARG B 1 270 ? -5.844 -28.859 -2.418 1 95.88 270 ARG B N 1
ATOM 4965 C CA . ARG B 1 270 ? -6.941 -29.828 -2.439 1 95.88 270 ARG B CA 1
ATOM 4966 C C . ARG B 1 270 ? -8.047 -29.375 -3.383 1 95.88 270 ARG B C 1
ATOM 4968 O O . ARG B 1 270 ? -8.633 -30.188 -4.105 1 95.88 270 ARG B O 1
ATOM 4975 N N . LEU B 1 271 ? -8.312 -28.062 -3.412 1 97.31 271 LEU B N 1
ATOM 4976 C CA . LEU B 1 271 ? -9.406 -27.531 -4.219 1 97.31 271 LEU B CA 1
ATOM 4977 C C . LEU B 1 271 ? -8.984 -27.391 -5.68 1 97.31 271 LEU B C 1
ATOM 4979 O O . LEU B 1 271 ? -9.812 -27.094 -6.543 1 97.31 271 LEU B O 1
ATOM 4983 N N . GLY B 1 272 ? -7.625 -27.562 -5.918 1 96.88 272 GLY B N 1
ATOM 4984 C CA . GLY B 1 272 ? -7.137 -27.422 -7.281 1 96.88 272 GLY B CA 1
ATOM 4985 C C . GLY B 1 272 ? -6.953 -25.984 -7.703 1 96.88 272 GLY B C 1
ATOM 4986 O O . GLY B 1 272 ? -6.973 -25.672 -8.898 1 96.88 272 GLY B O 1
ATOM 4987 N N . VAL B 1 273 ? -6.883 -25.078 -6.766 1 98.12 273 VAL B N 1
ATOM 4988 C CA . VAL B 1 273 ? -6.703 -23.672 -7.078 1 98.12 273 VAL B CA 1
ATOM 4989 C C . VAL B 1 273 ? -5.254 -23.406 -7.473 1 98.12 273 VAL B C 1
ATOM 4991 O O . VAL B 1 273 ? -4.984 -22.656 -8.422 1 98.12 273 VAL B O 1
ATOM 4994 N N . TYR B 1 274 ? -4.332 -23.922 -6.785 1 96.56 274 TYR B N 1
ATOM 4995 C CA . TYR B 1 274 ? -2.9 -23.875 -7.07 1 96.56 274 TYR B CA 1
ATOM 4996 C C . TYR B 1 274 ? -2.201 -25.125 -6.527 1 96.56 274 TYR B C 1
ATOM 4998 O O . TYR B 1 274 ? -2.059 -25.281 -5.312 1 96.56 274 TYR B O 1
ATOM 5006 N N . THR B 1 275 ? -1.721 -25.953 -7.383 1 94.88 275 THR B N 1
ATOM 5007 C CA . THR B 1 275 ? -1.187 -27.25 -7 1 94.88 275 THR B CA 1
ATOM 5008 C C . THR B 1 275 ? 0.292 -27.359 -7.367 1 94.88 275 THR B C 1
ATOM 5010 O O . THR B 1 275 ? 0.84 -26.469 -8.023 1 94.88 275 THR B O 1
ATOM 5013 N N . ALA B 1 276 ? 0.87 -28.359 -6.895 1 92.12 276 ALA B N 1
ATOM 5014 C CA . ALA B 1 276 ? 2.246 -28.672 -7.277 1 92.12 276 ALA B CA 1
ATOM 5015 C C . ALA B 1 276 ? 2.369 -28.859 -8.789 1 92.12 276 ALA B C 1
ATOM 5017 O O . ALA B 1 276 ? 3.393 -28.5 -9.375 1 92.12 276 ALA B O 1
ATOM 5018 N N . ARG B 1 277 ? 1.377 -29.406 -9.375 1 93.88 277 ARG B N 1
ATOM 5019 C CA . ARG B 1 277 ? 1.373 -29.547 -10.828 1 93.88 277 ARG B CA 1
ATOM 5020 C C . ARG B 1 277 ? 1.407 -28.188 -11.508 1 93.88 277 ARG B C 1
ATOM 5022 O O . ARG B 1 277 ? 2.086 -28 -12.523 1 93.88 277 ARG B O 1
ATOM 5029 N N . ASP B 1 278 ? 0.608 -27.266 -10.992 1 96.12 278 ASP B N 1
ATOM 5030 C CA . ASP B 1 278 ? 0.642 -25.906 -11.531 1 96.12 278 ASP B CA 1
ATOM 5031 C C . ASP B 1 278 ? 2.047 -25.312 -11.438 1 96.12 278 ASP B C 1
ATOM 5033 O O . ASP B 1 278 ? 2.506 -24.641 -12.367 1 96.12 278 ASP B O 1
ATOM 5037 N N . TYR B 1 279 ? 2.666 -25.547 -10.297 1 95.69 279 TYR B N 1
ATOM 5038 C CA . TYR B 1 279 ? 4.031 -25.062 -10.102 1 95.69 279 TYR B CA 1
ATOM 5039 C C . TYR B 1 279 ? 4.953 -25.594 -11.195 1 95.69 279 TYR B C 1
ATOM 5041 O O . TYR B 1 279 ? 5.715 -24.828 -11.797 1 95.69 279 TYR B O 1
ATOM 5049 N N . ALA B 1 280 ? 4.918 -26.891 -11.477 1 96.38 280 ALA B N 1
ATOM 5050 C CA . ALA B 1 280 ? 5.723 -27.516 -12.523 1 96.38 280 ALA B CA 1
ATOM 5051 C C . ALA B 1 280 ? 5.355 -26.953 -13.898 1 96.38 280 ALA B C 1
ATOM 5053 O O . ALA B 1 280 ? 6.234 -26.703 -14.727 1 96.38 280 ALA B O 1
ATOM 5054 N N . ASP B 1 281 ? 4.098 -26.781 -14.125 1 97.38 281 ASP B N 1
ATOM 5055 C CA . ASP B 1 281 ? 3.625 -26.25 -15.406 1 97.38 281 ASP B CA 1
ATOM 5056 C C . ASP B 1 281 ? 4.129 -24.828 -15.633 1 97.38 281 ASP B C 1
ATOM 5058 O O . ASP B 1 281 ? 4.441 -24.453 -16.766 1 97.38 281 ASP B O 1
ATOM 5062 N N . ILE B 1 282 ? 4.133 -24.031 -14.594 1 98.06 282 ILE B N 1
ATOM 5063 C CA . ILE B 1 282 ? 4.633 -22.672 -14.703 1 98.06 282 ILE B CA 1
ATOM 5064 C C . ILE B 1 282 ? 6.105 -22.688 -15.102 1 98.06 282 ILE B C 1
ATOM 5066 O O . ILE B 1 282 ? 6.52 -21.953 -16 1 98.06 282 ILE B O 1
ATOM 5070 N N . LEU B 1 283 ? 6.852 -23.516 -14.43 1 97.56 283 LEU B N 1
ATOM 5071 C CA . LEU B 1 283 ? 8.273 -23.625 -14.75 1 97.56 283 LEU B CA 1
ATOM 5072 C C . LEU B 1 283 ? 8.477 -24.062 -16.188 1 97.56 283 LEU B C 1
ATOM 5074 O O . LEU B 1 283 ? 9.297 -23.484 -16.906 1 97.56 283 LEU B O 1
ATOM 5078 N N . GLU B 1 284 ? 7.75 -25.078 -16.547 1 97.94 284 GLU B N 1
ATOM 5079 C CA . GLU B 1 284 ? 7.84 -25.562 -17.922 1 97.94 284 GLU B CA 1
ATOM 5080 C C . GLU B 1 284 ? 7.473 -24.453 -18.906 1 97.94 284 GLU B C 1
ATOM 5082 O O . GLU B 1 284 ? 8.125 -24.297 -19.938 1 97.94 284 GLU B O 1
ATOM 5087 N N . PHE B 1 285 ? 6.453 -23.781 -18.609 1 98.44 285 PHE B N 1
ATOM 5088 C CA . PHE B 1 285 ? 6.012 -22.672 -19.453 1 98.44 285 PHE B CA 1
ATOM 5089 C C . PHE B 1 285 ? 7.125 -21.656 -19.625 1 98.44 285 PHE B C 1
ATOM 5091 O O . PHE B 1 285 ? 7.406 -21.203 -20.734 1 98.44 285 PHE B O 1
ATOM 5098 N N . LEU B 1 286 ? 7.773 -21.234 -18.547 1 98.56 286 LEU B N 1
ATOM 5099 C CA . LEU B 1 286 ? 8.805 -20.203 -18.578 1 98.56 286 LEU B CA 1
ATOM 5100 C C . LEU B 1 286 ? 10.039 -20.688 -19.312 1 98.56 286 LEU B C 1
ATOM 5102 O O . LEU B 1 286 ? 10.664 -19.938 -20.078 1 98.56 286 LEU B O 1
ATOM 5106 N N . VAL B 1 287 ? 10.383 -21.969 -19.125 1 98.38 287 VAL B N 1
ATOM 5107 C CA . VAL B 1 287 ? 11.508 -22.578 -19.828 1 98.38 287 VAL B CA 1
ATOM 5108 C C . VAL B 1 287 ? 11.258 -22.516 -21.328 1 98.38 287 VAL B C 1
ATOM 5110 O O . VAL B 1 287 ? 12.164 -22.188 -22.109 1 98.38 287 VAL B O 1
ATOM 5113 N N . ASN B 1 288 ? 10.055 -22.844 -21.703 1 98.31 288 ASN B N 1
ATOM 5114 C CA . ASN B 1 288 ? 9.695 -22.828 -23.109 1 98.31 288 ASN B CA 1
ATOM 5115 C C . ASN B 1 288 ? 9.609 -21.406 -23.656 1 98.31 288 ASN B C 1
ATOM 5117 O O . ASN B 1 288 ? 10.109 -21.125 -24.734 1 98.31 288 ASN B O 1
ATOM 5121 N N . LYS B 1 289 ? 8.977 -20.516 -22.891 1 98.31 289 LYS B N 1
ATOM 5122 C CA . LYS B 1 289 ? 8.805 -19.125 -23.297 1 98.31 289 LYS B CA 1
ATOM 5123 C C . LYS B 1 289 ? 10.148 -18.453 -23.547 1 98.31 289 LYS B C 1
ATOM 5125 O O . LYS B 1 289 ? 10.289 -17.688 -24.516 1 98.31 289 LYS B O 1
ATOM 5130 N N . TRP B 1 290 ? 11.141 -18.766 -22.734 1 98.62 290 TRP B N 1
ATOM 5131 C CA . TRP B 1 290 ? 12.445 -18.125 -22.828 1 98.62 290 TRP B CA 1
ATOM 5132 C C . TRP B 1 290 ? 13.406 -18.969 -23.656 1 98.62 290 TRP B C 1
ATOM 5134 O O . TRP B 1 290 ? 14.602 -18.656 -23.734 1 98.62 290 TRP B O 1
ATOM 5144 N N . LYS B 1 291 ? 12.914 -20.094 -24.219 1 98.12 291 LYS B N 1
ATOM 5145 C CA . LYS B 1 291 ? 13.688 -20.984 -25.078 1 98.12 291 LYS B CA 1
ATOM 5146 C C . LYS B 1 291 ? 15.016 -21.375 -24.422 1 98.12 291 LYS B C 1
ATOM 5148 O O . LYS B 1 291 ? 16.078 -21.297 -25.047 1 98.12 291 LYS B O 1
ATOM 5153 N N . VAL B 1 292 ? 14.883 -21.719 -23.188 1 98.56 292 VAL B N 1
ATOM 5154 C CA . VAL B 1 292 ? 16.078 -21.984 -22.375 1 98.56 292 VAL B CA 1
ATOM 5155 C C . VAL B 1 292 ? 16.828 -23.188 -22.953 1 98.56 292 VAL B C 1
ATOM 5157 O O . VAL B 1 292 ? 18.062 -23.203 -22.969 1 98.56 292 VAL B O 1
ATOM 5160 N N . MET B 1 293 ? 16.141 -24.172 -23.438 1 97.38 293 MET B N 1
ATOM 5161 C CA . MET B 1 293 ? 16.734 -25.406 -23.953 1 97.38 293 MET B CA 1
ATOM 5162 C C . MET B 1 293 ? 17.562 -25.125 -25.188 1 97.38 293 MET B C 1
ATOM 5164 O O . MET B 1 293 ? 18.516 -25.875 -25.484 1 97.38 293 MET B O 1
ATOM 5168 N N . GLU B 1 294 ? 17.328 -24.094 -25.828 1 97.69 294 GLU B N 1
ATOM 5169 C CA . GLU B 1 294 ? 17.953 -23.812 -27.125 1 97.69 294 GLU B CA 1
ATOM 5170 C C . GLU B 1 294 ? 19.172 -22.922 -26.953 1 97.69 294 GLU B C 1
ATOM 5172 O O . GLU B 1 294 ? 19.875 -22.656 -27.938 1 97.69 294 GLU B O 1
ATOM 5177 N N . LEU B 1 295 ? 19.328 -22.438 -25.75 1 97.38 295 LEU B N 1
ATOM 5178 C CA . LEU B 1 295 ? 20.438 -21.516 -25.531 1 97.38 295 LEU B CA 1
ATOM 5179 C C . LEU B 1 295 ? 21.766 -22.188 -25.891 1 97.38 295 LEU B C 1
ATOM 5181 O O . LEU B 1 295 ? 21.969 -23.359 -25.594 1 97.38 295 LEU B O 1
ATOM 5185 N N . THR B 1 296 ? 22.688 -21.484 -26.594 1 96.69 296 THR B N 1
ATOM 5186 C CA . THR B 1 296 ? 24.031 -21.938 -26.922 1 96.69 296 THR B CA 1
ATOM 5187 C C . THR B 1 296 ? 25.078 -20.922 -26.484 1 96.69 296 THR B C 1
ATOM 5189 O O . THR B 1 296 ? 24.734 -19.797 -26.094 1 96.69 296 THR B O 1
ATOM 5192 N N . GLY B 1 297 ? 26.297 -21.359 -26.406 1 96.12 297 GLY B N 1
ATOM 5193 C CA . GLY B 1 297 ? 27.391 -20.453 -26.078 1 96.12 297 GLY B CA 1
ATOM 5194 C C . GLY B 1 297 ? 27.469 -20.109 -24.609 1 96.12 297 GLY B C 1
ATOM 5195 O O . GLY B 1 297 ? 28.031 -19.094 -24.219 1 96.12 297 GLY B O 1
ATOM 5196 N N . LEU B 1 298 ? 26.922 -20.938 -23.781 1 98 298 LEU B N 1
ATOM 5197 C CA . LEU B 1 298 ? 26.922 -20.719 -22.344 1 98 298 LEU B CA 1
ATOM 5198 C C . LEU B 1 298 ? 28.25 -21.156 -21.719 1 98 298 LEU B C 1
ATOM 5200 O O . LEU B 1 298 ? 28.953 -22 -22.297 1 98 298 LEU B O 1
ATOM 5204 N N . SER B 1 299 ? 28.609 -20.562 -20.609 1 98.19 299 SER B N 1
ATOM 5205 C CA . SER B 1 299 ? 29.719 -21.062 -19.812 1 98.19 299 SER B CA 1
ATOM 5206 C C . SER B 1 299 ? 29.406 -22.453 -19.266 1 98.19 299 SER B C 1
ATOM 5208 O O . SER B 1 299 ? 28.297 -22.953 -19.391 1 98.19 299 SER B O 1
ATOM 5210 N N . ALA B 1 300 ? 30.422 -23.078 -18.656 1 98.12 300 ALA B N 1
ATOM 5211 C CA . ALA B 1 300 ? 30.203 -24.391 -18.031 1 98.12 300 ALA B CA 1
ATOM 5212 C C . ALA B 1 300 ? 29.125 -24.328 -16.969 1 98.12 300 ALA B C 1
ATOM 5214 O O . ALA B 1 300 ? 28.25 -25.188 -16.906 1 98.12 300 ALA B O 1
ATOM 5215 N N . ASP B 1 301 ? 29.219 -23.328 -16.172 1 98.19 301 ASP B N 1
ATOM 5216 C CA . ASP B 1 301 ? 28.203 -23.141 -15.141 1 98.19 301 ASP B CA 1
ATOM 5217 C C . ASP B 1 301 ? 26.828 -22.859 -15.758 1 98.19 301 ASP B C 1
ATOM 5219 O O . ASP B 1 301 ? 25.812 -23.297 -15.234 1 98.19 301 ASP B O 1
ATOM 5223 N N . GLY B 1 302 ? 26.828 -22.062 -16.844 1 98.38 302 GLY B N 1
ATOM 5224 C CA . GLY B 1 302 ? 25.594 -21.781 -17.547 1 98.38 302 GLY B CA 1
ATOM 5225 C C . GLY B 1 302 ? 24.922 -23.031 -18.094 1 98.38 302 GLY B C 1
ATOM 5226 O O . GLY B 1 302 ? 23.703 -23.172 -18.016 1 98.38 302 GLY B O 1
ATOM 5227 N N . ARG B 1 303 ? 25.75 -23.906 -18.594 1 98.31 303 ARG B N 1
ATOM 5228 C CA . ARG B 1 303 ? 25.219 -25.156 -19.141 1 98.31 303 ARG B CA 1
ATOM 5229 C C . ARG B 1 303 ? 24.641 -26.031 -18.031 1 98.31 303 ARG B C 1
ATOM 5231 O O . ARG B 1 303 ? 23.609 -26.672 -18.219 1 98.31 303 ARG B O 1
ATOM 5238 N N . LYS B 1 304 ? 25.328 -26.047 -16.953 1 98.44 304 LYS B N 1
ATOM 5239 C CA . LYS B 1 304 ? 24.812 -26.781 -15.812 1 98.44 304 LYS B CA 1
ATOM 5240 C C . LYS B 1 304 ? 23.469 -26.219 -15.352 1 98.44 304 LYS B C 1
ATOM 5242 O O . LYS B 1 304 ? 22.547 -26.969 -15.008 1 98.44 304 LYS B O 1
ATOM 5247 N N . ALA B 1 305 ? 23.406 -24.906 -15.32 1 98.62 305 ALA B N 1
ATOM 5248 C CA . ALA B 1 305 ? 22.172 -24.219 -14.945 1 98.62 305 ALA B CA 1
ATOM 5249 C C . ALA B 1 305 ? 21.062 -24.531 -15.938 1 98.62 305 ALA B C 1
ATOM 5251 O O . ALA B 1 305 ? 19.906 -24.75 -15.539 1 98.62 305 ALA B O 1
ATOM 5252 N N . GLN B 1 306 ? 21.391 -24.469 -17.188 1 98.56 306 GLN B N 1
ATOM 5253 C CA . GLN B 1 306 ? 20.453 -24.797 -18.25 1 98.56 306 GLN B CA 1
ATOM 5254 C C . GLN B 1 306 ? 19.875 -26.188 -18.047 1 98.56 306 GLN B C 1
ATOM 5256 O O . GLN B 1 306 ? 18.656 -26.375 -18.078 1 98.56 306 GLN B O 1
ATOM 5261 N N . ASP B 1 307 ? 20.703 -27.156 -17.828 1 98.25 307 ASP B N 1
ATOM 5262 C CA . ASP B 1 307 ? 20.281 -28.547 -17.609 1 98.25 307 ASP B CA 1
ATOM 5263 C C . ASP B 1 307 ? 19.391 -28.656 -16.359 1 98.25 307 ASP B C 1
ATOM 5265 O O . ASP B 1 307 ? 18.391 -29.359 -16.375 1 98.25 307 ASP B O 1
ATOM 5269 N N . TYR B 1 308 ? 19.828 -27.969 -15.398 1 98.31 308 TYR B N 1
ATOM 5270 C CA . TYR B 1 308 ? 19.109 -28 -14.125 1 98.31 308 TYR B CA 1
ATOM 5271 C C . TYR B 1 308 ? 17.688 -27.5 -14.305 1 98.31 308 TYR B C 1
ATOM 5273 O O . TYR B 1 308 ? 16.734 -28.203 -13.953 1 98.31 308 TYR B O 1
ATOM 5281 N N . VAL B 1 309 ? 17.484 -26.297 -14.898 1 98.31 309 VAL B N 1
ATOM 5282 C CA . VAL B 1 309 ? 16.172 -25.672 -14.977 1 98.31 309 VAL B CA 1
ATOM 5283 C C . VAL B 1 309 ? 15.289 -26.469 -15.953 1 98.31 309 VAL B C 1
ATOM 5285 O O . VAL B 1 309 ? 14.086 -26.594 -15.742 1 98.31 309 VAL B O 1
ATOM 5288 N N . CYS B 1 310 ? 15.852 -26.984 -17 1 98 310 CYS B N 1
ATOM 5289 C CA . CYS B 1 310 ? 15.094 -27.75 -18 1 98 310 CYS B CA 1
ATOM 5290 C C . CYS B 1 310 ? 14.672 -29.109 -17.453 1 98 310 CYS B C 1
ATOM 5292 O O . CYS B 1 310 ? 13.656 -29.656 -17.875 1 98 310 CYS B O 1
ATOM 5294 N N . GLY B 1 311 ? 15.406 -29.594 -16.5 1 97.5 311 GLY B N 1
ATOM 5295 C CA . GLY B 1 311 ? 15.102 -30.906 -15.938 1 97.5 311 GLY B CA 1
ATOM 5296 C C . GLY B 1 311 ? 14.172 -30.844 -14.742 1 97.5 311 GLY B C 1
ATOM 5297 O O . GLY B 1 311 ? 13.656 -31.875 -14.305 1 97.5 311 GLY B O 1
ATOM 5298 N N . LEU B 1 312 ? 13.906 -29.688 -14.258 1 96.5 312 LEU B N 1
ATOM 5299 C CA . LEU B 1 312 ? 13.18 -29.531 -13 1 96.5 312 LEU B CA 1
ATOM 5300 C C . LEU B 1 312 ? 11.703 -29.859 -13.172 1 96.5 312 LEU B C 1
ATOM 5302 O O . LEU B 1 312 ? 11.109 -30.516 -12.305 1 96.5 312 LEU B O 1
ATOM 5306 N N . PRO B 1 313 ? 10.992 -29.422 -14.305 1 96.31 313 PRO B N 1
ATOM 5307 C CA . PRO B 1 313 ? 9.555 -29.656 -14.406 1 96.31 313 PRO B CA 1
ATOM 5308 C C . PRO B 1 313 ? 9.188 -31.141 -14.328 1 96.31 313 PRO B C 1
ATOM 5310 O O . PRO B 1 313 ? 8.375 -31.531 -13.492 1 96.31 313 PRO B O 1
ATOM 5313 N N . PRO B 1 314 ? 9.82 -32 -15.094 1 94.75 314 PRO B N 1
ATOM 5314 C CA . PRO B 1 314 ? 9.492 -33.438 -14.961 1 94.75 314 PRO B CA 1
ATOM 5315 C C . PRO B 1 314 ? 9.828 -34 -13.586 1 94.75 314 PRO B C 1
ATOM 5317 O O . PRO B 1 314 ? 9.133 -34.875 -13.086 1 94.75 314 PRO B O 1
ATOM 5320 N N . ARG B 1 315 ? 10.875 -33.531 -13.016 1 95.06 315 ARG B N 1
ATOM 5321 C CA . ARG B 1 315 ? 11.25 -33.969 -11.68 1 95.06 315 ARG B CA 1
ATOM 5322 C C . ARG B 1 315 ? 10.172 -33.625 -10.656 1 95.06 315 ARG B C 1
ATOM 5324 O O . ARG B 1 315 ? 9.812 -34.438 -9.812 1 95.06 315 ARG B O 1
ATOM 5331 N N . ILE B 1 316 ? 9.672 -32.375 -10.734 1 94.19 316 ILE B N 1
ATOM 5332 C CA . ILE B 1 316 ? 8.641 -31.906 -9.82 1 94.19 316 ILE B CA 1
ATOM 5333 C C . ILE B 1 316 ? 7.367 -32.719 -10.023 1 94.19 316 ILE B C 1
ATOM 5335 O O . ILE B 1 316 ? 6.703 -33.094 -9.055 1 94.19 316 ILE B O 1
ATOM 5339 N N . ARG B 1 317 ? 7.039 -33.062 -11.211 1 93.81 317 ARG B N 1
ATOM 5340 C CA . ARG B 1 317 ? 5.848 -33.844 -11.508 1 93.81 317 ARG B CA 1
ATOM 5341 C C . ARG B 1 317 ? 5.949 -35.25 -10.914 1 93.81 317 ARG B C 1
ATOM 5343 O O . ARG B 1 317 ? 4.973 -35.781 -10.383 1 93.81 317 ARG B O 1
ATOM 5350 N N . ARG B 1 318 ? 7.066 -35.812 -11.031 1 93.12 318 ARG B N 1
ATOM 5351 C CA . ARG B 1 318 ? 7.277 -37.156 -10.477 1 93.12 318 ARG B CA 1
ATOM 5352 C C . ARG B 1 318 ? 7.145 -37.156 -8.961 1 93.12 318 ARG B C 1
ATOM 5354 O O . ARG B 1 318 ? 6.543 -38.062 -8.375 1 93.12 318 ARG B O 1
ATOM 5361 N N . LEU B 1 319 ? 7.738 -36.156 -8.352 1 89.75 319 LEU B N 1
ATOM 5362 C CA . LEU B 1 319 ? 7.652 -36.031 -6.898 1 89.75 319 LEU B CA 1
ATOM 5363 C C . LEU B 1 319 ? 6.207 -35.844 -6.453 1 89.75 319 LEU B C 1
ATOM 5365 O O . LEU B 1 319 ? 5.793 -36.406 -5.426 1 89.75 319 LEU B O 1
ATOM 5369 N N . GLU B 1 320 ? 5.504 -35 -7.176 1 88.44 320 GLU B N 1
ATOM 5370 C CA . GLU B 1 320 ? 4.098 -34.75 -6.863 1 88.44 320 GLU B CA 1
ATOM 5371 C C . GLU B 1 320 ? 3.273 -36.031 -6.992 1 88.44 320 GLU B C 1
ATOM 5373 O O . GLU B 1 320 ? 2.396 -36.281 -6.164 1 88.44 320 GLU B O 1
ATOM 5378 N N . GLU B 1 321 ? 3.471 -36.844 -8 1 87.44 321 GLU B N 1
ATOM 5379 C CA . GLU B 1 321 ? 2.764 -38.094 -8.219 1 87.44 321 GLU B CA 1
ATOM 5380 C C . GLU B 1 321 ? 3.018 -39.062 -7.074 1 87.44 321 GLU B C 1
ATOM 5382 O O . GLU B 1 321 ? 2.1 -39.75 -6.6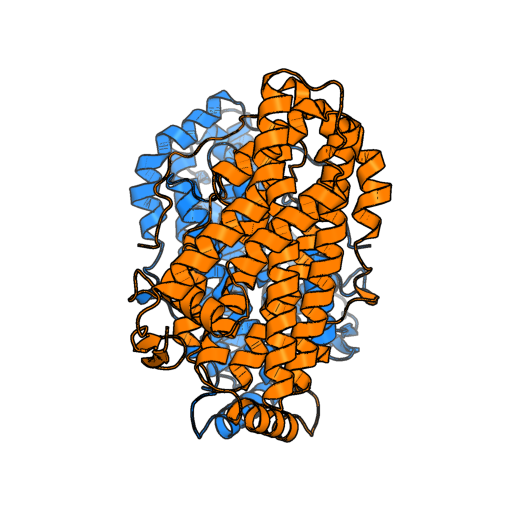25 1 87.44 321 GLU B O 1
ATOM 5387 N N . ARG B 1 322 ? 4.168 -39.094 -6.582 1 87.12 322 ARG B N 1
ATOM 5388 C CA . ARG B 1 322 ? 4.523 -39.969 -5.469 1 87.12 322 ARG B CA 1
ATOM 5389 C C . ARG B 1 322 ? 3.85 -39.531 -4.18 1 87.12 322 ARG B C 1
ATOM 5391 O O . ARG B 1 322 ? 3.391 -40.344 -3.387 1 87.12 322 ARG B O 1
ATOM 5398 N N . ALA B 1 323 ? 3.84 -38.25 -4.031 1 82.56 323 ALA B N 1
ATOM 5399 C CA . ALA B 1 323 ? 3.227 -37.656 -2.834 1 82.56 323 ALA B CA 1
ATOM 5400 C C . ALA B 1 323 ? 1.722 -37.938 -2.814 1 82.56 323 ALA B C 1
ATOM 5402 O O . ALA B 1 323 ? 1.146 -38.188 -1.756 1 82.56 323 ALA B O 1
ATOM 5403 N N . GLN B 1 324 ? 1.018 -37.812 -3.863 1 81.62 324 GLN B N 1
ATOM 5404 C CA . GLN B 1 324 ? -0.417 -38.031 -3.975 1 81.62 324 GLN B CA 1
ATOM 5405 C C . GLN B 1 324 ? -0.754 -39.5 -3.668 1 81.62 324 GLN B C 1
ATOM 5407 O O . GLN B 1 324 ? -1.8 -39.781 -3.082 1 81.62 324 GLN B O 1
ATOM 5412 N N . GLY B 1 325 ? 0.129 -40.344 -4.035 1 70.81 325 GLY B N 1
ATOM 5413 C CA . GLY B 1 325 ? -0.069 -41.75 -3.789 1 70.81 325 GLY B CA 1
ATOM 5414 C C . GLY B 1 325 ? -0.011 -42.125 -2.316 1 70.81 325 GLY B C 1
ATOM 5415 O O . GLY B 1 325 ? -0.527 -43.156 -1.91 1 70.81 325 GLY B O 1
ATOM 5416 N N . ARG B 1 326 ? 0.518 -41.25 -1.529 1 74.81 326 ARG B N 1
ATOM 5417 C CA . ARG B 1 326 ? 0.703 -41.5 -0.107 1 74.81 326 ARG B CA 1
ATOM 5418 C C . ARG B 1 326 ? -0.238 -40.656 0.739 1 74.81 326 ARG B C 1
ATOM 5420 O O . ARG B 1 326 ? -0.2 -40.719 1.97 1 74.81 326 ARG B O 1
ATOM 5427 N N . ALA B 1 327 ? -0.931 -39.906 0.028 1 69.75 327 ALA B N 1
ATOM 5428 C CA . ALA B 1 327 ? -1.71 -38.906 0.715 1 69.75 327 ALA B CA 1
ATOM 5429 C C . ALA B 1 327 ? -2.801 -39.531 1.58 1 69.75 327 ALA B C 1
ATOM 5431 O O . ALA B 1 327 ? -3.541 -40.406 1.121 1 69.75 327 ALA B O 1
ATOM 5432 N N . LYS B 1 328 ? -2.547 -39.375 2.906 1 75.44 328 LYS B N 1
ATOM 5433 C CA . LYS B 1 328 ? -3.559 -39.781 3.877 1 75.44 328 LYS B CA 1
ATOM 5434 C C . LYS B 1 328 ? -4.656 -38.719 4 1 75.44 328 LYS B C 1
ATOM 5436 O O . LYS B 1 328 ? -4.523 -37.625 3.473 1 75.44 328 LYS B O 1
ATOM 5441 N N . GLU B 1 329 ? -5.629 -39.219 4.609 1 81 329 GLU B N 1
ATOM 5442 C CA . GLU B 1 329 ? -6.738 -38.312 4.848 1 81 329 GLU B CA 1
ATOM 5443 C C . GLU B 1 329 ? -6.285 -37.094 5.645 1 81 329 GLU B C 1
ATOM 5445 O O . GLU B 1 329 ? -5.703 -37.219 6.723 1 81 329 GLU B O 1
ATOM 5450 N N . ALA B 1 330 ? -6.398 -35.938 5.008 1 87.19 330 ALA B N 1
ATOM 5451 C CA . ALA B 1 330 ? -5.992 -34.688 5.648 1 87.19 330 ALA B CA 1
ATOM 5452 C C . ALA B 1 330 ? -6.973 -34.281 6.75 1 87.19 330 ALA B C 1
ATOM 5454 O O . ALA B 1 330 ? -8.18 -34.5 6.621 1 87.19 330 ALA B O 1
ATOM 5455 N N . PRO B 1 331 ? -6.496 -33.812 7.828 1 94.69 331 PRO B N 1
ATOM 5456 C CA . PRO B 1 331 ? -7.359 -33.406 8.938 1 94.69 331 PRO B CA 1
ATOM 5457 C C . PRO B 1 331 ? -8.195 -32.188 8.625 1 94.69 331 PRO B C 1
ATOM 5459 O O . PRO B 1 331 ? -7.91 -31.469 7.656 1 94.69 331 PRO B O 1
ATOM 5462 N N . ARG B 1 332 ? -9.281 -32.062 9.375 1 97.5 332 ARG B N 1
ATOM 5463 C CA . ARG B 1 332 ? -10.031 -30.828 9.383 1 97.5 332 ARG B CA 1
ATOM 5464 C C . ARG B 1 332 ? -9.453 -29.844 10.406 1 97.5 332 ARG B C 1
ATOM 5466 O O . ARG B 1 332 ? -9.125 -30.234 11.531 1 97.5 332 ARG B O 1
ATOM 5473 N N . VAL B 1 333 ? -9.242 -28.609 9.992 1 97.88 333 VAL B N 1
ATOM 5474 C CA . VAL B 1 333 ? -8.641 -27.594 10.867 1 97.88 333 VAL B CA 1
ATOM 5475 C C . VAL B 1 333 ? -9.5 -26.328 10.852 1 97.88 333 VAL B C 1
ATOM 5477 O O . VAL B 1 333 ? -10.078 -25.984 9.82 1 97.88 333 VAL B O 1
ATOM 5480 N N . PRO B 1 334 ? -9.633 -25.719 12.008 1 98.38 334 PRO B N 1
ATOM 5481 C CA . PRO B 1 334 ? -10.383 -24.469 12.047 1 98.38 334 PRO B CA 1
ATOM 5482 C C . PRO B 1 334 ? -9.609 -23.297 11.438 1 98.38 334 PRO B C 1
ATOM 5484 O O . PRO B 1 334 ? -8.383 -23.25 11.547 1 98.38 334 PRO B O 1
ATOM 5487 N N . PHE B 1 335 ? -10.242 -22.375 10.805 1 98.75 335 PHE B N 1
ATOM 5488 C CA . PHE B 1 335 ? -9.664 -21.125 10.312 1 98.75 335 PHE B CA 1
ATOM 5489 C C . PHE B 1 335 ? -10.32 -19.922 10.969 1 98.75 335 PHE B C 1
ATOM 5491 O O . PHE B 1 335 ? -11.539 -19.781 10.945 1 98.75 335 PHE B O 1
ATOM 5498 N N . SER B 1 336 ? -9.547 -19.062 11.516 1 98.75 336 SER B N 1
ATOM 5499 C CA . SER B 1 336 ? -10.062 -17.844 12.141 1 98.75 336 SER B CA 1
ATOM 5500 C C . SER B 1 336 ? -10.766 -16.953 11.117 1 98.75 336 SER B C 1
ATOM 5502 O O . SER B 1 336 ? -11.703 -16.219 11.461 1 98.75 336 SER B O 1
ATOM 5504 N N . TRP B 1 337 ? -10.469 -17.062 9.867 1 98.75 337 TRP B N 1
ATOM 5505 C CA . TRP B 1 337 ? -10.992 -16.25 8.773 1 98.75 337 TRP B CA 1
ATOM 5506 C C . TRP B 1 337 ? -12.477 -16.531 8.547 1 98.75 337 TRP B C 1
ATOM 5508 O O . TRP B 1 337 ? -13.172 -15.719 7.926 1 98.75 337 TRP B O 1
ATOM 5518 N N . ILE B 1 338 ? -12.93 -17.719 8.969 1 98.69 338 ILE B N 1
ATOM 5519 C CA . ILE B 1 338 ? -14.328 -18.094 8.781 1 98.69 338 ILE B CA 1
ATOM 5520 C C . ILE B 1 338 ? -14.93 -18.5 10.125 1 98.69 338 ILE B C 1
ATOM 5522 O O . ILE B 1 338 ? -15.609 -19.531 10.219 1 98.69 338 ILE B O 1
ATOM 5526 N N . PHE B 1 339 ? -14.633 -17.766 11.18 1 98.25 339 PHE B N 1
ATOM 5527 C CA . PHE B 1 339 ? -15.227 -17.891 12.508 1 98.25 339 PHE B CA 1
ATOM 5528 C C . PHE B 1 339 ? -14.906 -19.25 13.109 1 98.25 339 PHE B C 1
ATOM 5530 O O . PHE B 1 339 ? -15.766 -19.875 13.734 1 98.25 339 PHE B O 1
ATOM 5537 N N . ASP B 1 340 ? -13.734 -19.797 12.781 1 98.31 340 ASP B N 1
ATOM 5538 C CA . ASP B 1 340 ? -13.164 -21.016 13.344 1 98.31 340 ASP B CA 1
ATOM 5539 C C . ASP B 1 340 ? -13.938 -22.25 12.883 1 98.31 340 ASP B C 1
ATOM 5541 O O . ASP B 1 340 ? -13.883 -23.297 13.531 1 98.31 340 ASP B O 1
ATOM 5545 N N . ARG B 1 341 ? -14.758 -22.047 11.844 1 98.44 341 ARG B N 1
ATOM 5546 C CA . ARG B 1 341 ? -15.273 -23.25 11.203 1 98.44 341 ARG B CA 1
ATOM 5547 C C . ARG B 1 341 ? -14.148 -24.094 10.609 1 98.44 341 ARG B C 1
ATOM 5549 O O . ARG B 1 341 ? -13.102 -23.547 10.227 1 98.44 341 ARG B O 1
ATOM 5556 N N . GLU B 1 342 ? -14.391 -25.406 10.562 1 98.31 342 GLU B N 1
ATOM 5557 C CA . GLU B 1 342 ? -13.328 -26.328 10.156 1 98.31 342 GLU B CA 1
ATOM 5558 C C . GLU B 1 342 ? -13.43 -26.656 8.672 1 98.31 342 GLU B C 1
ATOM 5560 O O . GLU B 1 342 ? -14.523 -26.781 8.125 1 98.31 342 GLU B O 1
ATOM 5565 N N . VAL B 1 343 ? -12.273 -26.719 8.055 1 97.62 343 VAL B N 1
ATOM 5566 C CA . VAL B 1 343 ? -12.203 -27.141 6.66 1 97.62 343 VAL B CA 1
ATOM 5567 C C . VAL B 1 343 ? -11.148 -28.25 6.512 1 97.62 343 VAL B C 1
ATOM 5569 O O . VAL B 1 343 ? -10.188 -28.297 7.277 1 97.62 343 VAL B O 1
ATOM 5572 N N . GLN B 1 344 ? -11.469 -29.156 5.613 1 97.06 344 GLN B N 1
ATOM 5573 C CA . GLN B 1 344 ? -10.516 -30.219 5.301 1 97.06 344 GLN B CA 1
ATOM 5574 C C . GLN B 1 344 ? -9.266 -29.656 4.621 1 97.06 344 GLN B C 1
ATOM 5576 O O . GLN B 1 344 ? -9.375 -28.828 3.711 1 97.06 344 GLN B O 1
ATOM 5581 N N . LEU B 1 345 ? -8.133 -30.016 5.125 1 96.75 345 LEU B N 1
ATOM 5582 C CA . LEU B 1 345 ? -6.883 -29.625 4.484 1 96.75 345 LEU B CA 1
ATOM 5583 C C . LEU B 1 345 ? -6.621 -30.453 3.236 1 96.75 345 LEU B C 1
ATOM 5585 O O . LEU B 1 345 ? -7.098 -31.594 3.133 1 96.75 345 LEU B O 1
#

InterPro domains:
  IPR005067 Fatty acid desaturase, type 2 [PF03405] (18-339)
  IPR005067 Fatty acid desaturase, type 2 [PIRSF000346] (6-344)
  IPR005067 Fatty acid desaturase, type 2 [PTHR31155] (6-344)
  IPR005067 Fatty acid desaturase, type 2 [cd01050] (17-323)
  IPR005803 Fatty acid desaturase type 2, conserved site [PS00574] (265-284)
  IPR009078 Ferritin-like superfamily [SSF47240] (4-344)
  IPR012348 Ribonucleotide reductase-like [G3DSA:1.10.620.20] (1-345)

pLDDT: mean 96.31, std 4.36, range [69.0, 98.88]

Sequence (690 aa):
MPPSEVHVQVTHSMPPQKIEIFKSLEDWAENNILTYLKPVEKCWQPQDFLPDPASDGFHEQVKELRERAKEIPDDYFVVLVGDMITEEALPTYQTMLNTLDGVRDETGASLTPWAIWTRAWTAEENRHGDLLNKYLYLSGRVDMRQIEKTIQYLIGSGMDPRTENNPYLGFIYTSFQERATFISHGNTARLAKEHGDIKLAQICGNIASDEKRHETAYTKIVEKLFEIDPDGTVLAFADMMRKKISMPAHLMYDGQDDNLFDNFSAVAQRLGVYTARDYADILEFLVNKWKVMELTGLSADGRKAQDYVCGLPPRIRRLEERAQGRAKEAPRVPFSWIFDREVQLMPPSEVHVQVTHSMPPQKIEIFKSLEDWAENNILTYLKPVEKCWQPQDFLPDPASDGFHEQVKELRERAKEIPDDYFVVLVGDMITEEALPTYQTMLNTLDGVRDETGASLTPWAIWTRAWTAEENRHGDLLNKYLYLSGRVDMRQIEKTIQYLIGSGMDPRTENNPYLGFIYTSFQERATFISHGNTARLAKEHGDIKLAQICGNIASDEKRHETAYTKIVEKLFEIDPDGTVLAFADMMRKKISMPAHLMYDGQDDNLFDNFSAVAQRLGVYTARDYADILEFLVNKWKVMELTGLSADGRKAQDYVCGLPPRIRRLEERAQGRAKEAPRVPFSWIFDREVQL

Solvent-accessible surface area (backbone atoms only — not comparable to full-atom values): 35088 Å² total; per-residue (Å²): 129,59,60,69,81,86,69,88,86,60,67,61,74,55,60,74,79,56,36,53,56,47,58,70,37,35,66,55,37,46,70,62,39,51,68,66,58,72,58,74,90,74,50,87,50,45,53,80,79,43,65,48,46,68,45,94,55,23,67,61,42,43,50,51,51,26,57,34,45,68,58,47,58,66,62,56,50,51,40,52,48,54,53,31,48,46,40,62,36,47,44,41,52,50,42,47,54,45,45,16,56,56,44,42,42,76,49,31,46,39,83,49,42,52,24,38,44,53,28,38,51,48,25,58,45,47,43,52,18,54,32,46,48,50,51,47,47,63,37,25,71,45,30,58,54,43,44,50,46,19,41,34,32,28,31,34,26,32,40,62,89,75,34,22,33,19,44,66,32,41,38,50,51,48,21,53,50,24,46,52,47,19,47,30,28,39,36,49,10,54,51,28,41,75,43,60,24,56,66,57,15,49,53,29,37,54,49,16,51,52,27,45,48,52,17,52,39,31,43,49,52,48,41,51,39,42,72,79,37,45,42,66,38,36,41,29,52,32,49,44,59,73,67,50,84,68,63,80,50,63,56,35,33,61,88,78,44,91,53,41,37,62,49,44,49,36,31,24,34,70,74,58,31,54,35,70,62,52,53,25,50,50,50,45,47,52,41,58,74,56,42,48,87,71,64,73,90,51,47,74,66,22,47,51,22,42,52,50,57,70,49,41,30,65,50,48,46,52,53,49,55,55,49,62,75,63,60,64,88,54,59,68,43,63,35,62,50,45,72,50,46,68,33,64,61,130,61,57,70,82,84,68,88,85,60,66,60,74,55,60,74,78,56,36,52,57,46,59,70,38,35,67,55,36,46,70,64,40,50,68,65,57,72,58,71,90,74,50,86,49,42,54,80,77,43,68,48,48,67,45,94,53,24,68,60,42,44,50,51,49,25,58,35,46,68,57,48,57,68,59,56,49,52,39,52,49,53,54,32,47,47,39,62,36,48,45,42,53,49,43,47,55,46,45,15,54,56,43,41,41,76,51,30,43,39,84,48,43,52,23,41,43,54,28,38,50,49,25,57,47,47,42,52,20,55,32,46,50,51,52,47,48,64,37,26,72,46,29,59,54,43,43,51,47,18,42,33,32,28,30,35,25,32,41,62,90,75,34,22,33,18,45,66,32,42,37,52,51,47,23,51,49,24,46,51,47,18,47,29,27,38,36,48,11,53,53,30,41,76,42,61,23,56,66,56,15,48,52,28,38,55,49,15,50,51,26,45,48,53,17,51,40,32,43,50,52,48,41,52,39,41,72,77,37,44,41,65,38,35,40,31,51,32,50,45,58,73,67,49,83,67,63,81,49,62,56,36,33,60,89,80,45,91,52,42,37,59,49,46,50,37,31,24,34,70,74,59,32,53,34,69,62,53,53,25,49,50,50,45,48,51,39,57,74,58,42,48,88,70,65,73,90,51,49,75,66,22,48,51,22,40,52,49,57,70,49,42,29,65,51,47,46,52,52,49,54,55,49,62,74,61,60,65,88,52,59,69,46,63,35,63,48,45,74,49,44,66,34,63,61